Protein 6IHE (pdb70)

Radius of gyration: 25.05 Å; Cα contacts (8 Å, |Δi|>4): 1307; chains: 2; bounding box: 55×84×54 Å

Structure (mmCIF, N/CA/C/O backbone):
data_6IHE
#
_entry.id   6IHE
#
_cell.length_a   134.194
_cell.length_b   134.194
_cell.length_c   81.940
_cell.angle_alpha   90.000
_cell.angle_beta   90.000
_cell.angle_gamma   120.000
#
_symmetry.space_group_name_H-M   'P 31 2 1'
#
loop_
_entity.id
_entity.type
_entity.pdbx_description
1 polymer 'Malate dehydrogenase (NAD)'
2 non-polymer NICOTINAMIDE-ADENINE-DINUCLEOTIDE
3 non-polymer D-MALATE
4 non-polymer GLYCEROL
5 non-polymer 'TRIETHYLENE GLYCOL'
6 non-polymer 1,2-ETHANEDIOL
7 non-polymer 'TETRAETHYLENE GLYCOL'
8 non-polymer DI(HYDROXYETHYL)ETHER
9 water water
#
loop_
_atom_site.group_PDB
_atom_site.id
_atom_site.type_symbol
_atom_site.label_atom_id
_atom_site.label_alt_id
_atom_site.label_comp_id
_atom_site.label_asym_id
_atom_site.label_entity_id
_atom_site.label_seq_id
_atom_site.pdbx_PDB_ins_code
_atom_site.Cartn_x
_atom_site.Cartn_y
_atom_site.Cartn_z
_atom_site.occupancy
_atom_site.B_iso_or_equiv
_atom_site.auth_seq_id
_atom_site.auth_comp_id
_atom_site.auth_asym_id
_atom_site.auth_atom_id
_atom_site.pdbx_PDB_model_num
ATOM 1 N N . ALA A 1 1 ? -41.826 53.720 1.110 1.00 25.70 2 ALA A N 1
ATOM 2 C CA . ALA A 1 1 ? -41.721 52.678 0.009 1.00 25.22 2 ALA A CA 1
ATOM 3 C C . ALA A 1 1 ? -41.883 51.241 0.516 1.00 24.97 2 ALA A C 1
ATOM 4 O O . ALA A 1 1 ? -41.655 50.925 1.728 1.00 23.84 2 ALA A O 1
ATOM 6 N N . LYS A 1 2 ? -42.242 50.366 -0.402 1.00 23.80 3 LYS A N 1
ATOM 7 C CA . LYS A 1 2 ? -42.207 48.940 -0.116 1.00 24.21 3 LYS A CA 1
ATOM 8 C C . LYS A 1 2 ? -40.910 48.365 -0.599 1.00 22.83 3 LYS A C 1
ATOM 9 O O . LYS A 1 2 ? -40.539 48.445 -1.782 1.00 22.72 3 LYS A O 1
ATOM 15 N N . VAL A 1 3 ? -40.201 47.737 0.291 1.00 20.81 4 VAL A N 1
ATOM 16 C CA . VAL A 1 3 ? -38.891 47.288 -0.035 1.00 24.26 4 VAL A CA 1
ATOM 17 C C . VAL A 1 3 ? -38.667 45.826 0.277 1.00 22.28 4 VAL A C 1
ATOM 18 O O . VAL A 1 3 ? -38.850 45.372 1.414 1.00 20.59 4 VAL A O 1
ATOM 22 N N . GLY A 1 4 ? -38.188 45.114 -0.733 1.00 20.94 5 GLY A N 1
ATOM 23 C CA . GLY A 1 4 ? -37.784 43.746 -0.592 1.00 22.03 5 GLY A CA 1
ATOM 24 C C . GLY A 1 4 ? -36.300 43.623 -0.346 1.00 22.36 5 GLY A C 1
ATOM 25 O O . GLY A 1 4 ? -35.510 44.325 -0.961 1.00 25.00 5 GLY A O 1
ATOM 26 N N . PHE A 1 5 ? -35.948 42.792 0.630 1.00 23.57 6 PHE A N 1
ATOM 27 C CA . PHE A 1 5 ? -34.561 42.412 0.947 1.00 24.26 6 PHE A CA 1
ATOM 28 C C . PHE A 1 5 ? -34.311 40.966 0.583 1.00 25.53 6 PHE A C 1
ATOM 29 O O . PHE A 1 5 ? -34.876 40.032 1.229 1.00 27.41 6 PHE A O 1
ATOM 37 N N . ILE A 1 6 ? -33.509 40.744 -0.484 1.00 24.35 7 ILE A N 1
ATOM 38 C CA . ILE A 1 6 ? -33.033 39.417 -0.835 1.00 22.67 7 ILE A CA 1
ATOM 39 C C . ILE A 1 6 ? -31.668 39.224 -0.171 1.00 28.51 7 ILE A C 1
ATOM 40 O O . ILE A 1 6 ? -30.621 39.645 -0.690 1.00 28.87 7 ILE A O 1
ATOM 45 N N . GLY A 1 7 ? -31.653 38.545 0.975 1.00 24.71 8 GLY A N 1
ATOM 46 C CA . GLY A 1 7 ? -30.450 38.298 1.741 1.00 25.24 8 GLY A CA 1
ATOM 47 C C . GLY A 1 7 ? -30.645 38.929 3.113 1.00 26.37 8 GLY A C 1
ATOM 48 O O . GLY A 1 7 ? -30.926 40.124 3.182 1.00 29.22 8 GLY A O 1
ATOM 49 N N . ALA A 1 8 ? -30.549 38.115 4.170 1.00 24.76 9 ALA A N 1
ATOM 50 C CA . ALA A 1 8 ? -30.636 38.573 5.563 1.00 23.39 9 ALA A CA 1
ATOM 51 C C . ALA A 1 8 ? -29.488 38.093 6.378 1.00 24.05 9 ALA A C 1
ATOM 52 O O . ALA A 1 8 ? -29.636 37.751 7.575 1.00 26.86 9 ALA A O 1
ATOM 54 N N . GLY A 1 9 ? -28.315 38.157 5.778 1.00 23.95 10 GLY A N 1
ATOM 55 C CA . GLY A 1 9 ? -27.068 38.015 6.498 1.00 27.46 10 GLY A CA 1
ATOM 56 C C . GLY A 1 9 ? -26.708 39.350 7.228 1.00 29.69 10 GLY A C 1
ATOM 57 O O . GLY A 1 9 ? -27.585 40.187 7.475 1.00 26.14 10 GLY A O 1
ATOM 58 N N . LYS A 1 10 ? -25.442 39.510 7.611 1.00 29.32 11 LYS A N 1
ATOM 59 C CA . LYS A 1 10 ? -24.967 40.731 8.307 1.00 31.83 11 LYS A CA 1
ATOM 60 C C . LYS A 1 10 ? -25.307 42.021 7.593 1.00 25.74 11 LYS A C 1
ATOM 61 O O . LYS A 1 10 ? -25.953 42.856 8.152 1.00 25.62 11 LYS A O 1
ATOM 67 N N . ILE A 1 11 ? -24.984 42.163 6.325 1.00 23.18 12 ILE A N 1
ATOM 68 C CA . ILE A 1 11 ? -25.232 43.403 5.681 1.00 23.49 12 ILE A CA 1
ATOM 69 C C . ILE A 1 11 ? -26.709 43.605 5.369 1.00 24.00 12 ILE A C 1
ATOM 70 O O . ILE A 1 11 ? -27.183 44.692 5.457 1.00 23.20 12 ILE A O 1
ATOM 75 N N . GLY A 1 12 ? -27.435 42.546 4.973 1.00 25.79 13 GLY A N 1
ATOM 76 C CA . GLY A 1 12 ? -28.867 42.682 4.704 1.00 23.83 13 GLY A CA 1
ATOM 77 C C . GLY A 1 12 ? -29.631 43.086 5.954 1.00 20.31 13 GLY A C 1
ATOM 78 O O . GLY A 1 12 ? -30.445 43.917 5.899 1.00 18.27 13 GLY A O 1
ATOM 79 N N . GLN A 1 13 ? -29.330 42.509 7.094 1.00 22.33 14 GLN A N 1
ATOM 80 C CA . GLN A 1 13 ? -30.016 42.913 8.319 1.00 20.56 14 GLN A CA 1
ATOM 81 C C . GLN A 1 13 ? -29.727 44.377 8.695 1.00 22.75 14 GLN A C 1
ATOM 82 O O . GLN A 1 13 ? -30.624 45.105 9.144 1.00 23.88 14 GLN A O 1
ATOM 88 N N . THR A 1 14 ? -28.449 44.791 8.556 1.00 24.07 15 THR A N 1
ATOM 89 C CA . THR A 1 14 ? -28.026 46.136 8.903 1.00 22.08 15 THR A CA 1
ATOM 90 C C . THR A 1 14 ? -28.697 47.106 7.988 1.00 20.44 15 THR A C 1
ATOM 91 O O . THR A 1 14 ? -29.274 48.065 8.418 1.00 20.44 15 THR A O 1
ATOM 95 N N . ILE A 1 15 ? -28.706 46.837 6.704 1.00 18.87 16 ILE A N 1
ATOM 96 C CA . ILE A 1 15 ? -29.405 47.716 5.857 1.00 19.51 16 ILE A CA 1
ATOM 97 C C . ILE A 1 15 ? -30.902 47.821 6.124 1.00 19.51 16 ILE A C 1
ATOM 98 O O . ILE A 1 15 ? -31.446 48.908 6.162 1.00 20.26 16 ILE A O 1
ATOM 103 N N . ALA A 1 16 ? -31.566 46.674 6.277 1.00 22.13 17 ALA A N 1
ATOM 104 C CA . ALA A 1 16 ? -32.985 46.665 6.542 1.00 21.24 17 ALA A CA 1
ATOM 105 C C . ALA A 1 16 ? -33.299 47.380 7.851 1.00 20.07 17 ALA A C 1
ATOM 106 O O . ALA A 1 16 ? -34.170 48.215 7.896 1.00 17.76 17 ALA A O 1
ATOM 108 N N . TYR A 1 17 ? -32.576 47.058 8.907 1.00 20.58 18 TYR A N 1
ATOM 109 C CA . TYR A 1 17 ? -32.819 47.737 10.182 1.00 21.08 18 TYR A CA 1
ATOM 110 C C . TYR A 1 17 ? -32.656 49.245 10.110 1.00 21.97 18 TYR A C 1
ATOM 111 O O . TYR A 1 17 ? -33.502 50.038 10.579 1.00 23.33 18 TYR A O 1
ATOM 120 N N . SER A 1 18 ? -31.573 49.666 9.456 1.00 23.73 19 SER A N 1
ATOM 121 C CA . SER A 1 18 ? -31.275 51.062 9.380 1.00 22.64 19 SER A CA 1
ATOM 122 C C . SER A 1 18 ? -32.341 51.795 8.534 1.00 24.03 19 SER A C 1
ATOM 123 O O . SER A 1 18 ? -32.802 52.893 8.895 1.00 22.05 19 SER A O 1
ATOM 126 N N . ALA A 1 19 ? -32.649 51.250 7.353 1.00 21.82 20 ALA A N 1
ATOM 127 C CA . ALA A 1 19 ? -33.732 51.758 6.510 1.00 22.40 20 ALA A CA 1
ATOM 128 C C . ALA A 1 19 ? -35.109 51.803 7.212 1.00 22.50 20 ALA A C 1
ATOM 129 O O . ALA A 1 19 ? -35.834 52.779 7.074 1.00 24.87 20 ALA A O 1
ATOM 131 N N . LEU A 1 20 ? -35.380 50.803 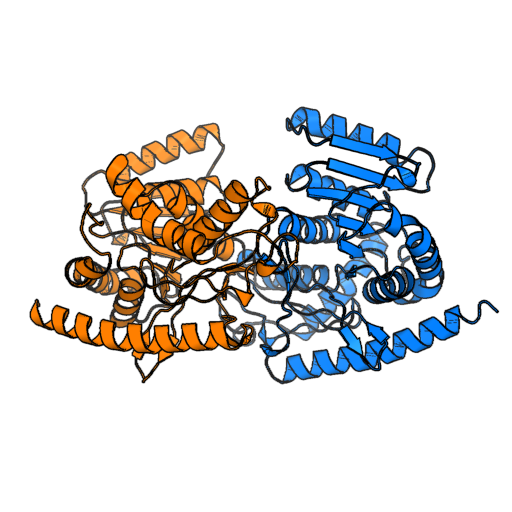8.055 1.00 22.94 21 LEU A N 1
ATOM 132 C CA . LEU A 1 20 ? -36.643 50.727 8.767 1.00 22.10 21 LEU A CA 1
ATOM 133 C C . LEU A 1 20 ? -36.689 51.761 9.864 1.00 22.49 21 LEU A C 1
ATOM 134 O O . LEU A 1 20 ? -37.671 52.515 9.918 1.00 20.34 21 LEU A O 1
ATOM 139 N N . VAL A 1 21 ? -35.681 51.836 10.705 1.00 23.67 22 VAL A N 1
ATOM 140 C CA . VAL A 1 21 ? -35.729 52.831 11.749 1.00 26.31 22 VAL A CA 1
ATOM 141 C C . VAL A 1 21 ? -35.654 54.259 11.220 1.00 27.54 22 VAL A C 1
ATOM 142 O O . VAL A 1 21 ? -36.100 55.130 11.856 1.00 28.04 22 VAL A O 1
ATOM 146 N N . SER A 1 22 ? -35.116 54.472 10.035 1.00 26.73 23 SER A N 1
ATOM 147 C CA . SER A 1 22 ? -35.040 55.812 9.479 1.00 26.43 23 SER A CA 1
ATOM 148 C C . SER A 1 22 ? -36.419 56.280 9.020 1.00 27.77 23 SER A C 1
ATOM 149 O O . SER A 1 22 ? -36.603 57.402 8.748 1.00 26.87 23 SER A O 1
ATOM 152 N N . GLY A 1 23 ? -37.349 55.355 8.895 1.00 22.62 24 GLY A N 1
ATOM 153 C CA . GLY A 1 23 ? -38.694 55.669 8.517 1.00 22.38 24 GLY A CA 1
ATOM 154 C C . GLY A 1 23 ? -38.963 55.709 7.040 1.00 22.78 24 GLY A C 1
ATOM 155 O O . GLY A 1 23 ? -39.998 56.059 6.636 1.00 24.68 24 GLY A O 1
ATOM 156 N N . ALA A 1 24 ? -37.991 55.323 6.266 1.00 23.27 25 ALA A N 1
ATOM 157 C CA . ALA A 1 24 ? -38.096 55.336 4.821 1.00 25.28 25 ALA A CA 1
ATOM 158 C C . ALA A 1 24 ? -38.842 54.112 4.275 1.00 28.38 25 ALA A C 1
ATOM 159 O O . ALA A 1 24 ? -39.180 54.066 3.088 1.00 29.40 25 ALA A O 1
ATOM 161 N N . VAL A 1 25 ? -39.014 53.081 5.087 1.00 28.33 26 VAL A N 1
ATOM 162 C CA . VAL A 1 25 ? -39.641 51.810 4.590 1.00 28.89 26 VAL A CA 1
ATOM 163 C C . VAL A 1 25 ? -41.007 51.620 5.263 1.00 26.67 26 VAL A C 1
ATOM 164 O O . VAL A 1 25 ? -41.092 51.470 6.465 1.00 25.74 26 VAL A O 1
ATOM 168 N N . ASP A 1 26 ? -42.074 51.681 4.474 1.00 26.23 27 ASP A N 1
ATOM 169 C CA . ASP A 1 26 ? -43.443 51.481 4.984 1.00 27.43 27 ASP A CA 1
ATOM 170 C C . ASP A 1 26 ? -43.788 49.982 5.182 1.00 25.51 27 ASP A C 1
ATOM 171 O O . ASP A 1 26 ? -44.524 49.609 6.100 1.00 25.98 27 ASP A O 1
ATOM 176 N N . GLU A 1 27 ? -43.220 49.158 4.295 1.00 24.34 28 GLU A N 1
ATOM 177 C CA . GLU A 1 27 ? -43.397 47.719 4.275 1.00 28.42 28 GLU A CA 1
ATOM 178 C C . GLU A 1 27 ? -42.168 47.067 3.750 1.00 23.64 28 GLU A C 1
ATOM 179 O O . GLU A 1 27 ? -41.651 47.445 2.713 1.00 24.29 28 GLU A O 1
ATOM 185 N N . ALA A 1 28 ? -41.694 46.081 4.484 1.00 24.50 29 ALA A N 1
ATOM 186 C CA . ALA A 1 28 ? -40.560 45.316 4.076 1.00 26.76 29 ALA A CA 1
ATOM 187 C C . ALA A 1 28 ? -40.897 43.822 4.083 1.00 27.11 29 ALA A C 1
ATOM 188 O O . ALA A 1 28 ? -41.511 43.275 5.040 1.00 24.72 29 ALA A O 1
ATOM 190 N N . VAL A 1 29 ? -40.336 43.148 3.100 1.00 25.36 30 VAL A N 1
ATOM 191 C CA . VAL A 1 29 ? -40.346 41.723 2.993 1.00 24.67 30 VAL A CA 1
ATOM 192 C C . VAL A 1 29 ? -38.889 41.258 2.905 1.00 25.00 30 VAL A C 1
ATOM 193 O O . VAL A 1 29 ? -38.214 41.539 1.970 1.00 27.13 30 VAL A O 1
ATOM 197 N N . ILE A 1 30 ? -38.451 40.519 3.896 1.00 20.87 31 ILE A N 1
ATOM 198 C CA . ILE A 1 30 ? -37.106 40.031 4.016 1.00 22.27 31 ILE A CA 1
ATOM 199 C C . ILE A 1 30 ? -36.941 38.524 3.820 1.00 25.50 31 ILE A C 1
ATOM 200 O O . ILE A 1 30 ? -37.365 37.738 4.624 1.00 25.82 31 ILE A O 1
ATOM 205 N N . TYR A 1 31 ? -36.290 38.159 2.738 1.00 25.19 32 TYR A N 1
ATOM 206 C CA . TYR A 1 31 ? -36.053 36.787 2.388 1.00 25.75 32 TYR A CA 1
ATOM 207 C C . TYR A 1 31 ? -34.598 36.329 2.568 1.00 28.33 32 TYR A C 1
ATOM 208 O O . TYR A 1 31 ? -33.710 37.085 2.392 1.00 29.15 32 TYR A O 1
ATOM 217 N N . ASP A 1 32 ? -34.401 35.062 2.882 1.00 27.32 33 ASP A N 1
ATOM 218 C CA . ASP A 1 32 ? -33.097 34.437 2.959 1.00 26.94 33 ASP A CA 1
ATOM 219 C C . ASP A 1 32 ? -33.260 32.935 2.702 1.00 28.24 33 ASP A C 1
ATOM 220 O O . ASP A 1 32 ? -34.244 32.375 3.050 1.00 27.44 33 ASP A O 1
ATOM 225 N N . ILE A 1 33 ? -32.260 32.320 2.098 1.00 28.39 34 ILE A N 1
ATOM 226 C CA . ILE A 1 33 ? -32.272 30.916 1.820 1.00 29.32 34 ILE A CA 1
ATOM 227 C C . ILE A 1 33 ? -32.021 30.109 3.065 1.00 31.99 34 ILE A C 1
ATOM 228 O O . ILE A 1 33 ? -32.345 28.988 3.118 1.00 30.91 34 ILE A O 1
ATOM 233 N N . ILE A 1 34 ? -31.435 30.707 4.068 1.00 31.84 35 ILE A N 1
ATOM 234 C CA . ILE A 1 34 ? -31.166 30.000 5.329 1.00 28.33 35 ILE A CA 1
ATOM 235 C C . ILE A 1 34 ? -32.433 29.775 6.098 1.00 30.37 35 ILE A C 1
ATOM 236 O O . ILE A 1 34 ? -33.216 30.723 6.295 1.00 29.06 35 ILE A O 1
ATOM 241 N N . PRO A 1 35 ? -32.678 28.513 6.515 1.00 28.98 36 PRO A N 1
ATOM 242 C CA . PRO A 1 35 ? -33.961 28.249 7.175 1.00 28.38 36 PRO A CA 1
ATOM 243 C C . PRO A 1 35 ? -34.086 29.029 8.506 1.00 28.17 36 PRO A C 1
ATOM 244 O O . PRO A 1 35 ? -33.122 29.076 9.270 1.00 30.36 36 PRO A O 1
ATOM 248 N N . GLU A 1 36 ? -35.250 29.617 8.716 1.00 25.27 37 GLU A N 1
ATOM 249 C CA . GLU A 1 36 ? -35.652 30.351 9.902 1.00 26.14 37 GLU A CA 1
ATOM 250 C C . GLU A 1 36 ? -35.010 31.696 10.228 1.00 25.62 37 GLU A C 1
ATOM 251 O O . GLU A 1 36 ? -35.455 32.355 11.094 1.00 29.26 37 GLU A O 1
ATOM 257 N N . LEU A 1 37 ? -33.973 32.057 9.516 1.00 27.68 38 LEU A N 1
ATOM 258 C CA . LEU A 1 37 ? -33.113 33.232 9.777 1.00 28.00 38 LEU A CA 1
ATOM 259 C C . LEU A 1 37 ? -33.983 34.488 9.595 1.00 26.27 38 LEU A C 1
ATOM 260 O O . LEU A 1 37 ? -34.112 35.287 10.538 1.00 27.22 38 LEU A O 1
ATOM 265 N N . PRO A 1 38 ? -34.611 34.649 8.439 1.00 26.00 39 PRO A N 1
ATOM 266 C CA . PRO A 1 38 ? -35.467 35.803 8.187 1.00 26.98 39 PRO A CA 1
ATOM 267 C C . PRO A 1 38 ? -36.598 35.916 9.191 1.00 26.25 39 PRO A C 1
ATOM 268 O O . PRO A 1 38 ? -36.920 36.974 9.647 1.00 24.79 39 PRO A O 1
ATOM 272 N N . ASP A 1 39 ? -37.177 34.786 9.520 1.00 24.84 40 ASP A N 1
ATOM 273 C CA . ASP A 1 39 ? -38.243 34.744 10.464 1.00 27.74 40 ASP A CA 1
ATOM 274 C C . ASP A 1 39 ? -37.790 35.287 11.806 1.00 25.19 40 ASP A C 1
ATOM 275 O O . ASP A 1 39 ? -38.434 36.101 12.363 1.00 24.89 40 ASP A O 1
ATOM 280 N N . LYS A 1 40 ? -36.687 34.794 12.322 1.00 24.87 41 LYS A N 1
ATOM 281 C CA . LYS A 1 40 ? -36.190 35.254 13.608 1.00 26.01 41 LYS A CA 1
ATOM 282 C C . LYS A 1 40 ? -35.793 36.745 13.541 1.00 24.58 41 LYS A C 1
ATOM 283 O O . LYS A 1 40 ? -36.001 37.482 14.440 1.00 23.08 41 LYS A O 1
ATOM 289 N N . PHE A 1 41 ? -35.247 37.171 12.430 1.00 24.11 42 PHE A N 1
ATOM 290 C CA . PHE A 1 41 ? -34.958 38.628 12.214 1.00 25.69 42 PHE A CA 1
ATOM 291 C C . PHE A 1 41 ? -36.193 39.496 12.295 1.00 26.41 42 PHE A C 1
ATOM 292 O O . PHE A 1 41 ? -36.174 40.574 12.890 1.00 25.21 42 PHE A O 1
ATOM 300 N N . GLU A 1 42 ? -37.303 38.977 11.761 1.00 25.36 43 GLU A N 1
ATOM 301 C CA . GLU A 1 42 ? -38.574 39.688 11.843 1.00 23.83 43 GLU A CA 1
ATOM 302 C C . GLU A 1 42 ? -38.996 39.882 13.249 1.00 20.85 43 GLU A C 1
ATOM 303 O O . GLU A 1 42 ? -39.514 40.954 13.615 1.00 23.35 43 GLU A O 1
ATOM 309 N N . HIS A 1 43 ? -38.773 38.876 14.053 1.00 22.79 44 HIS A N 1
ATOM 310 C CA . HIS A 1 43 ? -39.132 39.026 15.473 1.00 22.58 44 HIS A CA 1
ATOM 311 C C . HIS A 1 43 ? -38.267 40.107 16.172 1.00 22.83 44 HIS A C 1
ATOM 312 O O . HIS A 1 43 ? -38.746 40.908 16.988 1.00 25.05 44 HIS A O 1
ATOM 319 N N . GLU A 1 44 ? -36.974 40.065 15.890 1.00 24.49 45 GLU A N 1
ATOM 320 C CA . GLU A 1 44 ? -36.048 41.092 16.323 1.00 24.56 45 GLU A CA 1
ATOM 321 C C . GLU A 1 44 ? -36.537 42.455 15.951 1.00 20.36 45 GLU A C 1
ATOM 322 O O . GLU A 1 44 ? -36.588 43.301 16.787 1.00 18.96 45 GLU A O 1
ATOM 328 N N . LEU A 1 45 ? -36.942 42.665 14.704 1.00 18.18 46 LEU A N 1
ATOM 329 C CA . LEU A 1 45 ? -37.488 43.914 14.313 1.00 19.81 46 LEU A CA 1
ATOM 330 C C . LEU A 1 45 ? -38.742 44.353 15.073 1.00 22.17 46 LEU A C 1
ATOM 331 O O . LEU A 1 45 ? -38.826 45.493 15.557 1.00 23.68 46 LEU A O 1
ATOM 336 N N . ARG A 1 46 ? -39.692 43.442 15.271 1.00 20.71 47 ARG A N 1
ATOM 337 C CA . ARG A 1 46 ? -40.916 43.777 15.969 1.00 22.75 47 ARG A CA 1
ATOM 338 C C . ARG A 1 46 ? -40.610 44.228 17.367 1.00 20.71 47 ARG A C 1
ATOM 339 O O . ARG A 1 46 ? -41.275 45.119 17.874 1.00 22.78 47 ARG A O 1
ATOM 347 N N . HIS A 1 47 ? -39.658 43.559 17.978 1.00 21.21 48 HIS A N 1
ATOM 348 C CA . HIS A 1 47 ? -39.296 43.885 19.388 1.00 22.18 48 HIS A CA 1
ATOM 349 C C . HIS A 1 47 ? -38.702 45.321 19.460 1.00 22.20 48 HIS A C 1
ATOM 350 O O . HIS A 1 47 ? -39.072 46.134 20.321 1.00 21.18 48 HIS A O 1
ATOM 357 N N . ALA A 1 48 ? -37.861 45.644 18.480 1.00 20.50 49 ALA A N 1
ATOM 358 C CA . ALA A 1 48 ? -37.275 46.939 18.364 1.00 22.04 49 ALA A CA 1
ATOM 359 C C . ALA A 1 48 ? -38.301 47.960 18.064 1.00 22.71 49 ALA A C 1
ATOM 360 O O . ALA A 1 48 ? -38.275 49.064 18.649 1.00 20.25 49 ALA A O 1
ATOM 362 N N . PHE A 1 49 ? -39.187 47.660 17.112 1.00 22.87 50 PHE A N 1
ATOM 363 C CA . PHE A 1 49 ? -40.279 48.575 16.792 1.00 21.33 50 PHE A CA 1
ATOM 364 C C . PHE A 1 49 ? -41.135 48.960 17.996 1.00 21.72 50 PHE A C 1
ATOM 365 O O . PHE A 1 49 ? -41.621 50.102 18.096 1.00 21.81 50 PHE A O 1
ATOM 373 N N . ALA A 1 50 ? -41.352 48.028 18.895 1.00 21.51 51 ALA A N 1
ATOM 374 C CA . ALA A 1 50 ? -42.265 48.344 20.016 1.00 20.20 51 ALA A CA 1
ATOM 375 C C . ALA A 1 50 ? -41.777 49.553 20.838 1.00 21.02 51 ALA A C 1
ATOM 376 O O . ALA A 1 50 ? -42.586 50.401 21.330 1.00 22.03 51 ALA A O 1
ATOM 378 N N . THR A 1 51 ? -40.447 49.646 21.018 1.00 21.81 52 THR A N 1
ATOM 379 C CA . THR A 1 51 ? -39.887 50.762 21.835 1.00 21.87 52 THR A CA 1
ATOM 380 C C . THR A 1 51 ? -39.947 52.112 21.159 1.00 21.32 52 THR A C 1
ATOM 381 O O . THR A 1 51 ? -40.038 53.126 21.828 1.00 21.20 52 THR A O 1
ATOM 385 N N . LYS A 1 52 ? -39.913 52.098 19.824 1.00 20.64 53 LYS A N 1
ATOM 386 C CA . LYS A 1 52 ? -39.899 53.268 18.989 1.00 24.19 53 LYS A CA 1
ATOM 387 C C . LYS A 1 52 ? -41.297 53.692 18.537 1.00 23.84 53 LYS A C 1
ATOM 388 O O . LYS A 1 52 ? -41.466 54.787 18.079 1.00 24.34 53 LYS A O 1
ATOM 394 N N . GLY A 1 53 ? -42.300 52.804 18.630 1.00 23.45 54 GLY A N 1
ATOM 395 C CA . GLY A 1 53 ? -43.640 53.115 18.103 1.00 21.06 54 GLY A CA 1
ATOM 396 C C . GLY A 1 53 ? -43.663 52.991 16.592 1.00 20.59 54 GLY A C 1
ATOM 397 O O . GLY A 1 53 ? -44.455 53.622 15.922 1.00 21.87 54 GLY A O 1
ATOM 398 N N . ILE A 1 54 ? -42.814 52.148 16.063 1.00 20.36 55 ILE A N 1
ATOM 399 C CA . ILE A 1 54 ? -42.761 51.953 14.584 1.00 22.89 55 ILE A CA 1
ATOM 400 C C . ILE A 1 54 ? -43.825 50.896 14.195 1.00 23.48 55 ILE A C 1
ATOM 401 O O . ILE A 1 54 ? -43.877 49.855 14.756 1.00 23.07 55 ILE A O 1
ATOM 406 N N . LYS A 1 55 ? -44.639 51.230 13.204 1.00 25.63 56 LYS A N 1
ATOM 407 C CA . LYS A 1 55 ? -45.794 50.446 12.718 1.00 28.67 56 LYS A CA 1
ATOM 408 C C . LYS A 1 55 ? -45.566 49.904 11.302 1.00 27.17 56 LYS A C 1
ATOM 409 O O . LYS A 1 55 ? -46.419 49.325 10.741 1.00 28.39 56 LYS A O 1
ATOM 415 N N . ALA A 1 56 ? -44.399 50.100 10.724 1.00 27.35 57 ALA A N 1
ATOM 416 C CA . ALA A 1 56 ? -44.065 49.503 9.452 1.00 26.97 57 ALA A CA 1
ATOM 417 C C . ALA A 1 56 ? -44.421 48.006 9.442 1.00 28.54 57 ALA A C 1
ATOM 418 O O . ALA A 1 56 ? -44.058 47.272 10.356 1.00 26.45 57 ALA A O 1
ATOM 420 N N . ASN A 1 57 ? -45.032 47.549 8.360 1.00 27.71 58 ASN A N 1
ATOM 421 C CA . ASN A 1 57 ? -45.311 46.105 8.153 1.00 31.14 58 ASN A CA 1
ATOM 422 C C . ASN A 1 57 ? -44.034 45.421 7.819 1.00 28.70 58 ASN A C 1
ATOM 423 O O . ASN A 1 57 ? -43.357 45.818 6.871 1.00 35.54 58 ASN A O 1
ATOM 428 N N . VAL A 1 58 ? -43.714 44.362 8.517 1.00 25.66 59 VAL A N 1
ATOM 429 C CA . VAL A 1 58 ? -42.507 43.592 8.229 1.00 25.70 59 VAL A CA 1
ATOM 430 C C . VAL A 1 58 ? -42.823 42.105 8.158 1.00 24.92 59 VAL A C 1
ATOM 431 O O . VAL A 1 58 ? -43.502 41.556 9.015 1.00 24.45 59 VAL A O 1
ATOM 435 N N . LEU A 1 59 ? -42.310 41.463 7.144 1.00 24.16 60 LEU A N 1
ATOM 436 C CA . LEU A 1 59 ? -42.450 40.023 7.008 1.00 23.51 60 LEU A CA 1
ATOM 437 C C . LEU A 1 59 ? -41.064 39.444 6.763 1.00 24.47 60 LEU A C 1
ATOM 438 O O . LEU A 1 59 ? -40.439 39.763 5.756 1.00 25.70 60 LEU A O 1
ATOM 443 N N . GLY A 1 60 ? -40.621 38.540 7.613 1.00 23.94 61 GLY A N 1
ATOM 444 C CA . GLY A 1 60 ? -39.383 37.818 7.450 1.00 23.55 61 GLY A CA 1
ATOM 445 C C . GLY A 1 60 ? -39.833 36.474 6.921 1.00 23.36 61 GLY A C 1
ATOM 446 O O . GLY A 1 60 ? -40.691 35.913 7.485 1.00 24.16 61 GLY A O 1
ATOM 447 N N . THR A 1 61 ? -39.276 35.980 5.830 1.00 26.08 62 THR A N 1
ATOM 448 C CA . THR A 1 61 ? -39.740 34.740 5.234 1.00 25.92 62 THR A CA 1
ATOM 449 C C . THR A 1 61 ? -38.717 33.912 4.440 1.00 27.81 62 THR A C 1
ATOM 450 O O . THR A 1 61 ? -37.788 34.430 3.922 1.00 26.24 62 THR A O 1
ATOM 454 N N . ASN A 1 62 ? -38.945 32.610 4.367 1.00 26.82 63 ASN A N 1
ATOM 455 C CA . ASN A 1 62 ? -38.146 31.682 3.600 1.00 25.39 63 ASN A CA 1
ATOM 456 C C . ASN A 1 62 ? -38.814 31.454 2.233 1.00 25.37 63 ASN A C 1
ATOM 457 O O . ASN A 1 62 ? -38.305 30.748 1.404 1.00 30.96 63 ASN A O 1
ATOM 462 N N . SER A 1 63 ? -39.954 32.064 2.010 1.00 24.58 64 SER A N 1
ATOM 463 C CA . SER A 1 63 ? -40.654 31.918 0.752 1.00 28.03 64 SER A CA 1
ATOM 464 C C . SER A 1 63 ? -40.397 33.092 -0.166 1.00 25.68 64 SER A C 1
ATOM 465 O O . SER A 1 63 ? -40.871 34.152 0.052 1.00 25.79 64 SER A O 1
ATOM 468 N N . LEU A 1 64 ? -39.656 32.846 -1.214 1.00 26.44 65 LEU A N 1
ATOM 469 C CA . LEU A 1 64 ? -39.274 33.875 -2.150 1.00 28.10 65 LEU A CA 1
ATOM 470 C C . LEU A 1 64 ? -40.478 34.543 -2.802 1.00 34.16 65 LEU A C 1
ATOM 471 O O . LEU A 1 64 ? -40.459 35.783 -3.110 1.00 28.76 65 LEU A O 1
ATOM 476 N N . ASP A 1 65 ? -41.564 33.788 -2.960 1.00 31.01 66 ASP A N 1
ATOM 477 C CA . ASP A 1 65 ? -42.746 34.354 -3.582 1.00 30.81 66 ASP A CA 1
ATOM 478 C C . ASP A 1 65 ? -43.337 35.454 -2.776 1.00 27.14 66 ASP A C 1
ATOM 479 O O . ASP A 1 65 ? -44.114 36.225 -3.316 1.00 25.07 66 ASP A O 1
ATOM 484 N N . ASP A 1 66 ? -43.058 35.521 -1.477 1.00 23.22 67 ASP A N 1
ATOM 485 C CA . ASP A 1 66 ? -43.557 36.665 -0.711 1.00 22.77 67 ASP A CA 1
ATOM 486 C C . ASP A 1 66 ? -42.980 38.042 -1.155 1.00 24.87 67 ASP A C 1
ATOM 487 O O . ASP A 1 66 ? -43.557 39.073 -0.877 1.00 28.28 67 ASP A O 1
ATOM 492 N N . VAL A 1 67 ? -41.846 38.052 -1.846 1.00 25.76 68 VAL A N 1
ATOM 493 C CA . VAL A 1 67 ? -41.253 39.241 -2.343 1.00 24.03 68 VAL A CA 1
ATOM 494 C C . VAL A 1 67 ? -41.947 39.601 -3.627 1.00 24.19 68 VAL A C 1
ATOM 495 O O . VAL A 1 67 ? -41.425 39.321 -4.728 1.00 26.67 68 VAL A O 1
ATOM 499 N N . SER A 1 68 ? -43.054 40.323 -3.458 1.00 25.43 69 SER A N 1
ATOM 500 C CA . SER A 1 68 ? -43.945 40.737 -4.577 1.00 28.17 69 SER A CA 1
ATOM 501 C C . SER A 1 68 ? -44.467 42.118 -4.419 1.00 24.66 69 SER A C 1
ATOM 502 O O . SER A 1 68 ? -44.868 42.493 -3.314 1.00 27.25 69 SER A O 1
ATOM 505 N N . GLY A 1 69 ? -44.648 42.816 -5.542 1.00 25.34 70 GLY A N 1
ATOM 506 C CA . GLY A 1 69 ? -45.169 44.184 -5.535 1.00 26.11 70 GLY A CA 1
ATOM 507 C C . GLY A 1 69 ? -44.298 45.216 -4.797 1.00 26.84 70 GLY A C 1
ATOM 508 O O . GLY A 1 69 ? -44.843 46.176 -4.230 1.00 25.54 70 GLY A O 1
ATOM 509 N N . MET A 1 70 ? -42.983 44.974 -4.729 1.00 28.24 71 MET A N 1
ATOM 510 C CA . MET A 1 70 ? -42.055 45.896 -4.057 1.00 29.21 71 MET A CA 1
ATOM 511 C C . MET A 1 70 ? -41.723 47.085 -4.986 1.00 28.30 71 MET A C 1
ATOM 512 O O . MET A 1 70 ? -41.694 46.977 -6.201 1.00 24.79 71 MET A O 1
ATOM 517 N N . ASP A 1 71 ? -41.440 48.222 -4.392 1.00 27.46 72 ASP A N 1
ATOM 518 C CA . ASP A 1 71 ? -40.885 49.395 -5.133 1.00 29.15 72 ASP A CA 1
ATOM 519 C C . ASP A 1 71 ? -39.403 49.260 -5.413 1.00 25.23 72 ASP A C 1
ATOM 520 O O . ASP A 1 71 ? -38.895 49.574 -6.475 1.00 24.79 72 ASP A O 1
ATOM 525 N N . ILE A 1 72 ? -38.700 48.723 -4.433 1.00 23.46 73 ILE A N 1
ATOM 526 C CA . ILE A 1 72 ? -37.273 48.563 -4.506 1.00 24.75 73 ILE A CA 1
ATOM 527 C C . ILE A 1 72 ? -36.932 47.173 -4.000 1.00 23.14 73 ILE A C 1
ATOM 528 O O . ILE A 1 72 ? -37.483 46.728 -2.970 1.00 24.12 73 ILE A O 1
ATOM 533 N N . VAL A 1 73 ? -35.968 46.524 -4.637 1.00 23.15 74 VAL A N 1
ATOM 534 C CA . VAL A 1 73 ? -35.508 45.200 -4.253 1.00 24.03 74 VAL A CA 1
ATOM 535 C C . VAL A 1 73 ? -34.018 45.274 -4.066 1.00 25.22 74 VAL A C 1
ATOM 536 O O . VAL A 1 73 ? -33.279 45.564 -5.013 1.00 24.79 74 VAL A O 1
ATOM 540 N N . VAL A 1 74 ? -33.598 45.003 -2.833 1.00 23.82 75 VAL A N 1
ATOM 541 C CA . VAL A 1 74 ? -32.226 45.118 -2.390 1.00 24.44 75 VAL A CA 1
ATOM 542 C C . VAL A 1 74 ? -31.581 43.753 -2.273 1.00 25.58 75 VAL A C 1
ATOM 543 O O . VAL A 1 74 ? -31.961 42.951 -1.397 1.00 26.91 75 VAL A O 1
ATOM 547 N N . ILE A 1 75 ? -30.591 43.495 -3.117 1.00 22.50 76 ILE A N 1
ATOM 548 C CA . ILE A 1 75 ? -29.970 42.192 -3.191 1.00 26.30 76 ILE A CA 1
ATOM 549 C C . ILE A 1 75 ? -28.567 42.137 -2.541 1.00 26.11 76 ILE A C 1
ATOM 550 O O . ILE A 1 75 ? -27.569 42.594 -3.126 1.00 24.61 76 ILE A O 1
ATOM 555 N N . SER A 1 76 ? -28.514 41.556 -1.348 1.00 26.87 77 SER A N 1
ATOM 556 C CA . SER A 1 76 ? -27.267 41.283 -0.654 1.00 32.04 77 SER A CA 1
ATOM 557 C C . SER A 1 76 ? -26.921 39.780 -0.554 1.00 31.82 77 SER A C 1
ATOM 558 O O . SER A 1 76 ? -25.895 39.416 0.052 1.00 31.05 77 SER A O 1
ATOM 561 N N . ALA A 1 77 ? -27.738 38.913 -1.149 1.00 30.26 78 ALA A N 1
ATOM 562 C CA . ALA A 1 77 ? -27.463 37.475 -1.142 1.00 32.69 78 ALA A CA 1
ATOM 563 C C . ALA A 1 77 ? -26.171 37.193 -1.889 1.00 32.65 78 ALA A C 1
ATOM 564 O O . ALA A 1 77 ? -26.067 37.477 -3.102 1.00 31.63 78 ALA A O 1
ATOM 566 N N . GLY A 1 78 ? -25.186 36.675 -1.177 1.00 33.13 79 GLY A N 1
ATOM 567 C CA . GLY A 1 78 ? -23.946 36.223 -1.826 1.00 40.06 79 GLY A CA 1
ATOM 568 C C . GLY A 1 78 ? -22.844 35.875 -0.853 1.00 40.50 79 GLY A C 1
ATOM 569 O O . GLY A 1 78 ? -22.933 36.201 0.347 1.00 37.70 79 GLY A O 1
ATOM 570 N N . LYS A 1 79 ? -21.817 35.211 -1.371 1.00 41.40 80 LYS A N 1
ATOM 571 C CA . LYS A 1 79 ? -20.617 34.901 -0.568 1.00 46.30 80 LYS A CA 1
ATOM 572 C C . LYS A 1 79 ? -19.893 36.261 -0.289 1.00 42.86 80 LYS A C 1
ATOM 573 O O . LYS A 1 79 ? -19.716 37.065 -1.229 1.00 35.67 80 LYS A O 1
ATOM 579 N N . PRO A 1 80 ? -19.436 36.492 0.924 1.00 39.55 81 PRO A N 1
ATOM 580 C CA . PRO A 1 80 ? -18.678 37.690 1.238 1.00 44.86 81 PRO A CA 1
ATOM 581 C C . PRO A 1 80 ? -17.214 37.342 1.172 1.00 49.42 81 PRO A C 1
ATOM 582 O O . PRO A 1 80 ? -16.875 36.206 1.011 1.00 49.79 81 PRO A O 1
ATOM 586 N N . ARG A 1 81 ? -16.366 38.343 1.308 1.00 50.93 82 ARG A N 1
ATOM 587 C CA . ARG A 1 81 ? -14.931 38.190 1.281 1.00 51.39 82 ARG A CA 1
ATOM 588 C C . ARG A 1 81 ? -14.332 37.620 2.548 1.00 50.35 82 ARG A C 1
ATOM 589 O O . ARG A 1 81 ? -14.833 37.803 3.624 1.00 38.77 82 ARG A O 1
ATOM 597 N N . LYS A 1 82 ? -13.233 36.917 2.374 1.00 54.07 83 LYS A N 1
ATOM 598 C CA . LYS A 1 82 ? -12.487 36.371 3.470 1.00 57.90 83 LYS A CA 1
ATOM 599 C C . LYS A 1 82 ? -11.207 37.131 3.334 1.00 55.31 83 LYS A C 1
ATOM 600 O O . LYS A 1 82 ? -10.882 37.586 2.250 1.00 51.27 83 LYS A O 1
ATOM 606 N N . PRO A 1 83 ? -10.471 37.280 4.492 1.00 58.81 84 PRO A N 1
ATOM 607 C CA . PRO A 1 83 ? -9.218 38.023 4.316 1.00 61.99 84 PRO A CA 1
ATOM 608 C C . PRO A 1 83 ? -8.368 37.414 3.218 1.00 60.47 84 PRO A C 1
ATOM 609 O O . PRO A 1 83 ? -8.289 36.211 3.102 1.00 61.98 84 PRO A O 1
ATOM 613 N N . GLY A 1 84 ? -7.745 38.249 2.414 1.00 61.39 85 GLY A N 1
ATOM 614 C CA . GLY A 1 84 ? -6.907 37.747 1.356 1.00 63.21 85 GLY A CA 1
ATOM 615 C C . GLY A 1 84 ? -7.529 37.696 -0.009 1.00 61.68 85 GLY A C 1
ATOM 616 O O . GLY A 1 84 ? -6.840 37.506 -0.998 1.00 64.23 85 GLY A O 1
ATOM 617 N N . MET A 1 85 ? -8.830 37.874 -0.076 1.00 57.78 86 MET A N 1
ATOM 618 C CA . MET A 1 85 ? -9.493 37.840 -1.355 1.00 55.56 86 MET A CA 1
ATOM 619 C C . MET A 1 85 ? -9.812 39.207 -1.857 1.00 57.48 86 MET A C 1
ATOM 620 O O . MET A 1 85 ? -10.006 40.108 -1.097 1.00 57.93 86 MET A O 1
ATOM 625 N N . SER A 1 86 ? -9.896 39.338 -3.160 1.00 51.57 87 SER A N 1
ATOM 626 C CA . SER A 1 86 ? -10.317 40.563 -3.743 1.00 53.12 87 SER A CA 1
ATOM 627 C C . SER A 1 86 ? -11.831 40.413 -3.855 1.00 53.01 87 SER A C 1
ATOM 628 O O . SER A 1 86 ? -12.342 39.339 -3.673 1.00 48.53 87 SER A O 1
ATOM 631 N N . ARG A 1 87 ? -12.532 41.474 -4.222 1.00 47.10 88 ARG A N 1
ATOM 632 C CA . ARG A 1 87 ? -13.970 41.387 -4.356 1.00 46.23 88 ARG A CA 1
ATOM 633 C C . ARG A 1 87 ? -14.335 40.646 -5.625 1.00 47.76 88 ARG A C 1
ATOM 634 O O . ARG A 1 87 ? -15.294 39.911 -5.657 1.00 44.67 88 ARG A O 1
ATOM 642 N N . ARG A 1 88 ? -13.551 40.854 -6.665 1.00 41.96 89 ARG A N 1
ATOM 643 C CA . ARG A 1 88 ? -13.810 40.229 -7.937 1.00 46.53 89 ARG A CA 1
ATOM 644 C C . ARG A 1 88 ? -13.619 38.726 -7.997 1.00 43.97 89 ARG A C 1
ATOM 645 O O . ARG A 1 88 ? -14.034 38.100 -8.930 1.00 45.48 89 ARG A O 1
ATOM 653 N N . ASP A 1 89 ? -12.999 38.173 -6.974 1.00 48.54 90 ASP A N 1
ATOM 654 C CA . ASP A 1 89 ? -12.786 36.752 -6.832 1.00 48.30 90 ASP A CA 1
ATOM 655 C C . ASP A 1 89 ? -14.145 36.029 -6.688 1.00 51.64 90 ASP A C 1
ATOM 656 O O . ASP A 1 89 ? -14.303 34.894 -7.073 1.00 52.95 90 ASP A O 1
ATOM 661 N N . LEU A 1 90 ? -15.117 36.711 -6.115 1.00 46.90 91 LEU A N 1
ATOM 662 C CA . LEU A 1 90 ? -16.450 36.182 -5.893 1.00 42.52 91 LEU A CA 1
ATOM 663 C C . LEU A 1 90 ? -17.311 36.089 -7.169 1.00 38.86 91 LEU A C 1
ATOM 664 O O . LEU A 1 90 ? -18.439 35.612 -7.093 1.00 35.24 91 LEU A O 1
ATOM 669 N N . PHE A 1 91 ? -16.830 36.580 -8.319 1.00 33.74 92 PHE A N 1
ATOM 670 C CA . PHE A 1 91 ? -17.705 36.759 -9.467 1.00 35.57 92 PHE A CA 1
ATOM 671 C C . PHE A 1 91 ? -18.479 35.508 -9.858 1.00 40.78 92 PHE A C 1
ATOM 672 O O . PHE A 1 91 ? -19.701 35.557 -10.107 1.00 40.99 92 PHE A O 1
ATOM 680 N N . VAL A 1 92 ? -17.755 34.409 -9.973 1.00 42.91 93 VAL A N 1
ATOM 681 C CA . VAL A 1 92 ? -18.322 33.187 -10.523 1.00 42.55 93 VAL A CA 1
ATOM 682 C C . VAL A 1 92 ? -19.336 32.634 -9.503 1.00 43.65 93 VAL A C 1
ATOM 683 O O . VAL A 1 92 ? -20.508 32.423 -9.863 1.00 45.09 93 VAL A O 1
ATOM 687 N N . ASP A 1 93 ? -18.953 32.495 -8.229 1.00 41.55 94 ASP A N 1
ATOM 688 C CA . ASP A 1 93 ? -19.965 32.097 -7.204 1.00 46.40 94 ASP A CA 1
ATOM 689 C C . ASP A 1 93 ? -21.292 32.932 -7.201 1.00 44.45 94 ASP A C 1
ATOM 690 O O . ASP A 1 93 ? -22.398 32.410 -7.338 1.00 42.45 94 ASP A O 1
ATOM 695 N N . ASN A 1 94 ? -21.162 34.244 -7.047 1.00 38.13 95 ASN A N 1
ATOM 696 C CA . ASN A 1 94 ? -22.307 35.094 -6.886 1.00 32.68 95 ASN A CA 1
ATOM 697 C C . ASN A 1 94 ? -23.065 35.392 -8.165 1.00 32.13 95 ASN A C 1
ATOM 698 O O . ASN A 1 94 ? -24.263 35.660 -8.115 1.00 32.09 95 ASN A O 1
ATOM 703 N N . ALA A 1 95 ? -22.413 35.310 -9.306 1.00 32.08 96 ALA A N 1
ATOM 704 C CA . ALA A 1 95 ? -23.149 35.491 -10.573 1.00 35.61 96 ALA A CA 1
ATOM 705 C C . ALA A 1 95 ? -24.230 34.413 -10.795 1.00 34.56 96 ALA A C 1
ATOM 706 O O . ALA A 1 95 ? -25.286 34.692 -11.378 1.00 36.03 96 ALA A O 1
ATOM 708 N N . LYS A 1 96 ? -23.956 33.194 -10.338 1.00 36.44 97 LYS A N 1
ATOM 709 C CA . LYS A 1 96 ? -24.917 32.100 -10.455 1.00 38.12 97 LYS A CA 1
ATOM 710 C C . LYS A 1 96 ? -26.146 32.470 -9.635 1.00 35.77 97 LYS A C 1
ATOM 711 O O . LYS A 1 96 ? -27.254 32.370 -10.111 1.00 35.18 97 LYS A O 1
ATOM 717 N N . ILE A 1 97 ? -25.939 32.968 -8.422 1.00 35.13 98 ILE A N 1
ATOM 718 C CA . ILE A 1 97 ? -27.029 33.501 -7.630 1.00 33.35 98 ILE A CA 1
ATOM 719 C C . ILE A 1 97 ? -27.832 34.547 -8.419 1.00 33.94 98 ILE A C 1
ATOM 720 O O . ILE A 1 97 ? -29.100 34.473 -8.534 1.00 30.43 98 ILE A O 1
ATOM 725 N N . MET A 1 98 ? -27.135 35.507 -8.997 1.00 31.29 99 MET A N 1
ATOM 726 C CA . MET A 1 98 ? -27.873 36.557 -9.675 1.00 32.94 99 MET A CA 1
ATOM 727 C C . MET A 1 98 ? -28.643 36.012 -10.856 1.00 31.33 99 MET A C 1
ATOM 728 O O . MET A 1 98 ? -29.755 36.498 -11.159 1.00 30.95 99 MET A O 1
ATOM 733 N N . ILE A 1 99 ? -28.063 35.035 -11.533 1.00 33.86 100 ILE A N 1
ATOM 734 C CA . ILE A 1 99 ? -28.753 34.459 -12.706 1.00 35.95 100 ILE A CA 1
ATOM 735 C C . ILE A 1 99 ? -30.064 33.774 -12.305 1.00 32.68 100 ILE A C 1
ATOM 736 O O . ILE A 1 99 ? -31.149 33.988 -12.901 1.00 33.55 100 ILE A O 1
ATOM 741 N N . ASP A 1 100 ? -29.983 33.045 -11.212 1.00 35.04 101 ASP A N 1
ATOM 742 C CA . ASP A 1 100 ? -31.141 32.393 -10.645 1.00 33.71 101 ASP A CA 1
ATOM 743 C C . ASP A 1 100 ? -32.189 33.408 -10.219 1.00 38.17 101 ASP A C 1
ATOM 744 O O . ASP A 1 100 ? -33.376 33.290 -10.600 1.00 31.01 101 ASP A O 1
ATOM 749 N N . LEU A 1 101 ? -31.764 34.415 -9.427 1.00 38.43 102 LEU A N 1
ATOM 750 C CA . LEU A 1 101 ? -32.705 35.446 -8.959 1.00 35.11 102 LEU A CA 1
ATOM 751 C C . LEU A 1 101 ? -33.297 36.196 -10.143 1.00 31.35 102 LEU A C 1
ATOM 752 O O . LEU A 1 101 ? -34.440 36.573 -10.129 1.00 31.49 102 LEU A O 1
ATOM 757 N N . ALA A 1 102 ? -32.520 36.415 -11.186 1.00 31.92 103 ALA A N 1
ATOM 758 C CA . ALA A 1 102 ? -33.070 37.094 -12.358 1.00 32.91 103 ALA A CA 1
ATOM 759 C C . ALA A 1 102 ? -34.235 36.358 -13.029 1.00 33.98 103 ALA A C 1
ATOM 760 O O . ALA A 1 102 ? -35.031 36.986 -13.714 1.00 37.89 103 ALA A O 1
ATOM 762 N N . GLN A 1 103 ? -34.309 35.034 -12.869 1.00 38.28 104 GLN A N 1
ATOM 763 C CA . GLN A 1 103 ? -35.410 34.233 -13.429 1.00 40.49 104 GLN A CA 1
ATOM 764 C C . GLN A 1 103 ? -36.619 34.393 -12.562 1.00 40.33 104 GLN A C 1
ATOM 765 O O . GLN A 1 103 ? -37.724 34.434 -13.072 1.00 45.76 104 GLN A O 1
ATOM 771 N N . LYS A 1 104 ? -36.403 34.449 -11.274 1.00 34.97 105 LYS A N 1
ATOM 772 C CA . LYS A 1 104 ? -37.460 34.470 -10.318 1.00 32.90 105 LYS A CA 1
ATOM 773 C C . LYS A 1 104 ? -38.156 35.724 -9.822 1.00 36.96 105 LYS A C 1
ATOM 774 O O . LYS A 1 104 ? -39.309 35.670 -9.538 1.00 38.71 105 LYS A O 1
ATOM 780 N N . LEU A 1 105 ? -37.452 36.821 -9.670 1.00 34.84 106 LEU A N 1
ATOM 781 C CA . LEU A 1 105 ? -38.021 38.029 -9.111 1.00 30.86 106 LEU A CA 1
ATOM 782 C C . LEU A 1 105 ? -38.870 38.932 -9.966 1.00 29.25 106 LEU A C 1
ATOM 783 O O . LEU A 1 105 ? -39.839 39.450 -9.542 1.00 30.79 106 LEU A O 1
ATOM 788 N N . PRO A 1 106 ? -38.465 39.146 -11.183 1.00 29.95 107 PRO A N 1
ATOM 789 C CA . PRO A 1 106 ? -39.158 40.082 -12.047 1.00 30.29 107 PRO A CA 1
ATOM 790 C C . PRO A 1 106 ? -40.655 39.967 -12.185 1.00 32.51 107 PRO A C 1
ATOM 791 O O . PRO A 1 106 ? -41.328 40.941 -12.097 1.00 31.87 107 PRO A O 1
ATOM 795 N N . SER A 1 107 ? -41.162 38.779 -12.410 1.00 33.55 108 SER A N 1
ATOM 796 C CA . SER A 1 107 ? -42.601 38.611 -12.636 1.00 32.27 108 SER A CA 1
ATOM 797 C C . SER A 1 107 ? -43.351 38.976 -11.390 1.00 31.25 108 SER A C 1
ATOM 798 O O . SER A 1 107 ? -44.464 39.436 -11.496 1.00 28.84 108 SER A O 1
ATOM 801 N N . LYS A 1 108 ? -42.748 38.837 -10.205 1.00 30.06 109 LYS A N 1
ATOM 802 C CA . LYS A 1 108 ? -43.433 39.297 -8.964 1.00 33.09 109 LYS A CA 1
ATOM 803 C C . LYS A 1 108 ? -43.293 40.798 -8.577 1.00 30.91 109 LYS A C 1
ATOM 804 O O . LYS A 1 108 ? -44.041 41.318 -7.718 1.00 31.42 109 LYS A O 1
ATOM 810 N N . ASN A 1 109 ? -42.350 41.500 -9.217 1.00 35.74 110 ASN A N 1
ATOM 811 C CA . ASN A 1 109 ? -42.034 42.905 -8.836 1.00 33.90 110 ASN A CA 1
ATOM 812 C C . ASN A 1 109 ? -41.840 43.751 -10.060 1.00 33.80 110 ASN A C 1
ATOM 813 O O . ASN A 1 109 ? -40.749 44.292 -10.272 1.00 34.69 110 ASN A O 1
ATOM 818 N N . PRO A 1 110 ? -42.864 43.812 -10.916 1.00 38.06 111 PRO A N 1
ATOM 819 C CA . PRO A 1 110 ? -42.699 44.481 -12.206 1.00 41.34 111 PRO A CA 1
ATOM 820 C C . PRO A 1 110 ? -42.477 46.013 -12.041 1.00 41.79 111 PRO A C 1
ATOM 821 O O . PRO A 1 110 ? -43.130 46.662 -11.181 1.00 42.44 111 PRO A O 1
ATOM 825 N N . GLY A 1 111 ? -41.528 46.543 -12.798 1.00 40.33 112 GLY A N 1
ATOM 826 C CA . GLY A 1 111 ? -41.114 47.937 -12.703 1.00 44.75 112 GLY A CA 1
ATOM 827 C C . GLY A 1 111 ? -40.335 48.343 -11.431 1.00 43.95 112 GLY A C 1
ATOM 828 O O . GLY A 1 111 ? -40.148 49.522 -11.206 1.00 40.48 112 GLY A O 1
ATOM 829 N N . ALA A 1 112 ? -39.896 47.389 -10.611 1.00 34.95 113 ALA A N 1
ATOM 830 C CA . ALA A 1 112 ? -39.113 47.706 -9.418 1.00 30.67 113 ALA A CA 1
ATOM 831 C C . ALA A 1 112 ? -37.738 48.204 -9.786 1.00 31.90 113 ALA A C 1
ATOM 832 O O . ALA A 1 112 ? -37.230 47.944 -10.876 1.00 31.19 113 ALA A O 1
ATOM 834 N N . ILE A 1 113 ? -37.153 48.958 -8.862 1.00 28.63 114 ILE A N 1
ATOM 835 C CA . ILE A 1 113 ? -35.766 49.322 -8.893 1.00 27.85 114 ILE A CA 1
ATOM 836 C C . ILE A 1 113 ? -35.033 48.270 -8.120 1.00 26.72 114 ILE A C 1
ATOM 837 O O . ILE A 1 113 ? -35.332 48.055 -6.934 1.00 26.18 114 ILE A O 1
ATOM 842 N N . TYR A 1 114 ? -34.027 47.680 -8.741 1.00 26.98 115 TYR A N 1
ATOM 843 C CA . TYR A 1 114 ? -33.213 46.723 -8.083 1.00 25.14 115 TYR A CA 1
ATOM 844 C C . TYR A 1 114 ? -31.900 47.394 -7.655 1.00 25.62 115 TYR A C 1
ATOM 845 O O . TYR A 1 114 ? -31.223 48.016 -8.491 1.00 28.45 115 TYR A O 1
ATOM 854 N N . LEU A 1 115 ? -31.521 47.188 -6.387 1.00 24.79 116 LEU A N 1
ATOM 855 C CA . LEU A 1 115 ? -30.351 47.773 -5.775 1.00 23.88 116 LEU A CA 1
ATOM 856 C C . LEU A 1 115 ? -29.382 46.670 -5.388 1.00 22.04 116 LEU A C 1
ATOM 857 O O . LEU A 1 115 ? -29.622 45.946 -4.464 1.00 21.48 116 LEU A O 1
ATOM 862 N N . MET A 1 116 ? 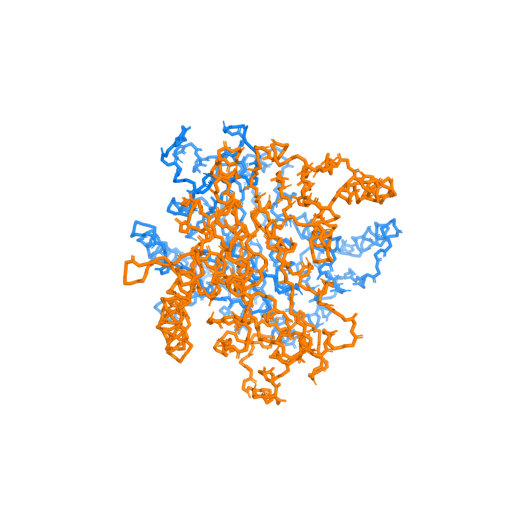-28.274 46.533 -6.124 1.00 22.93 117 MET A N 1
ATOM 863 C CA . MET A 1 116 ? -27.280 45.505 -5.891 1.00 23.21 117 MET A CA 1
ATOM 864 C C . MET A 1 116 ? -26.325 45.886 -4.756 1.00 22.91 117 MET A C 1
ATOM 865 O O . MET A 1 116 ? -25.795 47.006 -4.697 1.00 21.73 117 MET A O 1
ATOM 870 N N . VAL A 1 117 ? -26.132 44.962 -3.856 1.00 22.82 118 VAL A N 1
ATOM 871 C CA . VAL A 1 117 ? -25.247 45.116 -2.748 1.00 24.91 118 VAL A CA 1
ATOM 872 C C . VAL A 1 117 ? -24.177 44.033 -2.748 1.00 27.99 118 VAL A C 1
ATOM 873 O O . VAL A 1 117 ? -23.028 44.298 -2.349 1.00 32.19 118 VAL A O 1
ATOM 877 N N . ALA A 1 118 ? -24.538 42.812 -3.136 1.00 27.73 119 ALA A N 1
ATOM 878 C CA . ALA A 1 118 ? -23.629 41.688 -3.185 1.00 27.09 119 ALA A CA 1
ATOM 879 C C . ALA A 1 118 ? -22.433 41.897 -4.096 1.00 26.01 119 ALA A C 1
ATOM 880 O O . ALA A 1 118 ? -22.581 42.413 -5.219 1.00 29.44 119 ALA A O 1
ATOM 882 N N . ASN A 1 119 ? -21.254 41.476 -3.678 1.00 24.02 120 ASN A N 1
ATOM 883 C CA . ASN A 1 119 ? -20.022 41.666 -4.470 1.00 31.36 120 ASN A CA 1
ATOM 884 C C . ASN A 1 119 ? -19.719 40.561 -5.509 1.00 30.81 120 ASN A C 1
ATOM 885 O O . ASN A 1 119 ? -20.183 39.468 -5.368 1.00 30.78 120 ASN A O 1
ATOM 890 N N . PRO A 1 120 ? -18.926 40.873 -6.529 1.00 33.44 121 PRO A N 1
ATOM 891 C CA . PRO A 1 120 ? -18.371 42.202 -6.786 1.00 31.15 121 PRO A CA 1
ATOM 892 C C . PRO A 1 120 ? -19.497 43.078 -7.265 1.00 31.33 121 PRO A C 1
ATOM 893 O O . PRO A 1 120 ? -20.014 42.910 -8.343 1.00 32.85 121 PRO A O 1
ATOM 897 N N . VAL A 1 121 ? -19.878 44.019 -6.436 1.00 27.38 122 VAL A N 1
ATOM 898 C CA . VAL A 1 121 ? -21.042 44.829 -6.695 1.00 28.70 122 VAL A CA 1
ATOM 899 C C . VAL A 1 121 ? -21.408 45.382 -8.060 1.00 27.92 122 VAL A C 1
ATOM 900 O O . VAL A 1 121 ? -22.523 45.233 -8.452 1.00 29.66 122 VAL A O 1
ATOM 904 N N . ASP A 1 122 ? -20.499 46.022 -8.763 1.00 28.85 123 ASP A N 1
ATOM 905 C CA . ASP A 1 122 ? -20.834 46.584 -10.065 1.00 31.09 123 ASP A CA 1
ATOM 906 C C . ASP A 1 122 ? -21.105 45.500 -11.103 1.00 28.35 123 ASP A C 1
ATOM 907 O O . ASP A 1 122 ? -22.007 45.589 -11.872 1.00 30.92 123 ASP A O 1
ATOM 912 N N . MET A 1 123 ? -20.282 44.491 -11.076 1.00 28.42 124 MET A N 1
ATOM 913 C CA . MET A 1 123 ? -20.394 43.305 -11.924 1.00 34.60 124 MET A CA 1
ATOM 914 C C . MET A 1 123 ? -21.701 42.516 -11.679 1.00 30.95 124 MET A C 1
ATOM 915 O O . MET A 1 123 ? -22.404 42.139 -12.602 1.00 30.53 124 MET A O 1
ATOM 920 N N . MET A 1 124 ? -22.013 42.313 -10.404 1.00 29.78 125 MET A N 1
ATOM 921 C CA . MET A 1 124 ? -23.257 41.703 -10.029 1.00 28.52 125 MET A CA 1
ATOM 922 C C . MET A 1 124 ? -24.450 42.456 -10.570 1.00 29.94 125 MET A C 1
ATOM 923 O O . MET A 1 124 ? -25.417 41.830 -11.022 1.00 32.54 125 MET A O 1
ATOM 928 N N . ALA A 1 125 ? -24.383 43.790 -10.563 1.00 27.64 126 ALA A N 1
ATOM 929 C CA . ALA A 1 125 ? -25.475 44.608 -11.036 1.00 27.49 126 ALA A CA 1
ATOM 930 C C . ALA A 1 125 ? -25.601 44.431 -12.533 1.00 26.72 126 ALA A C 1
ATOM 931 O O . ALA A 1 125 ? -26.716 44.366 -13.027 1.00 29.15 126 ALA A O 1
ATOM 933 N N . SER A 1 126 ? -24.477 44.394 -13.232 1.00 27.71 127 SER A N 1
ATOM 934 C CA . SER A 1 126 ? -24.521 44.203 -14.706 1.00 31.59 127 SER A CA 1
ATOM 935 C C . SER A 1 126 ? -25.119 42.802 -15.069 1.00 29.37 127 SER A C 1
ATOM 936 O O . SER A 1 126 ? -26.035 42.722 -15.867 1.00 31.09 127 SER A O 1
ATOM 939 N N . VAL A 1 127 ? -24.612 41.758 -14.424 1.00 31.22 128 VAL A N 1
ATOM 940 C CA . VAL A 1 127 ? -25.116 40.395 -14.597 1.00 34.76 128 VAL A CA 1
ATOM 941 C C . VAL A 1 127 ? -26.603 40.320 -14.321 1.00 34.96 128 VAL A C 1
ATOM 942 O O . VAL A 1 127 ? -27.368 39.876 -15.202 1.00 33.14 128 VAL A O 1
ATOM 946 N N . PHE A 1 128 ? -27.045 40.806 -13.154 1.00 31.15 129 PHE A N 1
ATOM 947 C CA . PHE A 1 128 ? -28.449 40.783 -12.833 1.00 31.64 129 PHE A CA 1
ATOM 948 C C . PHE A 1 128 ? -29.311 41.502 -13.847 1.00 32.12 129 PHE A C 1
ATOM 949 O O . PHE A 1 128 ? -30.442 41.081 -14.156 1.00 32.63 129 PHE A O 1
ATOM 957 N N . MET A 1 129 ? -28.818 42.612 -14.362 1.00 31.14 130 MET A N 1
ATOM 958 C CA . MET A 1 129 ? -29.656 43.377 -15.245 1.00 30.85 130 MET A CA 1
ATOM 959 C C . MET A 1 129 ? -29.730 42.673 -16.611 1.00 32.38 130 MET A C 1
ATOM 960 O O . MET A 1 129 ? -30.774 42.746 -17.326 1.00 32.26 130 MET A O 1
ATOM 965 N N . LYS A 1 130 ? -28.604 42.109 -16.998 1.00 31.51 131 LYS A N 1
ATOM 966 C CA . LYS A 1 130 ? -28.496 41.400 -18.293 1.00 36.61 131 LYS A CA 1
ATOM 967 C C . LYS A 1 130 ? -29.530 40.279 -18.301 1.00 37.40 131 LYS A C 1
ATOM 968 O O . LYS A 1 130 ? -30.326 40.158 -19.225 1.00 40.50 131 LYS A O 1
ATOM 974 N N . TYR A 1 131 ? -29.543 39.487 -17.260 1.00 36.94 132 TYR A N 1
ATOM 975 C CA . TYR A 1 131 ? -30.456 38.387 -17.188 1.00 37.21 132 TYR A CA 1
ATOM 976 C C . TYR A 1 131 ? -31.893 38.708 -16.873 1.00 42.35 132 TYR A C 1
ATOM 977 O O . TYR A 1 131 ? -32.764 38.065 -17.375 1.00 36.55 132 TYR A O 1
ATOM 986 N N . SER A 1 132 ? -32.139 39.708 -16.049 1.00 36.42 133 SER A N 1
ATOM 987 C CA . SER A 1 132 ? -33.480 40.039 -15.671 1.00 30.92 133 SER A CA 1
ATOM 988 C C . SER A 1 132 ? -34.162 41.041 -16.554 1.00 32.16 133 SER A C 1
ATOM 989 O O . SER A 1 132 ? -35.339 41.122 -16.541 1.00 32.11 133 SER A O 1
ATOM 992 N N . LYS A 1 133 ? -33.403 41.829 -17.283 1.00 32.53 134 LYS A N 1
ATOM 993 C CA . LYS A 1 133 ? -33.955 42.870 -18.098 1.00 35.04 134 LYS A CA 1
ATOM 994 C C . LYS A 1 133 ? -34.617 43.945 -17.225 1.00 36.19 134 LYS A C 1
ATOM 995 O O . LYS A 1 133 ? -35.383 44.707 -17.699 1.00 33.55 134 LYS A O 1
ATOM 1001 N N . GLN A 1 134 ? -34.302 43.981 -15.942 1.00 31.71 135 GLN A N 1
ATOM 1002 C CA . GLN A 1 134 ? -34.886 44.959 -15.053 1.00 30.02 135 GLN A CA 1
ATOM 1003 C C . GLN A 1 134 ? -33.891 46.069 -14.662 1.00 30.95 135 GLN A C 1
ATOM 1004 O O . GLN A 1 134 ? -32.738 45.812 -14.488 1.00 31.28 135 GLN A O 1
ATOM 1010 N N . PHE A 1 135 ? -34.369 47.293 -14.529 1.00 30.23 136 PHE A N 1
ATOM 1011 C CA . PHE A 1 135 ? -33.531 48.421 -14.117 1.00 31.27 136 PHE A CA 1
ATOM 1012 C C . PHE A 1 135 ? -32.851 48.124 -12.770 1.00 27.70 136 PHE A C 1
ATOM 1013 O O . PHE A 1 135 ? -33.533 47.960 -11.749 1.00 28.10 136 PHE A O 1
ATOM 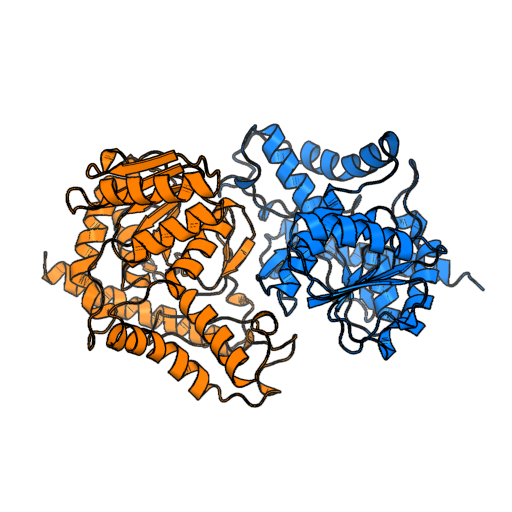1021 N N . THR A 1 136 ? -31.522 48.107 -12.811 1.00 25.31 137 THR A N 1
ATOM 1022 C CA . THR A 1 136 ? -30.686 47.750 -11.690 1.00 30.52 137 THR A CA 1
ATOM 1023 C C . THR A 1 136 ? -29.589 48.802 -11.462 1.00 29.15 137 THR A C 1
ATOM 1024 O O . THR A 1 136 ? -28.917 49.215 -12.393 1.00 28.39 137 THR A O 1
ATOM 1028 N N . ILE A 1 137 ? -29.372 49.157 -10.196 1.00 26.16 138 ILE A N 1
ATOM 1029 C CA . ILE A 1 137 ? -28.306 50.074 -9.773 1.00 26.68 138 ILE A CA 1
ATOM 1030 C C . ILE A 1 137 ? -27.474 49.328 -8.761 1.00 26.69 138 ILE A C 1
ATOM 1031 O O . ILE A 1 137 ? -27.917 48.322 -8.202 1.00 25.89 138 ILE A O 1
ATOM 1036 N N . SER A 1 138 ? -26.270 49.814 -8.526 1.00 25.36 139 SER A N 1
ATOM 1037 C CA . SER A 1 138 ? -25.339 49.233 -7.579 1.00 26.20 139 SER A CA 1
ATOM 1038 C C . SER A 1 138 ? -25.012 50.287 -6.510 1.00 24.77 139 SER A C 1
ATOM 1039 O O . SER A 1 138 ? -24.856 51.480 -6.823 1.00 23.46 139 SER A O 1
ATOM 1042 N N . ALA A 1 139 ? -24.834 49.857 -5.265 1.00 25.01 140 ALA A N 1
ATOM 1043 C CA . ALA A 1 139 ? -24.375 50.760 -4.238 1.00 23.51 140 ALA A CA 1
ATOM 1044 C C . ALA A 1 139 ? -23.066 51.474 -4.725 1.00 27.10 140 ALA A C 1
ATOM 1045 O O . ALA A 1 139 ? -22.746 52.600 -4.313 1.00 22.53 140 ALA A O 1
ATOM 1047 N N . GLY A 1 140 ? -22.301 50.798 -5.581 1.00 27.60 141 GLY A N 1
ATOM 1048 C CA . GLY A 1 140 ? -21.096 51.391 -6.170 1.00 28.84 141 GLY A CA 1
ATOM 1049 C C . GLY A 1 140 ? -20.068 51.969 -5.209 1.00 28.90 141 GLY A C 1
ATOM 1050 O O . GLY A 1 140 ? -19.759 51.386 -4.165 1.00 26.04 141 GLY A O 1
ATOM 1051 N N . ASP A 1 141 ? -19.626 53.172 -5.543 1.00 28.25 142 ASP A N 1
ATOM 1052 C CA . ASP A 1 141 ? -18.607 53.897 -4.759 1.00 29.42 142 ASP A CA 1
ATOM 1053 C C . ASP A 1 141 ? -19.205 54.871 -3.758 1.00 28.70 142 ASP A C 1
ATOM 1054 O O . ASP A 1 141 ? -18.490 55.694 -3.232 1.00 29.54 142 ASP A O 1
ATOM 1059 N N . GLN A 1 142 ? -20.493 54.748 -3.439 1.00 25.57 143 GLN A N 1
ATOM 1060 C CA . GLN A 1 142 ? -21.056 55.583 -2.370 1.00 24.74 143 GLN A CA 1
ATOM 1061 C C . GLN A 1 142 ? -20.464 55.322 -0.983 1.00 22.43 143 GLN A C 1
ATOM 1062 O O . GLN A 1 142 ? -20.413 56.236 -0.122 1.00 22.17 143 GLN A O 1
ATOM 1068 N N . VAL A 1 143 ? -20.143 54.078 -0.729 1.00 22.40 144 VAL A N 1
ATOM 1069 C CA . VAL A 1 143 ? -19.528 53.678 0.554 1.00 24.19 144 VAL A CA 1
ATOM 1070 C C . VAL A 1 143 ? -18.110 54.303 0.646 1.00 24.02 144 VAL A C 1
ATOM 1071 O O . VAL A 1 143 ? -17.758 54.921 1.650 1.00 23.76 144 VAL A O 1
ATOM 1075 N N . GLU A 1 144 ? -17.366 54.191 -0.447 1.00 23.00 145 GLU A N 1
ATOM 1076 C CA . GLU A 1 144 ? -15.996 54.728 -0.617 1.00 25.50 145 GLU A CA 1
ATOM 1077 C C . GLU A 1 144 ? -16.035 56.219 -0.412 1.00 24.10 145 GLU A C 1
ATOM 1078 O O . GLU A 1 144 ? -15.207 56.760 0.375 1.00 26.21 145 GLU A O 1
ATOM 1084 N N . THR A 1 145 ? -17.039 56.855 -1.040 1.00 21.84 146 THR A N 1
ATOM 1085 C CA . THR A 1 145 ? -17.293 58.258 -0.926 1.00 22.31 146 THR A CA 1
ATOM 1086 C C . THR A 1 145 ? -17.351 58.713 0.565 1.00 26.13 146 THR A C 1
ATOM 1087 O O . THR A 1 145 ? -16.730 59.733 0.986 1.00 24.11 146 THR A O 1
ATOM 1091 N N . MET A 1 146 ? -18.091 57.978 1.351 1.00 23.59 147 MET A N 1
ATOM 1092 C CA . MET A 1 146 ? -18.240 58.360 2.767 1.00 22.98 147 MET A CA 1
ATOM 1093 C C . MET A 1 146 ? -17.043 58.043 3.594 1.00 22.95 147 MET A C 1
ATOM 1094 O O . MET A 1 146 ? -16.768 58.720 4.614 1.00 28.12 147 MET A O 1
ATOM 1099 N N . ARG A 1 147 ? -16.351 56.980 3.243 1.00 22.78 148 ARG A N 1
ATOM 1100 C CA . ARG A 1 147 ? -15.125 56.667 3.886 1.00 25.15 148 ARG A CA 1
ATOM 1101 C C . ARG A 1 147 ? -14.044 57.794 3.706 1.00 28.61 148 ARG A C 1
ATOM 1102 O O . ARG A 1 147 ? -13.362 58.179 4.659 1.00 25.86 148 ARG A O 1
ATOM 1110 N N . MET A 1 148 ? -13.957 58.290 2.494 1.00 25.39 149 MET A N 1
ATOM 1111 C CA . MET A 1 148 ? -13.107 59.410 2.099 1.00 28.70 149 MET A CA 1
ATOM 1112 C C . MET A 1 148 ? -13.434 60.687 2.912 1.00 31.03 149 MET A C 1
ATOM 1113 O O . MET A 1 148 ? -12.539 61.347 3.463 1.00 32.52 149 MET A O 1
ATOM 1118 N N . ARG A 1 149 ? -14.713 61.035 3.004 1.00 27.95 150 ARG A N 1
ATOM 1119 C CA . ARG A 1 149 ? -15.090 62.229 3.711 1.00 24.00 150 ARG A CA 1
ATOM 1120 C C . ARG A 1 149 ? -14.707 62.108 5.178 1.00 24.93 150 ARG A C 1
ATOM 1121 O O . ARG A 1 149 ? -14.198 63.075 5.768 1.00 23.76 150 ARG A O 1
ATOM 1129 N N . SER A 1 150 ? -15.010 60.973 5.764 1.00 25.82 151 SER A N 1
ATOM 1130 C CA . SER A 1 150 ? -14.753 60.793 7.178 1.00 28.59 151 SER A CA 1
ATOM 1131 C C . SER A 1 150 ? -13.245 60.773 7.537 1.00 28.91 151 SER A C 1
ATOM 1132 O O . SER A 1 150 ? -12.902 61.129 8.646 1.00 27.40 151 SER A O 1
ATOM 1135 N N . PHE A 1 151 ? -12.429 60.230 6.644 1.00 28.77 152 PHE A N 1
ATOM 1136 C CA . PHE A 1 151 ? -10.975 60.177 6.833 1.00 31.14 152 PHE A CA 1
ATOM 1137 C C . PHE A 1 151 ? -10.369 61.588 6.801 1.00 27.55 152 PHE A C 1
ATOM 1138 O O . PHE A 1 151 ? -9.644 61.988 7.692 1.00 26.43 152 PHE A O 1
ATOM 1146 N N . ILE A 1 152 ? -10.748 62.343 5.808 1.00 24.53 153 ILE A N 1
ATOM 1147 C CA . ILE A 1 152 ? -10.302 63.685 5.654 1.00 25.64 153 ILE A CA 1
ATOM 1148 C C . ILE A 1 152 ? -10.709 64.502 6.848 1.00 31.88 153 ILE A C 1
ATOM 1149 O O . ILE A 1 152 ? -9.901 65.314 7.331 1.00 31.09 153 ILE A O 1
ATOM 1154 N N . ALA A 1 153 ? -11.935 64.298 7.360 1.00 28.99 154 ALA A N 1
ATOM 1155 C CA . ALA A 1 153 ? -12.401 65.076 8.515 1.00 27.41 154 ALA A CA 1
ATOM 1156 C C . ALA A 1 153 ? -11.620 64.717 9.792 1.00 28.63 154 ALA A C 1
ATOM 1157 O O . ALA A 1 153 ? -11.218 65.626 10.551 1.00 29.02 154 ALA A O 1
ATOM 1159 N N . LYS A 1 154 ? -11.416 63.428 10.020 1.00 28.49 155 LYS A N 1
ATOM 1160 C CA . LYS A 1 154 ? -10.584 62.931 11.104 1.00 34.88 155 LYS A CA 1
ATOM 1161 C C . LYS A 1 154 ? -9.116 63.480 11.053 1.00 36.28 155 LYS A C 1
ATOM 1162 O O . LYS A 1 154 ? -8.584 63.947 12.042 1.00 38.34 155 LYS A O 1
ATOM 1168 N N . LYS A 1 155 ? -8.531 63.455 9.882 1.00 34.78 156 LYS A N 1
ATOM 1169 C CA . LYS A 1 155 ? -7.197 63.957 9.605 1.00 37.76 156 LYS A CA 1
ATOM 1170 C C . LYS A 1 155 ? -7.070 65.450 9.898 1.00 39.85 156 LYS A C 1
ATOM 1171 O O . LYS A 1 155 ? -6.112 65.857 10.499 1.00 39.65 156 LYS A O 1
ATOM 1177 N N . LEU A 1 156 ? -8.038 66.281 9.516 1.00 34.31 157 LEU A N 1
ATOM 1178 C CA . LEU A 1 156 ? -7.960 67.721 9.763 1.00 29.49 157 LEU A CA 1
ATOM 1179 C C . LEU A 1 156 ? -8.573 68.129 11.048 1.00 29.97 157 LEU A C 1
ATOM 1180 O O . LEU A 1 156 ? -8.657 69.279 11.289 1.00 33.47 157 LEU A O 1
ATOM 1185 N N . LYS A 1 157 ? -9.022 67.164 11.841 1.00 33.15 158 LYS A N 1
ATOM 1186 C CA . LYS A 1 157 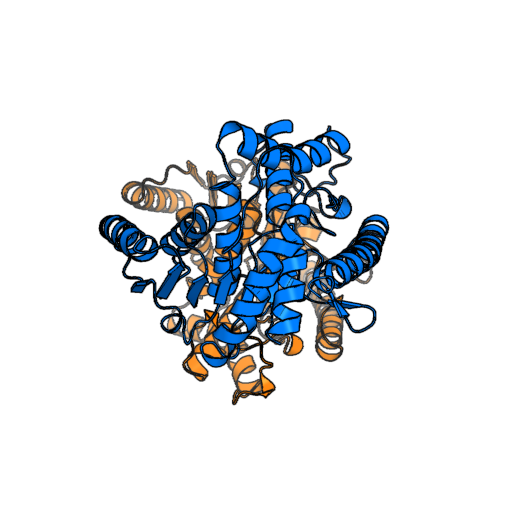? -9.852 67.342 13.034 1.00 35.96 158 LYS A CA 1
ATOM 1187 C C . LYS A 1 157 ? -10.948 68.382 12.893 1.00 34.98 158 LYS A C 1
ATOM 1188 O O . LYS A 1 157 ? -11.039 69.302 13.692 1.00 36.65 158 LYS A O 1
ATOM 1194 N N . ILE A 1 158 ? -11.726 68.242 11.820 1.00 32.79 159 ILE A N 1
ATOM 1195 C CA . ILE A 1 158 ? -12.916 69.035 11.500 1.00 30.95 159 ILE A CA 1
ATOM 1196 C C . ILE A 1 158 ? -14.130 68.091 11.501 1.00 30.50 159 ILE A C 1
ATOM 1197 O O . ILE A 1 158 ? -13.977 66.863 11.372 1.00 31.05 159 ILE A O 1
ATOM 1202 N N . PRO A 1 159 ? -15.332 68.651 11.696 1.00 32.21 160 PRO A N 1
ATOM 1203 C CA . PRO A 1 159 ? -16.563 67.846 11.549 1.00 29.69 160 PRO A CA 1
ATOM 1204 C C . PRO A 1 159 ? -16.693 67.304 10.116 1.00 27.14 160 PRO A C 1
ATOM 1205 O O . PRO A 1 159 ? -16.391 68.001 9.169 1.00 27.26 160 PRO A O 1
ATOM 1209 N N . VAL A 1 160 ? -17.154 66.079 9.970 1.00 24.95 161 VAL A N 1
ATOM 1210 C CA . VAL A 1 160 ? -17.296 65.474 8.615 1.00 24.61 161 VAL A CA 1
ATOM 1211 C C . VAL A 1 160 ? -18.223 66.268 7.734 1.00 23.34 161 VAL A C 1
ATOM 1212 O O . VAL A 1 160 ? -18.152 66.243 6.454 1.00 24.86 161 VAL A O 1
ATOM 1216 N N . THR A 1 161 ? -19.148 66.967 8.384 1.00 23.63 162 THR A N 1
ATOM 1217 C CA . THR A 1 161 ? -20.056 67.894 7.699 1.00 25.50 162 THR A CA 1
ATOM 1218 C C . THR A 1 161 ? -19.390 69.075 6.933 1.00 26.79 162 THR A C 1
ATOM 1219 O O . THR A 1 161 ? -20.058 69.715 6.081 1.00 27.08 162 THR A O 1
ATOM 1223 N N . SER A 1 162 ? -18.107 69.306 7.199 1.00 25.28 163 SER A N 1
ATOM 1224 C CA . SER A 1 162 ? -17.323 70.322 6.465 1.00 28.13 163 SER A CA 1
ATOM 1225 C C . SER A 1 162 ? -16.730 69.813 5.189 1.00 27.33 163 SER A C 1
ATOM 1226 O O . SER A 1 162 ? -16.157 70.603 4.420 1.00 26.34 163 SER A O 1
ATOM 1229 N N . VAL A 1 163 ? -16.799 68.509 4.984 1.00 25.01 164 VAL A N 1
ATOM 1230 C CA . VAL A 1 163 ? -16.180 67.864 3.827 1.00 25.81 164 VAL A CA 1
ATOM 1231 C C . VAL A 1 163 ? -17.262 67.471 2.830 1.00 29.01 164 VAL A C 1
ATOM 1232 O O . VAL A 1 163 ? -18.261 66.866 3.213 1.00 30.16 164 VAL A O 1
ATOM 1236 N N . ASP A 1 164 ? -16.993 67.724 1.569 1.00 27.66 165 ASP A N 1
ATOM 1237 C CA . ASP A 1 164 ? -17.847 67.383 0.460 1.00 27.17 165 ASP A CA 1
ATOM 1238 C C . ASP A 1 164 ? -17.010 66.650 -0.600 1.00 31.21 165 ASP A C 1
ATOM 1239 O O . ASP A 1 164 ? -15.824 66.765 -0.607 1.00 28.83 165 ASP A O 1
ATOM 1244 N N . GLY A 1 165 ? -17.641 65.878 -1.472 1.00 25.28 166 GLY A N 1
ATOM 1245 C CA . GLY A 1 165 ? -16.925 65.159 -2.497 1.00 27.09 166 GLY A CA 1
ATOM 1246 C C . GLY A 1 165 ? -17.291 63.712 -2.696 1.00 25.86 166 GLY A C 1
ATOM 1247 O O . GLY A 1 165 ? -17.995 63.155 -1.917 1.00 25.95 166 GLY A O 1
ATOM 1248 N N . PHE A 1 166 ? -16.766 63.138 -3.758 1.00 24.48 167 PHE A N 1
ATOM 1249 C CA . PHE A 1 166 ? -17.064 61.792 -4.163 1.00 25.15 167 PHE A CA 1
ATOM 1250 C C . PHE A 1 166 ? -15.920 60.925 -4.682 1.00 28.80 167 PHE A C 1
ATOM 1251 O O . PHE A 1 166 ? -14.954 61.418 -5.188 1.00 28.32 167 PHE A O 1
ATOM 1259 N N . VAL A 1 167 ? -16.083 59.621 -4.546 1.00 26.96 168 VAL A N 1
ATOM 1260 C CA . VAL A 1 167 ? -15.218 58.587 -5.078 1.00 26.80 168 VAL A CA 1
ATOM 1261 C C . VAL A 1 167 ? -16.066 57.976 -6.190 1.00 29.32 168 VAL A C 1
ATOM 1262 O O . VAL A 1 167 ? -17.251 57.922 -6.077 1.00 29.30 168 VAL A O 1
ATOM 1266 N N . GLY A 1 168 ? -15.434 57.509 -7.250 1.00 28.03 169 GLY A N 1
ATOM 1267 C CA . GLY A 1 168 ? -16.128 57.102 -8.478 1.00 28.74 169 GLY A CA 1
ATOM 1268 C C . GLY A 1 168 ? -15.305 56.130 -9.333 1.00 29.38 169 GLY A C 1
ATOM 1269 O O . GLY A 1 168 ? -14.193 55.742 -8.976 1.00 28.54 169 GLY A O 1
ATOM 1270 N N . GLY A 1 169 ? -15.864 55.758 -10.472 1.00 31.47 170 GLY A N 1
ATOM 1271 C CA . GLY A 1 169 ? -15.261 54.792 -11.373 1.00 35.26 170 GLY A CA 1
ATOM 1272 C C . GLY A 1 169 ? -15.629 53.340 -11.005 1.00 39.07 170 GLY A C 1
ATOM 1273 O O . GLY A 1 169 ? -16.762 53.021 -10.599 1.00 34.22 170 GLY A O 1
ATOM 1274 N N . GLU A 1 170 ? -14.657 52.458 -11.163 1.00 34.19 171 GLU A N 1
ATOM 1275 C CA . GLU A 1 170 ? -14.794 51.065 -10.852 1.00 36.59 171 GLU A CA 1
ATOM 1276 C C . GLU A 1 170 ? -14.953 50.943 -9.358 1.00 33.70 171 GLU A C 1
ATOM 1277 O O . GLU A 1 170 ? -14.733 51.864 -8.662 1.00 31.77 171 GLU A O 1
ATOM 1283 N N . HIS A 1 171 ? -15.352 49.791 -8.888 1.00 31.45 172 HIS A N 1
ATOM 1284 C CA . HIS A 1 171 ? -15.622 49.594 -7.476 1.00 34.82 172 HIS A CA 1
ATOM 1285 C C . HIS A 1 171 ? -14.405 49.311 -6.616 1.00 35.68 172 HIS A C 1
ATOM 1286 O O . HIS A 1 171 ? -13.388 48.889 -7.080 1.00 35.31 172 HIS A O 1
ATOM 1293 N N . GLY A 1 172 ? -14.546 49.545 -5.331 1.00 33.88 173 GLY A N 1
ATOM 1294 C CA . GLY A 1 172 ? -13.492 49.264 -4.408 1.00 36.58 173 GLY A CA 1
ATOM 1295 C C . GLY A 1 172 ? -12.053 49.526 -4.770 1.00 38.79 173 GLY A C 1
ATOM 1296 O O . GLY A 1 172 ? -11.688 50.613 -5.045 1.00 38.27 173 GLY A O 1
ATOM 1297 N N . GLU A 1 173 ? -11.250 48.484 -4.751 1.00 39.63 174 GLU A N 1
ATOM 1298 C CA . GLU A 1 173 ? -9.808 48.588 -4.904 1.00 45.03 174 GLU A CA 1
ATOM 1299 C C . GLU A 1 173 ? -9.437 49.387 -6.161 1.00 47.99 174 GLU A C 1
ATOM 1300 O O . GLU A 1 173 ? -8.389 49.996 -6.167 1.00 45.31 174 GLU A O 1
ATOM 1306 N N . ASP A 1 174 ? -10.308 49.398 -7.190 1.00 44.57 175 ASP A N 1
ATOM 1307 C CA . ASP A 1 174 ? -10.080 50.131 -8.467 1.00 43.31 175 ASP A CA 1
ATOM 1308 C C . ASP A 1 174 ? -10.762 51.505 -8.570 1.00 40.76 175 ASP A C 1
ATOM 1309 O O . ASP A 1 174 ? -10.770 52.137 -9.653 1.00 38.85 175 ASP A O 1
ATOM 1314 N N . ALA A 1 175 ? -11.375 51.958 -7.472 1.00 33.72 176 ALA A N 1
ATOM 1315 C CA . ALA A 1 175 ? -12.010 53.264 -7.443 1.00 35.24 176 ALA A CA 1
ATOM 1316 C C . ALA A 1 175 ? -10.968 54.403 -7.493 1.00 34.15 176 ALA A C 1
ATOM 1317 O O . ALA A 1 175 ? -9.843 54.222 -7.108 1.00 33.78 176 ALA A O 1
ATOM 1319 N N . VAL A 1 176 ? -11.422 55.558 -7.944 1.00 35.22 177 VAL A N 1
ATOM 1320 C CA . VAL A 1 176 ? -10.664 56.787 -7.918 1.00 40.16 177 VAL A CA 1
ATOM 1321 C C . VAL A 1 176 ? -11.385 57.919 -7.119 1.00 37.24 177 VAL A C 1
ATOM 1322 O O . VAL A 1 176 ? -12.604 58.180 -7.318 1.00 32.89 177 VAL A O 1
ATOM 1326 N N . VAL A 1 177 ? -10.637 58.645 -6.301 1.00 33.47 178 VAL A N 1
ATOM 1327 C CA . VAL A 1 177 ? -11.197 59.778 -5.628 1.00 32.69 178 VAL A CA 1
ATOM 1328 C C . VAL A 1 177 ? -11.352 60.818 -6.728 1.00 35.34 178 VAL A C 1
ATOM 1329 O O . VAL A 1 177 ? -10.440 61.040 -7.462 1.00 33.62 178 VAL A O 1
ATOM 1333 N N . LEU A 1 178 ? -12.514 61.430 -6.844 1.00 31.04 179 LEU A N 1
ATOM 1334 C CA . LEU A 1 178 ? -12.764 62.427 -7.877 1.00 33.21 179 LEU A CA 1
ATOM 1335 C C . LEU A 1 178 ? -12.404 63.773 -7.281 1.00 35.13 179 LEU A C 1
ATOM 1336 O O . LEU A 1 178 ? -13.243 64.508 -6.819 1.00 29.69 179 LEU A O 1
ATOM 1341 N N . TRP A 1 179 ? -11.113 64.055 -7.286 1.00 36.24 180 TRP A N 1
ATOM 1342 C CA . TRP A 1 179 ? -10.583 65.235 -6.637 1.00 33.76 180 TRP A CA 1
ATOM 1343 C C . TRP A 1 179 ? -11.200 66.552 -6.994 1.00 32.94 180 TRP A C 1
ATOM 1344 O O . TRP A 1 179 ? -11.267 67.407 -6.173 1.00 32.48 180 TRP A O 1
ATOM 1355 N N . SER A 1 180 ? -11.685 66.716 -8.203 1.00 32.74 181 SER A N 1
ATOM 1356 C CA . SER A 1 180 ? -12.383 67.979 -8.498 1.00 33.00 181 SER A CA 1
ATOM 1357 C C . SER A 1 180 ? -13.725 68.207 -7.755 1.00 37.83 181 SER A C 1
ATOM 1358 O O . SER A 1 180 ? -14.264 69.311 -7.779 1.00 34.61 181 SER A O 1
ATOM 1361 N N . THR A 1 181 ? -14.272 67.173 -7.115 1.00 35.91 182 THR A N 1
ATOM 1362 C CA . THR A 1 181 ? -15.486 67.313 -6.301 1.00 31.44 182 THR A CA 1
ATOM 1363 C C . THR A 1 181 ? -15.153 67.581 -4.857 1.00 29.23 182 THR A C 1
ATOM 1364 O O . THR A 1 181 ? -16.053 67.911 -4.068 1.00 32.25 182 THR A O 1
ATOM 1368 N N . VAL A 1 182 ? -13.901 67.354 -4.471 1.00 29.74 183 VAL A N 1
ATOM 1369 C CA . VAL A 1 182 ? -13.570 67.314 -3.035 1.00 28.67 183 VAL A CA 1
ATOM 1370 C C . VAL A 1 182 ? -13.281 68.703 -2.501 1.00 34.45 183 VAL A C 1
ATOM 1371 O O . VAL A 1 182 ? -12.354 69.359 -2.948 1.00 32.01 183 VAL A O 1
ATOM 1375 N N . LYS A 1 183 ? -14.090 69.149 -1.536 1.00 29.86 184 LYS A N 1
ATOM 1376 C CA . LYS A 1 183 ? -14.009 70.484 -1.037 1.00 28.86 184 LYS A CA 1
ATOM 1377 C C . LYS A 1 183 ? -14.128 70.415 0.447 1.00 32.63 184 LYS A C 1
ATOM 1378 O O . LYS A 1 183 ? -14.869 69.559 0.986 1.00 29.79 184 LYS A O 1
ATOM 1384 N N . ILE A 1 184 ? -13.462 71.365 1.103 1.00 29.03 185 ILE A N 1
ATOM 1385 C CA . ILE A 1 184 ? -13.489 71.506 2.533 1.00 28.82 185 ILE A CA 1
ATOM 1386 C C . ILE A 1 184 ? -14.003 72.904 2.768 1.00 32.77 185 ILE A C 1
ATOM 1387 O O . ILE A 1 184 ? -13.399 73.894 2.290 1.00 33.82 185 ILE A O 1
ATOM 1392 N N . LYS A 1 185 ? -15.176 73.013 3.382 1.00 32.86 186 LYS A N 1
ATOM 1393 C CA . LYS A 1 185 ? -15.887 74.299 3.570 1.00 34.53 186 LYS A CA 1
ATOM 1394 C C . LYS A 1 185 ? -15.977 75.072 2.328 1.00 35.43 186 LYS A C 1
ATOM 1395 O O . LYS A 1 185 ? -15.812 76.281 2.379 1.00 35.29 186 LYS A O 1
ATOM 1401 N N . GLY A 1 186 ? -16.169 74.405 1.199 1.00 32.38 187 GLY A N 1
ATOM 1402 C CA . GLY A 1 186 ? -16.208 75.083 -0.073 1.00 33.41 187 GLY A CA 1
ATOM 1403 C C . GLY A 1 186 ? -14.888 75.301 -0.804 1.00 39.13 187 GLY A C 1
ATOM 1404 O O . GLY A 1 186 ? -14.888 75.671 -1.982 1.00 43.69 187 GLY A O 1
ATOM 1405 N N . LYS A 1 187 ? -13.758 75.042 -0.161 1.00 42.20 188 LYS A N 1
ATOM 1406 C CA . LYS A 1 187 ? -12.447 75.326 -0.780 1.00 47.84 188 LYS A CA 1
ATOM 1407 C C . LYS A 1 187 ? -11.803 74.058 -1.383 1.00 44.27 188 LYS A C 1
ATOM 1408 O O . LYS A 1 187 ? -11.963 72.967 -0.838 1.00 43.29 188 LYS A O 1
ATOM 1414 N N . PRO A 1 188 ? -11.041 74.198 -2.484 1.00 47.57 189 PRO A N 1
ATOM 1415 C CA . PRO A 1 188 ? -10.353 73.048 -3.029 1.00 42.93 189 PRO A CA 1
ATOM 1416 C C . PRO A 1 188 ? -9.461 72.381 -2.004 1.00 44.32 189 PRO A C 1
ATOM 1417 O O . PRO A 1 188 ? -8.921 73.030 -1.098 1.00 44.46 189 PRO A O 1
ATOM 1421 N N . VAL A 1 189 ? -9.374 71.070 -2.099 1.00 41.21 190 VAL A N 1
ATOM 1422 C CA . VAL A 1 189 ? -8.627 70.281 -1.121 1.00 44.09 190 VAL A CA 1
ATOM 1423 C C . VAL A 1 189 ? -7.096 70.584 -1.142 1.00 46.90 190 VAL A C 1
ATOM 1424 O O . VAL A 1 189 ? -6.411 70.412 -0.120 1.00 42.63 190 VAL A O 1
ATOM 1428 N N . ASP A 1 190 ? -6.605 71.024 -2.307 1.00 45.11 191 ASP A N 1
ATOM 1429 C CA . ASP A 1 190 ? -5.226 71.524 -2.506 1.00 52.41 191 ASP A CA 1
ATOM 1430 C C . ASP A 1 190 ? -4.832 72.563 -1.485 1.00 49.16 191 ASP A C 1
ATOM 1431 O O . ASP A 1 190 ? -3.723 72.510 -0.981 1.00 58.19 191 ASP A O 1
ATOM 1436 N N . GLU A 1 191 ? -5.773 73.441 -1.131 1.00 42.79 192 GLU A N 1
ATOM 1437 C CA . GLU A 1 191 ? -5.561 74.456 -0.088 1.00 44.55 192 GLU A CA 1
ATOM 1438 C C . GLU A 1 191 ? -5.370 73.896 1.282 1.00 40.69 192 GLU A C 1
ATOM 1439 O O . GLU A 1 191 ? -5.288 74.673 2.250 1.00 45.12 192 GLU A O 1
ATOM 1445 N N . PHE A 1 192 ? -5.257 72.563 1.391 1.00 40.39 193 PHE A N 1
ATOM 1446 C CA . PHE A 1 192 ? -5.221 71.943 2.689 1.00 38.77 193 PHE A CA 1
ATOM 1447 C C . PHE A 1 192 ? -4.110 71.020 2.808 1.00 39.17 193 PHE A C 1
ATOM 1448 O O . PHE A 1 192 ? -3.665 70.454 1.851 1.00 41.04 193 PHE A O 1
ATOM 1456 N N . ASN A 1 193 ? -3.732 70.812 4.045 1.00 41.17 194 ASN A N 1
ATOM 1457 C CA . ASN A 1 193 ? -2.680 69.908 4.366 1.00 50.65 194 ASN A CA 1
ATOM 1458 C C . ASN A 1 193 ? -3.087 68.428 4.163 1.00 51.93 194 ASN A C 1
ATOM 1459 O O . ASN A 1 193 ? -3.086 67.664 5.122 1.00 45.64 194 ASN A O 1
ATOM 1464 N N . ILE A 1 194 ? -3.424 68.012 2.936 1.00 47.36 195 ILE A N 1
ATOM 1465 C CA . ILE A 1 194 ? -3.956 66.657 2.722 1.00 46.49 195 ILE A CA 1
ATOM 1466 C C . ILE A 1 194 ? -3.124 65.902 1.737 1.00 39.39 195 ILE A C 1
ATOM 1467 O O . ILE A 1 194 ? -3.048 66.289 0.602 1.00 43.18 195 ILE A O 1
ATOM 1472 N N . ASN A 1 195 ? -2.579 64.773 2.170 1.00 40.47 196 ASN A N 1
ATOM 1473 C CA . ASN A 1 195 ? -1.946 63.839 1.285 1.00 40.07 196 ASN A CA 1
ATOM 1474 C C . ASN A 1 195 ? -2.994 62.972 0.557 1.00 40.20 196 ASN A C 1
ATOM 1475 O O . ASN A 1 195 ? -3.555 62.055 1.141 1.00 33.81 196 ASN A O 1
ATOM 1480 N N . LYS A 1 196 ? -3.185 63.242 -0.729 1.00 34.35 197 LYS A N 1
ATOM 1481 C CA . LYS A 1 196 ? -4.127 62.518 -1.565 1.00 37.05 197 LYS A CA 1
ATOM 1482 C C . LYS A 1 196 ? -3.914 61.028 -1.649 1.00 39.90 197 LYS A C 1
ATOM 1483 O O . LYS A 1 196 ? -4.879 60.247 -1.551 1.00 35.58 197 LYS A O 1
ATOM 1489 N N . ASP A 1 197 ? -2.666 60.605 -1.755 1.00 38.71 198 ASP A N 1
ATOM 1490 C CA . ASP A 1 197 ? -2.377 59.179 -1.743 1.00 36.86 198 ASP A CA 1
ATOM 1491 C C . ASP A 1 197 ? -2.731 58.499 -0.401 1.00 36.10 198 ASP A C 1
ATOM 1492 O O . ASP A 1 197 ? -3.115 57.332 -0.381 1.00 35.99 198 ASP A O 1
ATOM 1497 N N . GLU A 1 198 ? -2.542 59.185 0.709 1.00 31.33 199 GLU A N 1
ATOM 1498 C CA . GLU A 1 198 ? -2.852 58.592 1.985 1.00 33.06 199 GLU A CA 1
ATOM 1499 C C . GLU A 1 198 ? -4.426 58.399 2.089 1.00 33.74 199 GLU A C 1
ATOM 1500 O O . GLU A 1 198 ? -4.884 57.404 2.643 1.00 34.30 199 GLU A O 1
ATOM 1506 N N . VAL A 1 199 ? -5.190 59.332 1.512 1.00 35.52 200 VAL A N 1
ATOM 1507 C CA . VAL A 1 199 ? -6.651 59.261 1.523 1.00 37.18 200 VAL A CA 1
ATOM 1508 C C . VAL A 1 199 ? -7.108 58.036 0.702 1.00 35.10 200 VAL A C 1
ATOM 1509 O O . VAL A 1 199 ? -7.878 57.217 1.224 1.00 29.49 200 VAL A O 1
ATOM 1513 N N . SER A 1 200 ? -6.652 57.950 -0.569 1.00 31.68 201 SER A N 1
ATOM 1514 C CA . SER A 1 200 ? -6.940 56.836 -1.429 1.00 31.83 201 SER A CA 1
ATOM 1515 C C . SER A 1 200 ? -6.605 55.537 -0.779 1.00 34.45 201 SER A C 1
ATOM 1516 O O . SER A 1 200 ? -7.324 54.593 -0.876 1.00 37.53 201 SER A O 1
ATOM 1519 N N . ASP A 1 201 ? -5.471 55.481 -0.113 1.00 36.09 202 ASP A N 1
ATOM 1520 C CA . ASP A 1 201 ? -5.005 54.238 0.408 1.00 33.95 202 ASP A CA 1
ATOM 1521 C C . ASP A 1 201 ? -5.887 53.754 1.584 1.00 34.00 202 ASP A C 1
ATOM 1522 O O . ASP A 1 201 ? -6.159 52.562 1.703 1.00 31.18 202 ASP A O 1
ATOM 1527 N N . TYR A 1 202 ? -6.254 54.685 2.470 1.00 30.95 203 TYR A N 1
ATOM 1528 C CA . TYR A 1 202 ? -7.152 54.393 3.568 1.00 31.68 203 TYR A CA 1
ATOM 1529 C C . TYR A 1 202 ? -8.499 53.827 3.019 1.00 29.00 203 TYR A C 1
ATOM 1530 O O . TYR A 1 202 ? -8.926 52.767 3.422 1.00 31.36 203 TYR A O 1
ATOM 1539 N N . VAL A 1 203 ? -9.085 54.537 2.066 1.00 29.48 204 VAL A N 1
ATOM 1540 C CA . VAL A 1 203 ? -10.322 54.137 1.443 1.00 31.32 204 VAL A CA 1
ATOM 1541 C C . VAL A 1 203 ? -10.198 52.701 0.928 1.00 35.91 204 VAL A C 1
ATOM 1542 O O . VAL A 1 203 ? -11.007 51.860 1.312 1.00 27.34 204 VAL A O 1
ATOM 1546 N N . LYS A 1 204 ? -9.175 52.398 0.124 1.00 34.85 205 LYS A N 1
ATOM 1547 C CA . LYS A 1 204 ? -9.033 51.042 -0.430 1.00 36.38 205 LYS A CA 1
ATOM 1548 C C . LYS A 1 204 ? -8.789 49.991 0.626 1.00 35.32 205 LYS A C 1
ATOM 1549 O O . LYS A 1 204 ? -9.289 48.893 0.489 1.00 36.57 205 LYS A O 1
ATOM 1555 N N . LYS A 1 205 ? -8.056 50.316 1.688 1.00 33.67 206 LYS A N 1
ATOM 1556 C CA . LYS A 1 205 ? -7.683 49.313 2.713 1.00 34.44 206 LYS A CA 1
ATOM 1557 C C . LYS A 1 205 ? -8.646 49.111 3.891 1.00 29.94 206 LYS A C 1
ATOM 1558 O O . LYS A 1 205 ? -8.669 48.053 4.518 1.00 30.51 206 LYS A O 1
ATOM 1564 N N . ILE A 1 206 ? -9.361 50.157 4.280 1.00 29.01 207 ILE A N 1
ATOM 1565 C CA . ILE A 1 206 ? -10.115 50.041 5.530 1.00 29.10 207 ILE A CA 1
ATOM 1566 C C . ILE A 1 206 ? -11.163 48.886 5.530 1.00 26.56 207 ILE A C 1
ATOM 1567 O O . ILE A 1 206 ? -11.258 48.160 6.528 1.00 22.83 207 ILE A O 1
ATOM 1572 N N . PRO A 1 207 ? -11.857 48.633 4.412 1.00 24.93 208 PRO A N 1
ATOM 1573 C CA . PRO A 1 207 ? -12.783 47.446 4.513 1.00 25.54 208 PRO A CA 1
ATOM 1574 C C . PRO A 1 207 ? -12.092 46.107 4.736 1.00 27.92 208 PRO A C 1
ATOM 1575 O O . PRO A 1 207 ? -12.553 45.317 5.617 1.00 27.03 208 PRO A O 1
ATOM 1579 N N . GLY A 1 208 ? -10.965 45.891 4.041 1.00 27.70 209 GLY A N 1
ATOM 1580 C CA . GLY A 1 208 ? -10.153 44.700 4.227 1.00 29.71 209 GLY A CA 1
ATOM 1581 C C . GLY A 1 208 ? -9.728 44.519 5.668 1.00 26.90 209 GLY A C 1
ATOM 1582 O O . GLY A 1 208 ? -9.748 43.402 6.216 1.00 27.45 209 GLY A O 1
ATOM 1583 N N . GLU A 1 209 ? -9.345 45.643 6.271 1.00 27.20 210 GLU A N 1
ATOM 1584 C CA . GLU A 1 209 ? -8.938 45.677 7.679 1.00 28.25 210 GLU A CA 1
ATOM 1585 C C . GLU A 1 209 ? -10.132 45.351 8.662 1.00 27.04 210 GLU A C 1
ATOM 1586 O O . GLU A 1 209 ? -9.950 44.694 9.713 1.00 25.57 210 GLU A O 1
ATOM 1592 N N . ILE A 1 210 ? -11.335 45.837 8.335 1.00 28.12 211 ILE A N 1
ATOM 1593 C CA . ILE A 1 210 ? -12.543 45.561 9.130 1.00 27.18 211 ILE A CA 1
ATOM 1594 C C . ILE A 1 210 ? -12.848 44.078 8.990 1.00 26.29 211 ILE A C 1
ATOM 1595 O O . ILE A 1 210 ? -13.182 43.391 9.967 1.00 25.32 211 ILE A O 1
ATOM 1600 N N . ILE A 1 211 ? -12.731 43.581 7.773 1.00 26.96 212 ILE A N 1
ATOM 1601 C CA . ILE A 1 211 ? -12.957 42.178 7.557 1.00 28.46 212 ILE A CA 1
ATOM 1602 C C . ILE A 1 211 ? -12.004 41.308 8.384 1.00 28.46 212 ILE A C 1
ATOM 1603 O O . ILE A 1 211 ? -12.459 40.391 9.064 1.00 30.28 212 ILE A O 1
ATOM 1608 N N . ARG A 1 212 ? -10.716 41.621 8.353 1.00 25.55 213 ARG A N 1
ATOM 1609 C CA . ARG A 1 212 ? -9.729 40.840 9.076 1.00 27.33 213 ARG A CA 1
ATOM 1610 C C . ARG A 1 212 ? -10.064 40.849 10.538 1.00 26.98 213 ARG A C 1
ATOM 1611 O O . ARG A 1 212 ? -9.943 39.832 11.198 1.00 31.92 213 ARG A O 1
ATOM 1619 N N . VAL A 1 213 ? -10.457 41.984 11.100 1.00 30.23 214 VAL A N 1
ATOM 1620 C CA . VAL A 1 213 ? -10.626 42.027 12.595 1.00 29.07 214 VAL A CA 1
ATOM 1621 C C . VAL A 1 213 ? -12.001 41.546 13.023 1.00 29.09 214 VAL A C 1
ATOM 1622 O O . VAL A 1 213 ? -12.143 40.778 13.951 1.00 30.69 214 VAL A O 1
ATOM 1626 N N . ILE A 1 214 ? -13.031 42.061 12.362 1.00 30.30 215 ILE A N 1
ATOM 1627 C CA . ILE A 1 214 ? -14.431 41.850 12.792 1.00 29.05 215 ILE A CA 1
ATOM 1628 C C . ILE A 1 214 ? -15.053 40.649 12.062 1.00 28.28 215 ILE A C 1
ATOM 1629 O O . ILE A 1 214 ? -15.848 39.923 12.639 1.00 27.97 215 ILE A O 1
ATOM 1634 N N . GLY A 1 215 ? -14.704 40.447 10.806 1.00 27.65 216 GLY A N 1
ATOM 1635 C CA . GLY A 1 215 ? -15.260 39.327 10.020 1.00 30.76 216 GLY A CA 1
ATOM 1636 C C . GLY A 1 215 ? -16.027 39.812 8.781 1.00 31.91 216 GLY A C 1
ATOM 1637 O O . GLY A 1 215 ? -16.130 39.084 7.798 1.00 30.45 216 GLY A O 1
ATOM 1638 N N . GLY A 1 216 ? -16.526 41.051 8.811 1.00 30.57 217 GLY A N 1
ATOM 1639 C CA . GLY A 1 216 ? -17.220 41.681 7.660 1.00 30.07 217 GLY A CA 1
ATOM 1640 C C . GLY A 1 216 ? -17.553 43.115 7.983 1.00 26.99 217 GLY A C 1
ATOM 1641 O O . GLY A 1 216 ? -17.572 43.498 9.137 1.00 25.72 217 GLY A O 1
ATOM 1642 N N . THR A 1 217 ? -17.799 43.926 6.966 1.00 27.36 218 THR A N 1
ATOM 1643 C CA . THR A 1 217 ? -18.270 45.284 7.169 1.00 26.60 218 THR A CA 1
ATOM 1644 C C . THR A 1 217 ? -19.801 45.294 7.379 1.00 28.53 218 THR A C 1
ATOM 1645 O O . THR A 1 217 ? -20.539 44.521 6.745 1.00 27.56 218 THR A O 1
ATOM 1649 N N . THR A 1 218 ? -20.259 46.121 8.313 1.00 24.23 219 THR A N 1
ATOM 1650 C CA . THR A 1 218 ? -21.641 46.188 8.673 1.00 26.03 219 THR A CA 1
ATOM 1651 C C . THR A 1 218 ? -22.183 47.593 8.775 1.00 24.35 219 THR A C 1
ATOM 1652 O O . THR A 1 218 ? -22.829 48.116 7.855 1.00 22.84 219 THR A O 1
ATOM 1656 N N . TRP A 1 219 ? -21.909 48.231 9.894 1.00 24.13 220 TRP A N 1
ATOM 1657 C CA . TRP A 1 219 ? -22.589 49.462 10.208 1.00 25.56 220 TRP A CA 1
ATOM 1658 C C . TRP A 1 219 ? -22.388 50.567 9.183 1.00 25.06 220 TRP A C 1
ATOM 1659 O O . TRP A 1 219 ? -23.301 51.270 8.865 1.00 25.60 220 TRP A O 1
ATOM 1670 N N . GLY A 1 220 ? -21.187 50.683 8.631 1.00 24.85 221 GLY A N 1
ATOM 1671 C CA . GLY A 1 220 ? -20.931 51.772 7.745 1.00 22.15 221 GLY A CA 1
ATOM 1672 C C . GLY A 1 220 ? -21.682 51.570 6.438 1.00 22.38 221 GLY A C 1
ATOM 1673 O O . GLY A 1 220 ? -22.563 52.341 6.094 1.00 21.39 221 GLY A O 1
ATOM 1674 N N . PRO A 1 221 ? -21.354 50.501 5.718 1.00 22.75 222 PRO A N 1
ATOM 1675 C CA . PRO A 1 221 ? -22.079 50.336 4.445 1.00 25.04 222 PRO A CA 1
ATOM 1676 C C . PRO A 1 221 ? -23.599 50.118 4.630 1.00 23.90 222 PRO A C 1
ATOM 1677 O O . PRO A 1 221 ? -24.397 50.572 3.834 1.00 23.56 222 PRO A O 1
ATOM 1681 N N . GLY A 1 222 ? -23.982 49.483 5.710 1.00 24.98 223 GLY A N 1
ATOM 1682 C CA . GLY A 1 222 ? -25.397 49.353 6.017 1.00 28.49 223 GLY A CA 1
ATOM 1683 C C . GLY A 1 222 ? -26.137 50.684 6.092 1.00 25.81 223 GLY A C 1
ATOM 1684 O O . GLY A 1 222 ? -27.156 50.837 5.450 1.00 25.27 223 GLY A O 1
ATOM 1685 N N . THR A 1 223 ? -25.604 51.609 6.889 1.00 22.04 224 THR A N 1
ATOM 1686 C CA . THR A 1 223 ? -26.153 52.953 7.007 1.00 22.24 224 THR A CA 1
ATOM 1687 C C . THR A 1 223 ? -26.119 53.710 5.700 1.00 22.96 224 THR A C 1
ATOM 1688 O O . THR A 1 223 ? -27.129 54.308 5.261 1.00 21.40 224 THR A O 1
ATOM 1692 N N . ILE A 1 224 ? -25.006 53.568 5.009 1.00 22.02 225 ILE A N 1
ATOM 1693 C CA . ILE A 1 224 ? -24.815 54.289 3.776 1.00 20.18 225 ILE A CA 1
ATOM 1694 C C . ILE A 1 224 ? -25.805 53.823 2.699 1.00 22.99 225 ILE A C 1
ATOM 1695 O O . ILE A 1 224 ? -26.438 54.666 2.024 1.00 21.94 225 ILE A O 1
ATOM 1700 N N . ILE A 1 225 ? -25.945 52.493 2.550 1.00 23.93 226 ILE A N 1
ATOM 1701 C CA . ILE A 1 225 ? -26.878 51.920 1.575 1.00 24.02 226 ILE A CA 1
ATOM 1702 C C . ILE A 1 225 ? -28.333 52.189 1.938 1.00 21.53 226 ILE A C 1
ATOM 1703 O O . ILE A 1 225 ? -29.175 52.513 1.091 1.00 20.94 226 ILE A O 1
ATOM 1708 N N . ALA A 1 226 ? -28.627 52.169 3.225 1.00 20.21 227 ALA A N 1
ATOM 1709 C CA . ALA A 1 226 ? -29.934 52.531 3.657 1.00 21.50 227 ALA A CA 1
ATOM 1710 C C . ALA A 1 226 ? -30.262 53.962 3.288 1.00 23.78 227 ALA A C 1
ATOM 1711 O O . ALA A 1 226 ? -31.459 54.265 2.990 1.00 22.40 227 ALA A O 1
ATOM 1713 N N . ASP A 1 227 ? -29.242 54.842 3.285 1.00 20.80 228 ASP A N 1
ATOM 1714 C CA . ASP A 1 227 ? -29.494 56.222 2.914 1.00 21.84 228 ASP A CA 1
ATOM 1715 C C . ASP A 1 227 ? -29.775 56.326 1.406 1.00 18.52 228 ASP A C 1
ATOM 1716 O O . ASP A 1 227 ? -30.501 57.219 0.994 1.00 20.42 228 ASP A O 1
ATOM 1721 N N . ILE A 1 228 ? -29.181 55.453 0.621 1.00 20.84 229 ILE A N 1
ATOM 1722 C CA . ILE A 1 228 ? -29.580 55.385 -0.820 1.00 22.34 229 ILE A CA 1
ATOM 1723 C C . ILE A 1 228 ? -31.091 55.020 -0.904 1.00 22.97 229 ILE A C 1
ATOM 1724 O O . ILE A 1 228 ? -31.847 55.688 -1.564 1.00 21.69 229 ILE A O 1
ATOM 1729 N N . ILE A 1 229 ? -31.531 54.042 -0.100 1.00 25.30 230 ILE A N 1
ATOM 1730 C CA . ILE A 1 229 ? -32.938 53.647 -0.082 1.00 25.19 230 ILE A CA 1
ATOM 1731 C C . ILE A 1 229 ? -33.814 54.813 0.327 1.00 22.71 230 ILE A C 1
ATOM 1732 O O . ILE A 1 229 ? -34.822 55.067 -0.303 1.00 19.72 230 ILE A O 1
ATOM 1737 N N . LYS A 1 230 ? -33.423 55.512 1.423 1.00 21.45 231 LYS A N 1
ATOM 1738 C CA . LYS A 1 230 ? -34.111 56.652 1.893 1.00 20.82 231 LYS A CA 1
ATOM 1739 C C . LYS A 1 230 ? -34.209 57.792 0.881 1.00 24.21 231 LYS A C 1
ATOM 1740 O O . LYS A 1 230 ? -35.276 58.414 0.780 1.00 23.00 231 LYS A O 1
ATOM 1746 N N . SER A 1 231 ? -33.159 58.012 0.072 1.00 25.64 232 SER A N 1
ATOM 1747 C CA . SER A 1 231 ? -33.186 59.088 -0.927 1.00 24.16 232 SER A CA 1
ATOM 1748 C C . SER A 1 231 ? -34.197 58.776 -2.024 1.00 22.04 232 SER A C 1
ATOM 1749 O O . SER A 1 231 ? -34.902 59.665 -2.505 1.00 21.49 232 SER A O 1
ATOM 1752 N N . ILE A 1 232 ? -34.268 57.514 -2.414 1.00 23.56 233 ILE A N 1
ATOM 1753 C CA . ILE A 1 232 ? -35.308 57.058 -3.338 1.00 24.28 233 ILE A CA 1
ATOM 1754 C C . ILE A 1 232 ? -36.705 57.157 -2.688 1.00 23.71 233 ILE A C 1
ATOM 1755 O O . ILE A 1 232 ? -37.561 57.763 -3.227 1.00 24.48 233 ILE A O 1
ATOM 1760 N N . ALA A 1 233 ? -36.865 56.628 -1.496 1.00 25.41 234 ALA A N 1
ATOM 1761 C CA . ALA A 1 233 ? -38.168 56.476 -0.869 1.00 26.32 234 ALA A CA 1
ATOM 1762 C C . ALA A 1 233 ? -38.805 57.801 -0.501 1.00 27.46 234 ALA A C 1
ATOM 1763 O O . ALA A 1 233 ? -40.019 57.903 -0.561 1.00 23.09 234 ALA A O 1
ATOM 1765 N N . PHE A 1 234 ? -37.998 58.805 -0.102 1.00 25.05 235 PHE A N 1
ATOM 1766 C CA . PHE A 1 234 ? -38.484 60.134 0.190 1.00 22.76 235 PHE A CA 1
ATOM 1767 C C . PHE A 1 234 ? -38.322 61.145 -0.945 1.00 23.51 235 PHE A C 1
ATOM 1768 O O . PHE A 1 234 ? -38.710 62.299 -0.797 1.00 21.86 235 PHE A O 1
ATOM 1776 N N . SER A 1 235 ? -37.791 60.685 -2.064 1.00 24.04 236 SER A N 1
ATOM 1777 C CA . SER A 1 235 ? -37.502 61.529 -3.233 1.00 25.59 236 SER A CA 1
ATOM 1778 C C . SER A 1 235 ? -36.657 62.809 -2.927 1.00 23.51 236 SER A C 1
ATOM 1779 O O . SER A 1 235 ? -37.071 63.917 -3.235 1.00 22.86 236 SER A O 1
ATOM 1782 N N . GLU A 1 236 ? -35.529 62.601 -2.245 1.00 23.39 237 GLU A N 1
ATOM 1783 C CA . GLU A 1 236 ? -34.744 63.643 -1.632 1.00 22.82 237 GLU A CA 1
ATOM 1784 C C . GLU A 1 236 ? -33.749 64.280 -2.640 1.00 24.51 237 GLU A C 1
ATOM 1785 O O . GLU A 1 236 ? -33.294 65.396 -2.409 1.00 24.15 237 GLU A O 1
ATOM 1791 N N . ASN A 1 237 ? -33.433 63.573 -3.713 1.00 22.45 238 ASN A N 1
ATOM 1792 C CA . ASN A 1 237 ? -32.526 64.035 -4.736 1.00 24.77 238 ASN A CA 1
ATOM 1793 C C . ASN A 1 237 ? -31.073 64.214 -4.294 1.00 25.00 238 ASN A C 1
ATOM 1794 O O . ASN A 1 237 ? -30.365 65.062 -4.840 1.00 24.82 238 ASN A O 1
ATOM 1799 N N . ARG A 1 238 ? -30.633 63.421 -3.318 1.00 21.63 239 ARG A N 1
ATOM 1800 C CA . ARG A 1 238 ? -29.254 63.391 -2.941 1.00 23.11 239 ARG A CA 1
ATOM 1801 C C . ARG A 1 238 ? -28.389 62.922 -4.129 1.00 24.99 239 ARG A C 1
ATOM 1802 O O . ARG A 1 238 ? -28.712 61.917 -4.789 1.00 22.86 239 ARG A O 1
ATOM 1810 N N . VAL A 1 239 ? -27.318 63.674 -4.373 1.00 21.71 240 VAL A N 1
ATOM 1811 C CA . VAL A 1 239 ? -26.253 63.224 -5.282 1.00 22.93 240 VAL A CA 1
ATOM 1812 C C . VAL A 1 239 ? -25.388 62.198 -4.556 1.00 23.63 240 VAL A C 1
ATOM 1813 O O . VAL A 1 239 ? -24.916 62.441 -3.461 1.00 23.19 240 VAL A O 1
ATOM 1817 N N . MET A 1 240 ? -25.300 61.012 -5.132 1.00 22.39 241 MET A N 1
ATOM 1818 C CA . MET A 1 240 ? -24.668 59.856 -4.555 1.00 24.88 241 MET A CA 1
ATOM 1819 C C . MET A 1 240 ? -23.855 59.190 -5.614 1.00 23.88 241 MET A C 1
ATOM 1820 O O . MET A 1 240 ? -24.304 59.162 -6.766 1.00 24.22 241 MET A O 1
ATOM 1825 N N . SER A 1 241 ? -22.699 58.655 -5.250 1.00 22.92 242 SER A N 1
ATOM 1826 C CA . SER A 1 241 ? -21.821 58.038 -6.242 1.00 27.53 242 SER A CA 1
ATOM 1827 C C . SER A 1 241 ? -22.115 56.555 -6.408 1.00 26.20 242 SER A C 1
ATOM 1828 O O . SER A 1 241 ? -21.276 55.687 -6.145 1.00 26.45 242 SER A O 1
ATOM 1831 N N . ILE A 1 242 ? -23.366 56.295 -6.775 1.00 25.33 243 ILE A N 1
ATOM 1832 C CA . ILE A 1 242 ? -23.825 54.980 -7.083 1.00 26.34 243 ILE A CA 1
ATOM 1833 C C . ILE A 1 242 ? -23.390 54.631 -8.527 1.00 26.50 243 ILE A C 1
ATOM 1834 O O . ILE A 1 242 ? -23.048 55.536 -9.278 1.00 27.84 243 ILE A O 1
ATOM 1839 N N . ALA A 1 243 ? -23.504 53.347 -8.904 1.00 27.69 244 ALA A N 1
ATOM 1840 C CA . ALA A 1 243 ? -23.304 52.903 -10.298 1.00 27.81 244 ALA A CA 1
ATOM 1841 C C . ALA A 1 243 ? -24.637 52.623 -10.979 1.00 30.51 244 ALA A C 1
ATOM 1842 O O . ALA A 1 243 ? -25.455 51.797 -10.526 1.00 32.80 244 ALA A O 1
ATOM 1844 N N . THR A 1 244 ? -24.890 53.390 -12.019 1.00 30.69 245 THR A N 1
ATOM 1845 C CA . THR A 1 244 ? -26.047 53.245 -12.841 1.00 31.48 245 THR A CA 1
ATOM 1846 C C . THR A 1 244 ? -25.675 52.550 -14.170 1.00 33.49 245 THR A C 1
ATOM 1847 O O . THR A 1 244 ? -24.518 52.503 -14.565 1.00 31.80 245 THR A O 1
ATOM 1851 N N . PRO A 1 245 ? -26.673 52.001 -14.854 1.00 33.04 246 PRO A N 1
ATOM 1852 C CA . PRO A 1 245 ? -26.312 51.242 -16.029 1.00 36.52 246 PRO A CA 1
ATOM 1853 C C . PRO A 1 245 ? -25.979 52.121 -17.225 1.00 33.85 246 PRO A C 1
ATOM 1854 O O . PRO A 1 245 ? -26.649 53.108 -17.454 1.00 31.49 246 PRO A O 1
ATOM 1858 N N . LYS A 1 246 ? -24.927 51.762 -17.945 1.00 36.94 247 LYS A N 1
ATOM 1859 C CA . LYS A 1 246 ? -24.603 52.407 -19.215 1.00 45.48 247 LYS A CA 1
ATOM 1860 C C . LYS A 1 246 ? -24.398 51.335 -20.285 1.00 43.80 247 LYS A C 1
ATOM 1861 O O . LYS A 1 246 ? -23.982 50.229 -20.005 1.00 40.26 247 LYS A O 1
ATOM 1867 N N . GLU A 1 247 ? -24.657 51.694 -21.521 1.00 50.55 248 GLU A N 1
ATOM 1868 C CA . GLU A 1 247 ? -24.371 50.806 -22.610 1.00 54.04 248 GLU A CA 1
ATOM 1869 C C . GLU A 1 247 ? -22.956 51.073 -23.092 1.00 52.39 248 GLU A C 1
ATOM 1870 O O . GLU A 1 247 ? -22.552 52.204 -23.215 1.00 51.16 248 GLU A O 1
ATOM 1876 N N . TYR A 1 248 ? -22.209 50.014 -23.339 1.00 57.63 249 TYR A N 1
ATOM 1877 C CA . TYR A 1 248 ? -20.821 50.092 -23.805 1.00 58.93 249 TYR A CA 1
ATOM 1878 C C . TYR A 1 248 ? -20.532 48.911 -24.742 1.00 57.69 249 TYR A C 1
ATOM 1879 O O . TYR A 1 248 ? -20.447 47.776 -24.275 1.00 57.86 249 TYR A O 1
ATOM 1888 N N . GLU A 1 249 ? -20.362 49.172 -26.042 1.00 58.13 250 GLU A N 1
ATOM 1889 C CA . GLU A 1 249 ? -20.220 48.107 -27.043 1.00 56.13 250 GLU A CA 1
ATOM 1890 C C . GLU A 1 249 ? -21.435 47.178 -26.936 1.00 55.32 250 GLU A C 1
ATOM 1891 O O . GLU A 1 249 ? -21.291 45.949 -26.859 1.00 48.15 250 GLU A O 1
ATOM 1897 N N . LYS A 1 250 ? -22.626 47.792 -26.871 1.00 58.21 251 LYS A N 1
ATOM 1898 C CA . LYS A 1 250 ? -23.924 47.094 -26.739 1.00 61.86 251 LYS A CA 1
ATOM 1899 C C . LYS A 1 250 ? -24.127 46.200 -25.467 1.00 53.91 251 LYS A C 1
ATOM 1900 O O . LYS A 1 250 ? -25.111 45.494 -25.362 1.00 53.52 251 LYS A O 1
ATOM 1906 N N . GLU A 1 251 ? -23.208 46.254 -24.513 1.00 52.46 252 GLU A N 1
ATOM 1907 C CA . GLU A 1 251 ? -23.274 45.481 -23.283 1.00 51.67 252 GLU A CA 1
ATOM 1908 C C . GLU A 1 251 ? -23.645 46.495 -22.199 1.00 48.94 252 GLU A C 1
ATOM 1909 O O . GLU A 1 251 ? -23.198 47.651 -22.252 1.00 46.45 252 GLU A O 1
ATOM 1915 N N . ILE A 1 252 ? -24.495 46.079 -21.257 1.00 48.06 253 ILE A N 1
ATOM 1916 C CA . ILE A 1 252 ? -24.788 46.874 -20.065 1.00 45.89 253 ILE A CA 1
ATOM 1917 C C . ILE A 1 252 ? -23.650 46.726 -19.038 1.00 41.30 253 ILE A C 1
ATOM 1918 O O . ILE A 1 252 ? -23.252 45.598 -18.641 1.00 40.20 253 ILE A O 1
ATOM 1923 N N . ILE A 1 253 ? -23.113 47.879 -18.609 1.00 39.76 254 ILE A N 1
ATOM 1924 C CA . ILE A 1 253 ? -22.080 47.907 -17.563 1.00 36.25 254 ILE A CA 1
ATOM 1925 C C . ILE A 1 253 ? -22.488 48.908 -16.491 1.00 33.48 254 ILE A C 1
ATOM 1926 O O . ILE A 1 253 ? -23.276 49.801 -16.738 1.00 32.85 254 ILE A O 1
ATOM 1931 N N . HIS A 1 254 ? -21.881 48.763 -15.330 1.00 31.72 255 HIS A N 1
ATOM 1932 C CA . HIS A 1 254 ? -22.092 49.639 -14.215 1.00 31.48 255 HIS A CA 1
ATOM 1933 C C . HIS A 1 254 ? -20.737 50.225 -13.755 1.00 26.87 255 HIS A C 1
ATOM 1934 O O . HIS A 1 254 ? -19.804 49.488 -13.484 1.00 28.33 255 HIS A O 1
ATOM 1941 N N . VAL A 1 255 ? -20.705 51.541 -13.627 1.00 30.24 256 VAL A N 1
ATOM 1942 C CA . VAL A 1 255 ? -19.569 52.325 -13.178 1.00 32.26 256 VAL A CA 1
ATOM 1943 C C . VAL A 1 255 ? -20.124 53.453 -12.315 1.00 28.39 256 VAL A C 1
ATOM 1944 O O . VAL A 1 255 ? -21.171 53.922 -12.570 1.00 25.38 256 VAL A O 1
ATOM 1948 N N . SER A 1 256 ? -19.419 53.857 -11.269 1.00 30.58 257 SER A N 1
ATOM 1949 C CA . SER A 1 256 ? -19.915 54.908 -10.380 1.00 26.80 257 SER A CA 1
ATOM 1950 C C . SER A 1 256 ? -19.585 56.323 -10.769 1.00 30.49 257 SER A C 1
ATOM 1951 O O . SER A 1 256 ? -18.526 56.577 -11.241 1.00 35.27 257 SER A O 1
ATOM 1954 N N . ALA A 1 257 ? -20.509 57.230 -10.515 1.00 28.79 258 ALA A N 1
ATOM 1955 C CA . ALA A 1 257 ? -20.359 58.661 -10.669 1.00 29.67 258 ALA A CA 1
ATOM 1956 C C . ALA A 1 257 ? -21.463 59.365 -9.896 1.00 30.67 258 ALA A C 1
ATOM 1957 O O . ALA A 1 257 ? -22.518 58.832 -9.793 1.00 30.08 258 ALA A O 1
ATOM 1959 N N . PRO A 1 258 ? -21.207 60.559 -9.371 1.00 33.23 259 PRO A N 1
ATOM 1960 C CA . PRO A 1 258 ? -22.244 61.350 -8.677 1.00 30.80 259 PRO A CA 1
ATOM 1961 C C . PRO A 1 258 ? -23.481 61.398 -9.521 1.00 33.21 259 PRO A C 1
ATOM 1962 O O . PRO A 1 258 ? -23.414 61.781 -10.725 1.00 26.31 259 PRO A O 1
ATOM 1966 N N . THR A 1 259 ? -24.583 60.965 -8.912 1.00 27.78 260 THR A N 1
ATOM 1967 C CA . THR A 1 259 ? -25.852 60.750 -9.626 1.00 26.11 260 THR A CA 1
ATOM 1968 C C . THR A 1 259 ? -26.976 61.242 -8.780 1.00 24.26 260 THR A C 1
ATOM 1969 O O . THR A 1 259 ? -26.956 61.073 -7.553 1.00 26.06 260 THR A O 1
ATOM 1973 N N . VAL A 1 260 ? -27.952 61.885 -9.387 1.00 24.30 261 VAL A N 1
ATOM 1974 C CA . VAL A 1 260 ? -29.080 62.389 -8.627 1.00 27.55 261 VAL A CA 1
ATOM 1975 C C . VAL A 1 260 ? -30.017 61.186 -8.285 1.00 26.75 261 VAL A C 1
ATOM 1976 O O . VAL A 1 260 ? -30.492 60.488 -9.185 1.00 25.19 261 VAL A O 1
ATOM 1980 N N . VAL A 1 261 ? -30.224 60.956 -7.004 1.00 24.41 262 VAL A N 1
ATOM 1981 C CA . VAL A 1 261 ? -31.028 59.873 -6.533 1.00 26.08 262 VAL A CA 1
ATOM 1982 C C . VAL A 1 261 ? -32.352 60.325 -5.946 1.00 25.06 262 VAL A C 1
ATOM 1983 O O . VAL A 1 261 ? -32.408 60.818 -4.869 1.00 24.01 262 VAL A O 1
ATOM 1987 N N . GLY A 1 262 ? -33.413 60.152 -6.695 1.00 25.19 263 GLY A N 1
ATOM 1988 C CA . GLY A 1 262 ? -34.742 60.497 -6.250 1.00 27.11 263 GLY A CA 1
ATOM 1989 C C . GLY A 1 262 ? -35.750 59.400 -6.570 1.00 24.35 263 GLY A C 1
ATOM 1990 O O . GLY A 1 262 ? -35.372 58.285 -6.797 1.00 27.70 263 GLY A O 1
ATOM 1991 N N . SER A 1 263 ? -37.029 59.721 -6.557 1.00 26.63 264 SER A N 1
ATOM 1992 C CA . SER A 1 263 ? -38.017 58.718 -6.917 1.00 28.92 264 SER A CA 1
ATOM 1993 C C . SER A 1 263 ? -37.682 58.284 -8.349 1.00 32.68 264 SER A C 1
ATOM 1994 O O . SER A 1 263 ? -38.033 57.242 -8.756 1.00 30.09 264 SER A O 1
ATOM 1997 N N . SER A 1 264 ? -36.960 59.128 -9.060 1.00 27.50 265 SER A N 1
ATOM 1998 C CA . SER A 1 264 ? -36.435 58.806 -10.340 1.00 32.93 265 SER A CA 1
ATOM 1999 C C . SER A 1 264 ? -34.916 58.872 -10.144 1.00 31.81 265 SER A C 1
ATOM 2000 O O . SER A 1 264 ? -34.427 59.587 -9.303 1.00 27.63 265 SER A O 1
ATOM 2003 N N . ILE A 1 265 ? -34.211 58.085 -10.911 1.00 26.05 266 ILE A N 1
ATOM 2004 C CA . ILE A 1 265 ? -32.795 58.001 -10.820 1.00 31.63 266 ILE A CA 1
ATOM 2005 C C . ILE A 1 265 ? -32.152 58.664 -12.007 1.00 34.22 266 ILE A C 1
ATOM 2006 O O . ILE A 1 265 ? -32.467 58.346 -13.110 1.00 31.18 266 ILE A O 1
ATOM 2011 N N . GLY A 1 266 ? -31.244 59.583 -11.748 1.00 34.94 267 GLY A N 1
ATOM 2012 C CA . GLY A 1 266 ? -30.537 60.283 -12.789 1.00 32.00 267 GLY A CA 1
ATOM 2013 C C . GLY A 1 266 ? -30.890 61.736 -12.740 1.00 32.12 267 GLY A C 1
ATOM 2014 O O . GLY A 1 266 ? -31.824 62.066 -12.089 1.00 32.10 267 GLY A O 1
ATOM 2015 N N . PRO A 1 267 ? -30.133 62.573 -13.422 1.00 34.47 268 PRO A N 1
ATOM 2016 C CA . PRO A 1 267 ? -28.990 62.156 -14.241 1.00 32.72 268 PRO A CA 1
ATOM 2017 C C . PRO A 1 267 ? -27.667 61.937 -13.515 1.00 31.27 268 PRO A C 1
ATOM 2018 O O . PRO A 1 267 ? -27.527 62.350 -12.398 1.00 27.69 268 PRO A O 1
ATOM 2022 N N . SER A 1 268 ? -26.704 61.316 -14.179 1.00 28.56 269 SER A N 1
ATOM 2023 C CA . SER A 1 268 ? -25.387 61.154 -13.596 1.00 33.66 269 SER A CA 1
ATOM 2024 C C . SER A 1 268 ? -24.679 62.467 -13.932 1.00 35.40 269 SER A C 1
ATOM 2025 O O . SER A 1 268 ? -25.047 63.125 -14.862 1.00 33.68 269 SER A O 1
ATOM 2028 N N . LEU A 1 269 ? -23.689 62.855 -13.160 1.00 34.04 270 LEU A N 1
ATOM 2029 C CA . LEU A 1 269 ? -23.089 64.195 -13.324 1.00 39.20 270 LEU A CA 1
ATOM 2030 C C . LEU A 1 269 ? -21.645 64.161 -13.872 1.00 38.89 270 LEU A C 1
ATOM 2031 O O . LEU A 1 269 ? -20.877 65.118 -13.639 1.00 33.43 270 LEU A O 1
ATOM 2036 N N . GLU A 1 270 ? -21.268 63.086 -14.568 1.00 36.90 271 GLU A N 1
ATOM 2037 C CA . GLU A 1 270 ? -19.888 62.939 -15.062 1.00 39.76 271 GLU A CA 1
ATOM 2038 C C . GLU A 1 270 ? -19.460 64.113 -15.999 1.00 39.11 271 GLU A C 1
ATOM 2039 O O . GLU A 1 270 ? -18.320 64.575 -15.945 1.00 41.36 271 GLU A O 1
ATOM 2045 N N . SER A 1 271 ? -20.413 64.618 -16.782 1.00 39.30 272 SER A N 1
ATOM 2046 C CA . SER A 1 271 ? -20.159 65.666 -17.718 1.00 38.04 272 SER A CA 1
ATOM 2047 C C . SER A 1 271 ? -19.719 66.946 -17.042 1.00 44.02 272 SER A C 1
ATOM 2048 O O . SER A 1 271 ? -19.117 67.754 -17.682 1.00 45.20 272 SER A O 1
ATOM 2051 N N . LEU A 1 272 ? -19.999 67.117 -15.758 1.00 41.95 273 LEU A N 1
ATOM 2052 C CA . LEU A 1 272 ? -19.595 68.292 -14.998 1.00 38.68 273 LEU A CA 1
ATOM 2053 C C . LEU A 1 272 ? -18.323 68.127 -14.212 1.00 35.27 273 LEU A C 1
ATOM 2054 O O . LEU A 1 272 ? -17.934 69.039 -13.535 1.00 37.41 273 LEU A O 1
ATOM 2059 N N . LEU A 1 273 ? -17.671 66.975 -14.281 1.00 36.29 274 LEU A N 1
ATOM 2060 C CA . LEU A 1 273 ? -16.360 66.811 -13.660 1.00 38.34 274 LEU A CA 1
ATOM 2061 C C . LEU A 1 273 ? -15.275 67.611 -14.441 1.00 38.46 274 LEU A C 1
ATOM 2062 O O . LEU A 1 273 ? -15.503 67.963 -15.592 1.00 39.83 274 LEU A O 1
ATOM 2067 N N . ASP A 1 274 ? -14.140 67.916 -13.805 1.00 38.95 275 ASP A N 1
ATOM 2068 C CA . ASP A 1 274 ? -12.947 68.465 -14.518 1.00 43.65 275 ASP A CA 1
ATOM 2069 C C . ASP A 1 274 ? -12.419 67.420 -15.475 1.00 43.80 275 ASP A C 1
ATOM 2070 O O . ASP A 1 274 ? -12.850 66.277 -15.417 1.00 42.13 275 ASP A O 1
ATOM 2075 N N . GLU A 1 275 ? -11.452 67.795 -16.319 1.00 45.27 276 GLU A N 1
ATOM 2076 C CA . GLU A 1 275 ? -10.930 66.903 -17.351 1.00 41.27 276 GLU A CA 1
ATOM 2077 C C . GLU A 1 275 ? -10.284 65.660 -16.844 1.00 37.38 276 GLU A C 1
ATOM 2078 O O . GLU A 1 275 ? -10.438 64.599 -17.415 1.00 38.02 276 GLU A O 1
ATOM 2084 N N . LYS A 1 276 ? -9.493 65.786 -15.798 1.00 38.64 277 LYS A N 1
ATOM 2085 C CA . LYS A 1 276 ? -8.763 64.654 -15.321 1.00 41.46 277 LYS A CA 1
ATOM 2086 C C . LYS A 1 276 ? -9.771 63.579 -14.822 1.00 45.31 277 LYS A C 1
ATOM 2087 O O . LYS A 1 276 ? -9.617 62.371 -15.109 1.00 42.45 277 LYS A O 1
ATOM 2093 N N . ASP A 1 277 ? -10.780 64.032 -14.062 1.00 41.86 278 ASP A N 1
ATOM 2094 C CA . ASP A 1 277 ? -11.786 63.145 -13.494 1.00 40.26 278 ASP A CA 1
ATOM 2095 C C . ASP A 1 277 ? -12.620 62.507 -14.614 1.00 36.65 278 ASP A C 1
ATOM 2096 O O . ASP A 1 277 ? -12.835 61.313 -14.610 1.00 41.42 278 ASP A O 1
ATOM 2101 N N . ARG A 1 278 ? -13.072 63.282 -15.573 1.00 38.45 279 ARG A N 1
ATOM 2102 C CA . ARG A 1 278 ? -13.747 62.700 -16.711 1.00 40.93 279 ARG A CA 1
ATOM 2103 C C . ARG A 1 278 ? -12.908 61.640 -17.432 1.00 42.79 279 ARG A C 1
ATOM 2104 O O . ARG A 1 278 ? -13.444 60.645 -17.880 1.00 44.90 279 ARG A O 1
ATOM 2112 N N . TRP A 1 279 ? -11.599 61.846 -17.549 1.00 42.94 280 TRP A N 1
ATOM 2113 C CA . TRP A 1 279 ? -10.723 60.862 -18.199 1.00 42.56 280 TRP A CA 1
ATOM 2114 C C . TRP A 1 279 ? -10.683 59.625 -17.348 1.00 39.69 280 TRP A C 1
ATOM 2115 O O . TRP A 1 279 ? -10.741 58.533 -17.863 1.00 38.28 280 TRP A O 1
ATOM 2126 N N . HIS A 1 280 ? -10.552 59.768 -16.036 1.00 39.50 281 HIS A N 1
ATOM 2127 C CA . HIS A 1 280 ? -10.615 58.563 -15.196 1.00 48.38 281 HIS A CA 1
ATOM 2128 C C . HIS A 1 280 ? -11.962 57.753 -15.313 1.00 41.36 281 HIS A C 1
ATOM 2129 O O . HIS A 1 280 ? -11.942 56.515 -15.357 1.00 46.95 281 HIS A O 1
ATOM 2136 N N . LEU A 1 281 ? -13.085 58.438 -15.438 1.00 37.65 282 LEU A N 1
ATOM 2137 C CA . LEU A 1 281 ? -14.369 57.753 -15.627 1.00 41.71 282 LEU A CA 1
ATOM 2138 C C . LEU A 1 281 ? -14.516 57.086 -16.995 1.00 43.88 282 LEU A C 1
ATOM 2139 O O . LEU A 1 281 ? -15.095 56.000 -17.077 1.00 40.76 282 LEU A O 1
ATOM 2144 N N . ASN A 1 282 ? -13.986 57.693 -18.049 1.00 45.90 283 ASN A N 1
ATOM 2145 C CA . ASN A 1 282 ? -13.915 56.979 -19.352 1.00 47.23 283 ASN A CA 1
ATOM 2146 C C . ASN A 1 282 ? -13.041 55.749 -19.264 1.00 45.83 283 ASN A C 1
ATOM 2147 O O . ASN A 1 282 ? -13.442 54.677 -19.707 1.00 44.92 283 ASN A O 1
ATOM 2152 N N . SER A 1 283 ? -11.886 55.903 -18.621 1.00 43.58 284 SER A N 1
ATOM 2153 C CA . SER A 1 283 ? -10.948 54.827 -18.404 1.00 43.06 284 SER A CA 1
ATOM 2154 C C . SER A 1 283 ? -11.571 53.650 -17.635 1.00 45.20 284 SER A C 1
ATOM 2155 O O . SER A 1 283 ? -11.473 52.472 -18.045 1.00 42.66 284 SER A O 1
ATOM 2158 N N . ALA A 1 284 ? -12.203 53.974 -16.511 1.00 44.19 285 ALA A N 1
ATOM 2159 C CA . ALA A 1 284 ? -12.953 53.019 -15.713 1.00 43.26 285 ALA A CA 1
ATOM 2160 C C . ALA A 1 284 ? -13.980 52.228 -16.551 1.00 46.04 285 ALA A C 1
ATOM 2161 O O . ALA A 1 284 ? -14.168 51.029 -16.341 1.00 42.34 285 ALA A O 1
ATOM 2163 N N . MET A 1 285 ? -14.644 52.888 -17.491 1.00 41.97 286 MET A N 1
ATOM 2164 C CA . MET A 1 285 ? -15.553 52.176 -18.348 1.00 46.10 286 MET A CA 1
ATOM 2165 C C . MET A 1 285 ? -14.859 51.112 -19.198 1.00 45.39 286 MET A C 1
ATOM 2166 O O . MET A 1 285 ? -15.307 49.979 -19.195 1.00 41.45 286 MET A O 1
ATOM 2171 N N . LYS A 1 286 ? -13.765 51.484 -19.878 1.00 51.64 287 LYS A N 1
ATOM 2172 C CA . LYS A 1 286 ? -12.989 50.573 -20.733 1.00 48.23 287 LYS A CA 1
ATOM 2173 C C . LYS A 1 286 ? -12.473 49.404 -19.933 1.00 49.03 287 LYS A C 1
ATOM 2174 O O . LYS A 1 286 ? -12.624 48.266 -20.364 1.00 48.69 287 LYS A O 1
ATOM 2180 N N . ASP A 1 287 ? -11.919 49.676 -18.749 1.00 44.22 288 ASP A N 1
ATOM 2181 C CA . ASP A 1 287 ? -11.356 48.626 -17.880 1.00 47.58 288 ASP A CA 1
ATOM 2182 C C . ASP A 1 287 ? -12.381 47.686 -17.317 1.00 49.48 288 ASP A C 1
ATOM 2183 O O . ASP A 1 287 ? -12.155 46.477 -17.248 1.00 51.89 288 ASP A O 1
ATOM 2188 N N . PHE A 1 288 ? -13.497 48.263 -16.875 1.00 48.80 289 PHE A N 1
ATOM 2189 C CA . PHE A 1 288 ? -14.617 47.472 -16.420 1.00 42.39 289 PHE A CA 1
ATOM 2190 C C . PHE A 1 288 ? -15.089 46.579 -17.546 1.00 39.10 289 PHE A C 1
ATOM 2191 O O . PHE A 1 288 ? -15.243 45.388 -17.351 1.00 40.52 289 PHE A O 1
ATOM 2199 N N . TYR A 1 289 ? -15.371 47.160 -18.712 1.00 41.07 290 TYR A N 1
ATOM 2200 C CA . TYR A 1 289 ? -15.864 46.364 -19.831 1.00 42.32 290 TYR A CA 1
ATOM 2201 C C . TYR A 1 289 ? -14.954 45.178 -20.138 1.00 46.27 290 TYR A C 1
ATOM 2202 O O . TYR A 1 289 ? -15.455 44.057 -20.312 1.00 43.91 290 TYR A O 1
ATOM 2211 N N . GLU A 1 290 ? -13.636 45.406 -20.101 1.00 47.90 291 GLU A N 1
ATOM 2212 C CA . GLU A 1 290 ? -12.645 44.336 -20.327 1.00 48.33 291 GLU A CA 1
ATOM 2213 C C . GLU A 1 290 ? -12.650 43.284 -19.254 1.00 45.17 291 GLU A C 1
ATOM 2214 O O . GLU A 1 290 ? -12.656 42.099 -19.568 1.00 45.65 291 GLU A O 1
ATOM 2220 N N . ALA A 1 291 ? -12.627 43.683 -17.986 1.00 43.13 292 ALA A N 1
ATOM 2221 C CA . ALA A 1 291 ? -12.643 42.661 -16.908 1.00 43.70 292 ALA A CA 1
ATOM 2222 C C . ALA A 1 291 ? -13.974 41.859 -16.846 1.00 43.10 292 ALA A C 1
ATOM 2223 O O . ALA A 1 291 ? -13.983 40.685 -16.532 1.00 44.31 292 ALA A O 1
ATOM 2225 N N . TYR A 1 292 ? -15.085 42.504 -17.173 1.00 44.58 293 TYR A N 1
ATOM 2226 C CA . TYR A 1 292 ? -16.396 41.882 -17.074 1.00 42.99 293 TYR A CA 1
ATOM 2227 C C . TYR A 1 292 ? -16.596 40.828 -18.187 1.00 47.11 293 TYR A C 1
ATOM 2228 O O . TYR A 1 292 ? -17.035 39.733 -17.903 1.00 43.47 293 TYR A O 1
ATOM 2237 N N . LYS A 1 293 ? -16.283 41.189 -19.440 1.00 47.06 294 LYS A N 1
ATOM 2238 C CA . LYS A 1 293 ? -16.189 40.217 -20.560 1.00 50.77 294 LYS A CA 1
ATOM 2239 C C . LYS A 1 293 ? -15.323 39.000 -20.228 1.00 48.63 294 LYS A C 1
ATOM 2240 O O . LYS A 1 293 ? -15.775 37.873 -20.333 1.00 54.45 294 LYS A O 1
ATOM 2246 N N . GLU A 1 294 ? -14.109 39.213 -19.754 1.00 50.66 295 GLU A N 1
ATOM 2247 C CA . GLU A 1 294 ? -13.328 38.102 -19.279 1.00 56.37 295 GLU A CA 1
ATOM 2248 C C . GLU A 1 294 ? -14.119 37.240 -18.301 1.00 58.31 295 GLU A C 1
ATOM 2249 O O . GLU A 1 294 ? -14.274 36.050 -18.519 1.00 55.31 295 GLU A O 1
ATOM 2255 N N . ASN A 1 295 ? -14.629 37.854 -17.244 1.00 57.47 296 ASN A N 1
ATOM 2256 C CA . ASN A 1 295 ? -15.358 37.125 -16.210 1.00 53.57 296 ASN A CA 1
ATOM 2257 C C . ASN A 1 295 ? -16.552 36.322 -16.712 1.00 52.79 296 ASN A C 1
ATOM 2258 O O . ASN A 1 295 ? -16.788 35.213 -16.219 1.00 47.32 296 ASN A O 1
ATOM 2263 N N . LEU A 1 296 ? -17.279 36.889 -17.684 1.00 52.61 297 LEU A N 1
ATOM 2264 C CA . LEU A 1 296 ? -18.426 36.227 -18.329 1.00 55.63 297 LEU A CA 1
ATOM 2265 C C . LEU A 1 296 ? -18.000 34.958 -19.117 1.00 64.28 297 LEU A C 1
ATOM 2266 O O . LEU A 1 296 ? -18.667 33.917 -19.029 1.00 68.78 297 LEU A O 1
ATOM 2271 N N . LYS A 1 297 ? -16.896 35.050 -19.869 1.00 67.78 298 LYS A N 1
ATOM 2272 C CA . LYS A 1 297 ? -16.276 33.870 -20.506 1.00 65.59 298 LYS A CA 1
ATOM 2273 C C . LYS A 1 297 ? -15.882 32.827 -19.464 1.00 62.48 298 LYS A C 1
ATOM 2274 O O . LYS A 1 297 ? -16.296 31.681 -19.561 1.00 68.70 298 LYS A O 1
ATOM 2280 N N . GLN A 1 298 ? -15.145 33.224 -18.440 1.00 60.38 299 GLN A N 1
ATOM 2281 C CA . GLN A 1 298 ? -14.785 32.288 -17.390 1.00 66.44 299 GLN A CA 1
ATOM 2282 C C . GLN A 1 298 ? -15.984 31.624 -16.691 1.00 70.14 299 GLN A C 1
ATOM 2283 O O . GLN A 1 298 ? -15.874 30.495 -16.242 1.00 69.64 299 GLN A O 1
ATOM 2289 N N . LEU A 1 299 ? -17.131 32.272 -16.726 1.00 67.42 300 LEU A N 1
ATOM 2290 C CA . LEU A 1 299 ? -18.317 31.698 -16.159 1.00 65.44 300 LEU A CA 1
ATOM 2291 C C . LEU A 1 299 ? -18.914 30.792 -17.219 1.00 68.11 300 LEU A C 1
ATOM 2292 O O . LEU A 1 299 ? -19.504 29.776 -16.915 1.00 62.06 300 LEU A O 1
ATOM 2297 N N . GLU A 1 300 ? -18.759 31.182 -18.468 1.00 68.56 301 GLU A N 1
ATOM 2298 C CA . GLU A 1 300 ? -19.283 30.383 -19.563 1.00 76.84 301 GLU A CA 1
ATOM 2299 C C . GLU A 1 300 ? -18.487 29.102 -19.696 1.00 80.87 301 GLU A C 1
ATOM 2300 O O . GLU A 1 300 ? -18.810 28.245 -20.471 1.00 86.97 301 GLU A O 1
ATOM 2306 N N . GLN A 1 301 ? -17.419 29.031 -18.923 1.00 81.37 302 GLN A N 1
ATOM 2307 C CA . GLN A 1 301 ? -16.597 27.857 -18.856 1.00 79.59 302 GLN A CA 1
ATOM 2308 C C . GLN A 1 301 ? -17.203 27.050 -17.725 1.00 79.61 302 GLN A C 1
ATOM 2309 O O . GLN A 1 301 ? -16.547 26.597 -16.810 1.00 68.32 302 GLN A O 1
ATOM 2315 N N . ALA A 1 302 ? -18.516 26.939 -17.837 1.00 83.71 303 ALA A N 1
ATOM 2316 C CA . ALA A 1 302 ? -19.388 26.131 -17.014 1.00 77.28 303 ALA A CA 1
ATOM 2317 C C . ALA A 1 302 ? -19.241 24.875 -17.855 1.00 87.76 303 ALA A C 1
ATOM 2318 O O . ALA A 1 302 ? -18.805 23.846 -17.370 1.00 79.72 303 ALA A O 1
ATOM 2320 N N . THR A 1 303 ? -19.571 24.986 -19.144 1.00 97.32 304 THR A N 1
ATOM 2321 C CA . THR A 1 303 ? -19.356 23.926 -20.122 1.00 95.82 304 THR A CA 1
ATOM 2322 C C . THR A 1 303 ? -20.077 24.214 -21.429 1.00 95.58 304 THR A C 1
ATOM 2323 O O . THR A 1 303 ? -19.466 24.754 -22.333 1.00 86.04 304 THR A O 1
ATOM 2327 N N . ALA B 1 1 ? -24.334 72.993 12.206 1.00 26.87 2 ALA B N 1
ATOM 2328 C CA . ALA B 1 1 ? -23.864 74.340 11.809 1.00 28.11 2 ALA B CA 1
ATOM 2329 C C . ALA B 1 1 ? -24.229 75.418 12.842 1.00 27.58 2 ALA B C 1
ATOM 2330 O O . ALA B 1 1 ? -25.207 75.308 13.639 1.00 27.08 2 ALA B O 1
ATOM 2332 N N . LYS B 1 2 ? -23.467 76.508 12.791 1.00 25.57 3 LYS B N 1
ATOM 2333 C CA . LYS B 1 2 ? -23.784 77.709 13.556 1.00 23.49 3 LYS B CA 1
ATOM 2334 C C . LYS B 1 2 ? -24.565 78.585 12.646 1.00 23.23 3 LYS B C 1
ATOM 2335 O O . LYS B 1 2 ? -24.114 78.905 11.515 1.00 23.14 3 LYS B O 1
ATOM 2341 N N . VAL B 1 3 ? -25.761 78.931 13.065 1.00 21.43 4 VAL B N 1
ATOM 2342 C CA . VAL B 1 3 ? -26.684 79.638 12.141 1.00 24.57 4 VAL B CA 1
ATOM 2343 C C . VAL B 1 3 ? -27.199 80.919 12.714 1.00 23.35 4 VAL B C 1
ATOM 2344 O O . VAL B 1 3 ? -27.679 80.989 13.886 1.00 25.37 4 VAL B O 1
ATOM 2348 N N . GLY B 1 4 ? -26.990 81.973 11.910 1.00 21.64 5 GLY B N 1
ATOM 2349 C CA . GLY B 1 4 ? -27.534 83.257 12.199 1.00 21.80 5 GLY B CA 1
ATOM 2350 C C . GLY B 1 4 ? -28.841 83.464 11.529 1.00 22.72 5 GLY B C 1
ATOM 2351 O O . GLY B 1 4 ? -28.929 83.265 10.287 1.00 24.25 5 GLY B O 1
ATOM 2352 N N . PHE B 1 5 ? -29.837 83.950 12.298 1.00 23.12 6 PHE B N 1
ATOM 2353 C CA . PHE B 1 5 ? -31.174 84.300 11.768 1.00 23.54 6 PHE B CA 1
ATOM 2354 C C . PHE B 1 5 ? -31.425 85.816 11.930 1.00 27.82 6 PHE B C 1
ATOM 2355 O O . PHE B 1 5 ? -31.542 86.361 13.081 1.00 26.08 6 PHE B O 1
ATOM 2363 N N . ILE B 1 6 ? -31.521 86.490 10.788 1.00 25.59 7 ILE B N 1
ATOM 2364 C CA . ILE B 1 6 ? -31.689 87.945 10.748 1.00 26.15 7 ILE B CA 1
ATOM 2365 C C . ILE B 1 6 ? -33.099 88.239 10.341 1.00 25.57 7 ILE B C 1
ATOM 2366 O O . ILE B 1 6 ? -33.499 88.068 9.168 1.00 24.39 7 ILE B O 1
ATOM 2371 N N . GLY B 1 7 ? -33.907 88.634 11.329 1.00 26.07 8 GLY B N 1
ATOM 2372 C CA . GLY B 1 7 ? -35.339 88.753 11.114 1.00 29.41 8 GLY B CA 1
ATOM 2373 C C . GLY B 1 7 ? -36.051 87.616 11.756 1.00 30.12 8 GLY B C 1
ATOM 2374 O O . GLY B 1 7 ? -35.871 86.446 11.345 1.00 32.84 8 GLY B O 1
ATOM 2375 N N . ALA B 1 8 ? -36.816 87.953 12.786 1.00 27.45 9 ALA B N 1
ATOM 2376 C CA . ALA B 1 8 ? -37.515 86.984 13.606 1.00 31.16 9 ALA B CA 1
ATOM 2377 C C . ALA B 1 8 ? -38.996 87.256 13.564 1.00 28.24 9 ALA B C 1
ATOM 2378 O O . ALA B 1 8 ? -39.683 87.198 14.577 1.00 28.69 9 ALA B O 1
ATOM 2380 N N . GLY B 1 9 ? -39.511 87.526 12.370 1.00 28.65 10 GLY B N 1
ATOM 2381 C CA . GLY B 1 9 ? -40.948 87.588 12.177 1.00 29.96 10 GLY B CA 1
ATOM 2382 C C . GLY B 1 9 ? -41.527 86.175 11.950 1.00 29.92 10 GLY B C 1
ATOM 2383 O O . GLY B 1 9 ? -40.919 85.143 12.336 1.00 28.26 10 GLY B O 1
ATOM 2384 N N . LYS B 1 10 ? -42.641 86.126 11.240 1.00 31.03 11 LYS B N 1
ATOM 2385 C CA . LYS B 1 10 ? -43.400 84.880 11.049 1.00 33.03 11 LYS B CA 1
ATOM 2386 C C . LYS B 1 10 ? -42.557 83.833 10.382 1.00 29.02 11 LYS B C 1
ATOM 2387 O O . LYS B 1 10 ? -42.366 82.767 10.917 1.00 26.25 11 LYS B O 1
ATOM 2393 N N . ILE B 1 11 ? -42.013 84.165 9.208 1.00 25.86 12 ILE B N 1
ATOM 2394 C CA . ILE B 1 11 ? -41.200 83.234 8.514 1.00 25.21 12 ILE B CA 1
ATOM 2395 C C . ILE B 1 11 ? -39.849 83.004 9.152 1.00 26.48 12 ILE B C 1
ATOM 2396 O O . ILE B 1 11 ? -39.291 81.888 9.085 1.00 28.10 12 ILE B O 1
ATOM 2401 N N . GLY B 1 12 ? -39.263 84.027 9.757 1.00 27.31 13 GLY B N 1
ATOM 2402 C CA . GLY B 1 12 ? -37.973 83.818 10.387 1.00 27.50 13 GLY B CA 1
ATOM 2403 C C . GLY B 1 12 ? -38.090 82.852 11.556 1.00 24.93 13 GLY B C 1
ATOM 2404 O O . GLY B 1 12 ? -37.248 81.946 11.734 1.00 24.77 13 GLY B O 1
ATOM 2405 N N . GLN B 1 13 ? -39.083 83.077 12.390 1.00 27.07 14 GLN B N 1
ATOM 2406 C CA . GLN B 1 13 ? -39.323 82.155 13.515 1.00 27.40 14 GLN B CA 1
ATOM 2407 C C . GLN B 1 13 ? -39.596 80.733 13.009 1.00 25.97 14 GLN B C 1
ATOM 2408 O O . GLN B 1 13 ? -39.050 79.801 13.549 1.00 24.92 14 GLN B O 1
ATOM 2414 N N . THR B 1 14 ? -40.343 80.597 11.904 1.00 24.34 15 THR B N 1
ATOM 2415 C CA . THR B 1 14 ? -40.688 79.254 11.439 1.00 24.32 15 THR B CA 1
ATOM 2416 C C . THR B 1 14 ? -39.468 78.526 10.924 1.00 24.71 15 THR B C 1
ATOM 2417 O O . THR B 1 14 ? -39.243 77.374 11.262 1.00 22.33 15 THR B O 1
ATOM 2421 N N . ILE B 1 15 ? -38.650 79.201 10.120 1.00 26.52 16 ILE B N 1
ATOM 2422 C CA . ILE B 1 15 ? -37.428 78.608 9.624 1.00 24.82 16 ILE B CA 1
ATOM 2423 C C . ILE B 1 15 ? -36.527 78.194 10.764 1.00 24.02 16 ILE B C 1
ATOM 2424 O O . ILE B 1 15 ? -36.007 77.087 10.742 1.00 21.98 16 ILE B O 1
ATOM 2429 N N . ALA B 1 16 ? -36.323 79.089 11.718 1.00 23.67 17 ALA B N 1
ATOM 2430 C CA . ALA B 1 16 ? -35.432 78.787 12.839 1.00 24.05 17 ALA B CA 1
ATOM 2431 C C . ALA B 1 16 ? -35.914 77.639 13.663 1.00 23.12 17 ALA B C 1
ATOM 2432 O O . ALA B 1 16 ? -35.118 76.805 14.075 1.00 25.37 17 ALA B O 1
ATOM 2434 N N . TYR B 1 17 ? -37.209 77.621 13.989 1.00 26.35 18 TYR B N 1
ATOM 2435 C CA . TYR B 1 17 ? -37.795 76.527 14.768 1.00 20.99 18 TYR B CA 1
ATOM 2436 C C . TYR B 1 17 ? -37.597 75.229 14.047 1.00 23.00 18 TYR B C 1
ATOM 2437 O O . TYR B 1 17 ? -37.170 74.245 14.608 1.00 21.37 18 TYR B O 1
ATOM 2446 N N . SER B 1 18 ? -37.912 75.210 12.760 1.00 21.25 19 SER B N 1
ATOM 2447 C CA . SER B 1 18 ? -37.866 73.988 12.024 1.00 23.06 19 SER B CA 1
ATOM 2448 C C . SER B 1 18 ? -36.450 73.479 11.814 1.00 26.74 19 SER B C 1
ATOM 2449 O O . SER B 1 18 ? -36.222 72.272 11.826 1.00 22.02 19 SER B O 1
ATOM 2452 N N . ALA B 1 19 ? -35.488 74.402 11.559 1.00 28.14 20 ALA B N 1
ATOM 2453 C CA . ALA B 1 19 ? -34.080 74.036 11.429 1.00 24.91 20 ALA B CA 1
ATOM 2454 C C . ALA B 1 19 ? -33.492 73.534 12.757 1.00 22.06 20 ALA B C 1
ATOM 2455 O O . ALA B 1 19 ? -32.798 72.544 12.810 1.00 22.47 20 ALA B O 1
ATOM 2457 N N . LEU B 1 20 ? -33.864 74.159 13.855 1.00 25.18 21 LEU B N 1
ATOM 2458 C CA . LEU B 1 20 ? -33.443 73.680 15.164 1.00 22.40 21 LEU B CA 1
ATOM 2459 C C . LEU B 1 20 ? -34.001 72.314 15.576 1.00 24.83 21 LEU B C 1
ATOM 2460 O O . LEU B 1 20 ? -33.255 71.481 16.096 1.00 22.88 21 LEU B O 1
ATOM 2465 N N . VAL B 1 21 ? -35.296 72.046 15.384 1.00 27.07 22 VAL B N 1
ATOM 2466 C CA . VAL B 1 21 ? -35.833 70.733 15.747 1.00 26.96 22 VAL B CA 1
ATOM 2467 C C . VAL B 1 21 ? -35.428 69.653 14.780 1.00 26.48 22 VAL B C 1
ATOM 2468 O O . VAL B 1 21 ? -35.473 68.512 15.113 1.00 28.25 22 VAL B O 1
ATOM 2472 N N . SER B 1 22 ? -35.003 70.007 13.596 1.00 24.27 23 SER B N 1
ATOM 2473 C CA . SER B 1 22 ? -34.475 69.024 12.665 1.00 26.52 23 SER B CA 1
ATOM 2474 C C . SER B 1 22 ? -33.095 68.519 13.046 1.00 24.73 23 SER B C 1
ATOM 2475 O O . SER B 1 22 ? -32.612 67.566 12.434 1.00 25.60 23 SER B O 1
ATOM 2478 N N . GLY B 1 23 ? -32.423 69.185 13.982 1.00 24.89 24 GLY B N 1
ATOM 2479 C CA . GLY B 1 23 ? -31.101 68.775 14.389 1.00 23.91 24 GLY B CA 1
ATOM 2480 C C . GLY B 1 23 ? -29.972 69.400 13.556 1.00 25.89 24 GLY B C 1
ATOM 2481 O O . GLY B 1 23 ? -28.830 69.066 13.711 1.00 27.61 24 GLY B O 1
ATOM 2482 N N . ALA B 1 24 ? -30.250 70.276 12.625 1.00 26.06 25 ALA B N 1
ATOM 2483 C CA . ALA B 1 24 ? -29.194 70.739 11.741 1.00 29.75 25 ALA B CA 1
ATOM 2484 C C . ALA B 1 24 ? -28.449 71.966 12.315 1.00 29.87 25 ALA B C 1
ATOM 2485 O O . ALA B 1 24 ? -27.428 72.347 11.771 1.00 32.78 25 ALA B O 1
ATOM 2487 N N . VAL B 1 25 ? -28.984 72.599 13.360 1.00 25.35 26 VAL B N 1
ATOM 2488 C CA . VAL B 1 25 ? -28.405 73.796 13.891 1.00 23.38 26 VAL B CA 1
ATOM 2489 C C . VAL B 1 25 ? -27.798 73.530 15.272 1.00 24.70 26 VAL B C 1
ATOM 2490 O O . VAL B 1 25 ? -28.504 73.241 16.213 1.00 25.00 26 VAL B O 1
ATOM 2494 N N . ASP B 1 26 ? -26.485 73.628 15.402 1.00 23.04 27 ASP B N 1
ATOM 2495 C CA . ASP B 1 26 ? -25.829 73.426 16.704 1.00 23.75 27 ASP B CA 1
ATOM 2496 C C . ASP B 1 26 ? -25.889 74.654 17.591 1.00 24.63 27 ASP B C 1
ATOM 2497 O O . ASP B 1 26 ? -25.879 74.548 18.832 1.00 24.30 27 ASP B O 1
ATOM 2502 N N . GLU B 1 27 ? -25.872 75.816 16.977 1.00 25.13 28 GLU B N 1
ATOM 2503 C CA . GLU B 1 27 ? -25.926 77.082 17.672 1.00 26.39 28 GLU B CA 1
ATOM 2504 C C . GLU B 1 27 ? -26.642 78.043 16.803 1.00 24.45 28 GLU B C 1
ATOM 2505 O O . GLU B 1 27 ? -26.441 78.053 15.638 1.00 24.82 28 GLU B O 1
ATOM 2511 N N . ALA B 1 28 ? -27.467 78.855 17.421 1.00 23.92 29 ALA B N 1
ATOM 2512 C CA . ALA B 1 28 ? -28.211 79.857 16.735 1.00 25.34 29 ALA B CA 1
ATOM 2513 C C . ALA B 1 28 ? -28.224 81.201 17.444 1.00 27.76 29 ALA B C 1
ATOM 2514 O O . ALA B 1 28 ? -28.320 81.286 18.631 1.00 25.87 29 ALA B O 1
ATOM 2516 N N . VAL B 1 29 ? -28.144 82.240 16.650 1.00 23.89 30 VAL B N 1
ATOM 2517 C CA . VAL B 1 29 ? -28.236 83.582 17.128 1.00 25.20 30 VAL B CA 1
ATOM 2518 C C . VAL B 1 29 ? -29.313 84.245 16.292 1.00 24.95 30 VAL B C 1
ATOM 2519 O O . VAL B 1 29 ? -29.252 84.275 15.088 1.00 25.75 30 VAL B O 1
ATOM 2523 N N . ILE B 1 30 ? -30.320 84.738 16.960 1.00 23.70 31 ILE B N 1
ATOM 2524 C CA . ILE B 1 30 ? -31.453 85.334 16.310 1.00 26.13 31 ILE B CA 1
ATOM 2525 C C . ILE B 1 30 ? -31.561 86.826 16.570 1.00 27.23 31 ILE B C 1
ATOM 2526 O O . ILE B 1 30 ? -31.639 87.248 17.683 1.00 25.88 31 ILE B O 1
ATOM 2531 N N . TYR B 1 31 ? -31.587 87.596 15.511 1.00 26.50 32 TYR B N 1
ATOM 2532 C CA . TYR B 1 31 ? -31.643 89.046 15.623 1.00 28.58 32 TYR B CA 1
ATOM 2533 C C . TYR B 1 31 ? -32.934 89.564 15.029 1.00 29.00 32 TYR B C 1
ATOM 2534 O O . TYR B 1 31 ? -33.451 89.056 14.002 1.00 28.74 32 TYR B O 1
ATOM 2543 N N . ASP B 1 32 ? -33.454 90.615 15.660 1.00 27.80 33 ASP B N 1
ATOM 2544 C CA . ASP B 1 32 ? -34.511 91.437 15.103 1.00 27.92 33 ASP B CA 1
ATOM 2545 C C . ASP B 1 32 ? -34.385 92.881 15.651 1.00 31.20 33 ASP B C 1
ATOM 2546 O O . ASP B 1 32 ? -33.852 93.087 16.752 1.00 30.68 33 ASP B O 1
ATOM 2551 N N . ILE B 1 33 ? -34.846 93.867 14.872 1.00 34.56 34 ILE B N 1
ATOM 2552 C CA . ILE B 1 33 ? -34.922 95.293 15.331 1.00 39.03 34 ILE B CA 1
ATOM 2553 C C . ILE B 1 33 ? -35.969 95.526 16.431 1.00 41.44 34 ILE B C 1
ATOM 2554 O O . ILE B 1 33 ? -35.823 96.439 17.259 1.00 37.88 34 ILE B O 1
ATOM 2559 N N . ILE B 1 34 ? -37.001 94.707 16.437 1.00 37.98 35 ILE B N 1
ATOM 2560 C CA . ILE B 1 34 ? -38.044 94.830 17.418 1.00 37.89 35 ILE B CA 1
ATOM 2561 C C . ILE B 1 34 ? -37.578 94.488 18.817 1.00 37.03 35 ILE B C 1
ATOM 2562 O O . ILE B 1 34 ? -37.155 93.409 19.104 1.00 37.03 35 ILE B O 1
ATOM 2567 N N . PRO B 1 35 ? -37.628 95.457 19.692 1.00 38.38 36 PRO B N 1
ATOM 2568 C CA . PRO B 1 35 ? -37.154 95.249 21.040 1.00 37.48 36 PRO B CA 1
ATOM 2569 C C . PRO B 1 35 ? -37.844 94.104 21.725 1.00 34.30 36 PRO B C 1
ATOM 2570 O O . PRO B 1 35 ? -39.016 94.001 21.639 1.00 35.05 36 PRO B O 1
ATOM 2574 N N . GLU B 1 36 ? -37.072 93.275 22.397 1.00 35.05 37 GLU B N 1
ATOM 2575 C CA . GLU B 1 36 ? -37.548 92.114 23.133 1.00 37.87 37 GLU B CA 1
ATOM 2576 C C . GLU B 1 36 ? -38.118 90.914 22.382 1.00 32.48 37 GLU B C 1
ATOM 2577 O O . GLU B 1 36 ? -38.346 89.906 22.963 1.00 32.72 37 GLU B O 1
ATOM 2583 N N . LEU B 1 37 ? -38.346 91.063 21.101 1.00 32.55 38 LEU B N 1
ATOM 2584 C CA . LEU B 1 37 ? -38.902 90.004 20.315 1.00 35.94 38 LEU B CA 1
ATOM 2585 C C . LEU B 1 37 ? -37.936 88.840 20.316 1.00 37.97 38 LEU B C 1
ATOM 2586 O O . LEU B 1 37 ? -38.295 87.761 20.690 1.00 34.48 38 LEU B O 1
ATOM 2591 N N . PRO B 1 38 ? -36.694 89.054 19.896 1.00 34.41 39 PRO B N 1
ATOM 2592 C CA . PRO B 1 38 ? -35.769 87.938 19.859 1.00 34.84 39 PRO B CA 1
ATOM 2593 C C . PRO B 1 38 ? -35.601 87.263 21.182 1.00 32.21 39 PRO B C 1
ATOM 2594 O O . PRO B 1 38 ? -35.429 86.090 21.222 1.00 29.20 39 PRO B O 1
ATOM 2598 N N . ASP B 1 39 ? -35.674 88.019 22.244 1.00 30.27 40 ASP B N 1
ATOM 2599 C CA . ASP B 1 39 ? -35.511 87.482 23.565 1.00 31.02 40 ASP B CA 1
ATOM 2600 C C . ASP B 1 39 ? -36.613 86.513 23.951 1.00 30.98 40 ASP B C 1
ATOM 2601 O O . ASP B 1 39 ? -36.361 85.484 24.480 1.00 29.32 40 ASP B O 1
ATOM 2606 N N . LYS B 1 40 ? -37.834 86.900 23.676 1.00 29.62 41 LYS B N 1
ATOM 2607 C CA . LYS B 1 40 ? -39.021 86.120 24.009 1.00 30.22 41 LYS B CA 1
ATOM 2608 C C . LYS B 1 40 ? -39.112 84.872 23.103 1.00 28.33 41 LYS B C 1
ATOM 2609 O O . LYS B 1 40 ? -39.433 83.818 23.565 1.00 27.87 41 LYS B O 1
ATOM 2615 N N . PHE B 1 41 ? -38.722 84.979 21.844 1.00 24.17 42 PHE B N 1
ATOM 2616 C CA . PHE B 1 41 ? -38.599 83.831 20.987 1.00 24.08 42 PHE B CA 1
ATOM 2617 C C . PHE B 1 41 ? -37.583 82.841 21.497 1.00 27.30 42 PHE B C 1
ATOM 2618 O O . PHE B 1 41 ? -37.802 81.631 21.467 1.00 25.39 42 PHE B O 1
ATOM 2626 N N . GLU B 1 42 ? -36.453 83.335 22.023 1.00 26.39 43 GLU B N 1
ATOM 2627 C CA . GLU B 1 42 ? -35.456 82.491 22.596 1.00 26.09 43 GLU B CA 1
ATOM 2628 C C . GLU B 1 42 ? -36.060 81.697 23.730 1.00 26.13 43 GLU B C 1
ATOM 2629 O O . GLU B 1 42 ? -35.741 80.504 23.858 1.00 22.14 43 GLU B O 1
ATOM 2635 N N . HIS B 1 43 ? -36.846 82.348 24.577 1.00 26.16 44 HIS B N 1
ATOM 2636 C CA . HIS B 1 43 ? -37.436 81.636 25.736 1.00 25.76 44 HIS B CA 1
ATOM 2637 C C . HIS B 1 43 ? -38.430 80.564 25.225 1.00 25.24 44 HIS B C 1
ATOM 2638 O O . HIS B 1 43 ? -38.450 79.458 25.698 1.00 25.31 44 HIS B O 1
ATOM 2645 N N . GLU B 1 44 ? -39.219 80.903 24.219 1.00 25.76 45 GLU B N 1
ATOM 2646 C CA . GLU B 1 44 ? -40.056 79.921 23.539 1.00 25.80 45 GLU B CA 1
ATOM 2647 C C . GLU B 1 44 ? -39.303 78.709 23.063 1.00 26.41 45 GLU B C 1
ATOM 2648 O O . GLU B 1 44 ? -39.754 77.591 23.263 1.00 26.09 45 GLU B O 1
ATOM 2654 N N . LEU B 1 45 ? -38.163 78.931 22.378 1.00 26.72 46 LEU B N 1
ATOM 2655 C CA . LEU B 1 45 ? -37.313 77.856 21.921 1.00 23.37 46 LEU B CA 1
ATOM 2656 C C . LEU B 1 45 ? -36.764 77.040 23.063 1.00 22.42 46 LEU B C 1
ATOM 2657 O O . LEU B 1 45 ? -36.754 75.845 23.011 1.00 22.25 46 LEU B O 1
ATOM 2662 N N . ARG B 1 46 ? -36.320 77.673 24.109 1.00 22.08 47 ARG B N 1
ATOM 2663 C CA . ARG B 1 46 ? -35.817 76.926 25.237 1.00 22.64 47 ARG B CA 1
ATOM 2664 C C . ARG B 1 46 ? -36.873 75.998 25.843 1.00 22.13 47 ARG B C 1
ATOM 2665 O O . ARG B 1 46 ? -36.543 74.919 26.326 1.00 23.95 47 ARG B O 1
ATOM 2673 N N . HIS B 1 47 ? -38.116 76.463 25.898 1.00 21.56 48 HIS B N 1
ATOM 2674 C CA . HIS B 1 47 ? -39.201 75.664 26.482 1.00 21.51 48 HIS B CA 1
ATOM 2675 C C . HIS B 1 47 ? -39.445 74.439 25.608 1.00 20.53 48 HIS B C 1
ATOM 2676 O O . HIS B 1 47 ? -39.506 73.359 26.083 1.00 22.36 48 HIS B O 1
ATOM 2683 N N . ALA B 1 48 ? -39.490 74.641 24.306 1.00 20.51 49 ALA B N 1
ATOM 2684 C CA . ALA B 1 48 ? -39.612 73.559 23.380 1.00 19.86 49 ALA B CA 1
ATOM 2685 C C . ALA B 1 48 ? -38.482 72.579 23.469 1.00 22.52 49 ALA B C 1
ATOM 2686 O O . ALA B 1 48 ? -38.695 71.344 23.396 1.00 24.10 49 ALA B O 1
ATOM 2688 N N . PHE B 1 49 ? -37.242 73.085 23.555 1.00 23.06 50 PHE B N 1
ATOM 2689 C CA . PHE B 1 49 ? -36.082 72.212 23.660 1.00 23.41 50 PHE B CA 1
ATOM 2690 C C . PHE B 1 49 ? -36.130 71.293 24.867 1.00 23.01 50 PHE B C 1
ATOM 2691 O O . PHE B 1 49 ? -35.644 70.166 24.789 1.00 21.60 50 PHE B O 1
ATOM 2699 N N . ALA B 1 50 ? -36.654 71.778 25.998 1.00 21.36 51 ALA B N 1
ATOM 2700 C CA . ALA B 1 50 ? -36.635 70.959 27.198 1.00 22.52 51 ALA B CA 1
ATOM 2701 C C . ALA B 1 50 ? -37.359 69.597 27.004 1.00 24.10 51 ALA B C 1
ATOM 2702 O O . ALA B 1 50 ? -36.879 68.506 27.501 1.00 22.88 51 ALA B O 1
ATOM 2704 N N . THR B 1 51 ? -38.486 69.620 26.252 1.00 25.19 52 THR B N 1
ATOM 2705 C CA . THR B 1 51 ? -39.285 68.370 26.044 1.00 23.78 52 THR B CA 1
ATOM 2706 C C . THR B 1 51 ? -38.616 67.445 25.057 1.00 22.97 52 THR B C 1
ATOM 2707 O O . THR B 1 51 ? -38.792 66.235 25.131 1.00 22.62 52 THR B O 1
ATOM 2711 N N . LYS B 1 52 ? -37.868 68.017 24.115 1.00 25.56 53 LYS B N 1
ATOM 2712 C CA . LYS B 1 52 ? -37.154 67.251 23.087 1.00 25.60 53 LYS B CA 1
ATOM 2713 C C . LYS B 1 52 ? -35.712 66.836 23.529 1.00 26.88 53 LYS B C 1
ATOM 2714 O O . LYS B 1 52 ? -35.126 65.971 22.952 1.00 27.43 53 LYS B O 1
ATOM 2720 N N . GLY B 1 53 ? -35.164 67.354 24.624 1.00 27.67 54 GLY B N 1
ATOM 2721 C CA . GLY B 1 53 ? -33.746 67.072 24.978 1.00 25.27 54 GLY B CA 1
ATOM 2722 C C . GLY B 1 53 ? -32.755 67.767 24.029 1.00 24.36 54 GLY B C 1
ATOM 2723 O O . GLY B 1 53 ? -31.629 67.327 23.920 1.00 24.94 54 GLY B O 1
ATOM 2724 N N . ILE B 1 54 ? -33.169 68.868 23.392 1.00 21.89 55 ILE B N 1
ATOM 2725 C CA . ILE B 1 54 ? -32.316 69.644 22.488 1.00 22.53 55 ILE B CA 1
ATOM 2726 C C . ILE B 1 54 ? -31.438 70.611 23.298 1.00 23.78 55 ILE B C 1
ATOM 2727 O O . ILE B 1 54 ? -31.915 71.328 24.183 1.00 23.38 55 ILE B O 1
ATOM 2732 N N . LYS B 1 55 ? -30.142 70.568 22.995 1.00 26.99 56 LYS B N 1
ATOM 2733 C CA . LYS B 1 55 ? -29.100 71.246 23.758 1.00 27.07 56 LYS B CA 1
ATOM 2734 C C . LYS B 1 55 ? -28.414 72.321 22.913 1.00 29.18 56 LYS B C 1
ATOM 2735 O O . LYS B 1 55 ? -27.486 72.956 23.411 1.00 25.13 56 LYS B O 1
ATOM 2741 N N . ALA B 1 56 ? -28.875 72.561 21.678 1.00 27.06 57 ALA B N 1
ATOM 2742 C CA . ALA B 1 56 ? -28.353 73.652 20.873 1.00 28.07 57 ALA B CA 1
ATOM 2743 C C . ALA B 1 56 ? -28.327 74.977 21.625 1.00 29.45 57 ALA B C 1
ATOM 2744 O O . ALA B 1 56 ? -29.297 75.318 22.313 1.00 26.18 57 ALA B O 1
ATOM 2746 N N . ASN B 1 57 ? -27.236 75.735 21.508 1.00 28.48 58 ASN B N 1
ATOM 2747 C CA . ASN B 1 57 ? -27.181 77.087 22.163 1.00 29.18 58 ASN B CA 1
ATOM 2748 C C . ASN B 1 57 ? -27.982 78.014 21.356 1.00 26.93 58 ASN B C 1
ATOM 2749 O O . ASN B 1 57 ? -27.919 77.994 20.142 1.00 30.64 58 ASN B O 1
ATOM 2754 N N . VAL B 1 58 ? -28.749 78.830 22.020 1.00 26.52 59 VAL B N 1
ATOM 2755 C CA . VAL B 1 58 ? -29.588 79.758 21.339 1.00 29.30 59 VAL B CA 1
ATOM 2756 C C . VAL B 1 58 ? -29.570 81.083 22.071 1.00 29.24 59 VAL B C 1
ATOM 2757 O O . VAL B 1 58 ? -29.625 81.125 23.296 1.00 28.66 59 VAL B O 1
ATOM 2761 N N . LEU B 1 59 ? -29.415 82.140 21.302 1.00 28.17 60 LEU B N 1
ATOM 2762 C CA . LEU B 1 59 ? -29.374 83.523 21.800 1.00 27.52 60 LEU B CA 1
ATOM 2763 C C . LEU B 1 59 ? -30.233 84.371 20.935 1.00 25.05 60 LEU B C 1
ATOM 2764 O O . LEU B 1 59 ? -30.018 84.465 19.713 1.00 27.43 60 LEU B O 1
ATOM 2769 N N . GLY B 1 60 ? -31.170 85.041 21.562 1.00 23.92 61 GLY B N 1
ATOM 2770 C CA . GLY B 1 60 ? -32.046 85.981 20.916 1.00 28.77 61 GLY B CA 1
ATOM 2771 C C . GLY B 1 60 ? -31.475 87.344 21.275 1.00 33.57 61 GLY B C 1
ATOM 2772 O O . GLY B 1 60 ? -31.248 87.609 22.423 1.00 35.70 61 GLY B O 1
ATOM 2773 N N . THR B 1 61 ? -31.247 88.197 20.299 1.00 33.18 62 THR B N 1
ATOM 2774 C CA . THR B 1 61 ? -30.633 89.461 20.566 1.00 34.59 62 THR B CA 1
ATOM 2775 C C . THR B 1 61 ? -31.082 90.679 19.782 1.00 34.62 62 THR B C 1
ATOM 2776 O O . THR B 1 61 ? -31.465 90.580 18.651 1.00 30.45 62 THR B O 1
ATOM 2780 N N . ASN B 1 62 ? -31.000 91.843 20.422 1.00 34.26 63 ASN B N 1
ATOM 2781 C CA . ASN B 1 62 ? -31.299 93.094 19.747 1.00 36.43 63 ASN B CA 1
ATOM 2782 C C . ASN B 1 62 ? -29.988 93.798 19.316 1.00 40.51 63 ASN B C 1
ATOM 2783 O O . ASN B 1 62 ? -30.030 94.877 18.773 1.00 40.15 63 ASN B O 1
ATOM 2788 N N . SER B 1 63 ? -28.842 93.172 19.580 1.00 37.54 64 SER B N 1
ATOM 2789 C CA . SER B 1 63 ? -27.560 93.702 19.152 1.00 37.34 64 SER B CA 1
ATOM 2790 C C . SER B 1 63 ? -26.990 92.841 18.059 1.00 37.58 64 SER B C 1
ATOM 2791 O O . SER B 1 63 ? -26.574 91.721 18.276 1.00 37.98 64 SER B O 1
ATOM 2794 N N . LEU B 1 64 ? -26.925 93.393 16.875 1.00 34.64 65 LEU B N 1
ATOM 2795 C CA . LEU B 1 64 ? -26.439 92.692 15.732 1.00 36.21 65 LEU B CA 1
ATOM 2796 C C . LEU B 1 64 ? -24.997 92.216 15.826 1.00 38.21 65 LEU B C 1
ATOM 2797 O O . LEU B 1 64 ? -24.577 91.268 15.115 1.00 38.26 65 LEU B O 1
ATOM 2802 N N . ASP B 1 65 ? -24.238 92.826 16.727 1.00 37.53 66 ASP B N 1
ATOM 2803 C CA . ASP B 1 65 ? -22.843 92.446 16.931 1.00 40.81 66 ASP B CA 1
ATOM 2804 C C . ASP B 1 65 ? -22.739 91.113 17.579 1.00 37.18 66 ASP B C 1
ATOM 2805 O O . ASP B 1 65 ? -21.692 90.517 17.507 1.00 35.89 66 ASP B O 1
ATOM 2810 N N . ASP B 1 66 ? -23.807 90.654 18.231 1.00 37.07 67 ASP B N 1
ATOM 2811 C CA . ASP B 1 66 ? -23.863 89.302 18.762 1.00 33.42 67 ASP B CA 1
ATOM 2812 C C . ASP B 1 66 ? -23.939 88.234 17.669 1.00 32.79 67 ASP B C 1
ATOM 2813 O O . ASP B 1 66 ? -23.687 87.065 17.942 1.00 30.87 67 ASP B O 1
ATOM 2818 N N . VAL B 1 67 ? -24.297 88.591 16.442 1.00 32.56 68 VAL B N 1
ATOM 2819 C CA . VAL B 1 67 ? -24.225 87.592 15.364 1.00 29.41 68 VAL B CA 1
ATOM 2820 C C . VAL B 1 67 ? -22.831 87.561 14.778 1.00 31.47 68 VAL B C 1
ATOM 2821 O O . VAL B 1 67 ? -22.528 88.269 13.817 1.00 27.65 68 VAL B O 1
ATOM 2825 N N . SER B 1 68 ? -21.968 86.716 15.345 1.00 36.11 69 SER B N 1
ATOM 2826 C CA . SER B 1 68 ? -20.645 86.511 14.784 1.00 34.17 69 SER B CA 1
ATOM 2827 C C . SER B 1 68 ? -20.197 85.072 14.760 1.00 30.20 69 SER B C 1
ATOM 2828 O O . SER B 1 68 ? -20.585 84.273 15.600 1.00 33.34 69 SER B O 1
ATOM 2831 N N . GLY B 1 69 ? -19.348 84.742 13.805 1.00 27.44 70 GLY B N 1
ATOM 2832 C CA . GLY B 1 69 ? -18.755 83.398 13.737 1.00 28.57 70 GLY B CA 1
ATOM 2833 C C . GLY B 1 69 ? -19.704 82.371 13.090 1.00 31.02 70 GLY B C 1
ATOM 2834 O O . GLY B 1 69 ? -19.449 81.197 13.152 1.00 31.16 70 GLY B O 1
ATOM 2835 N N . MET B 1 70 ? -20.781 82.828 12.440 1.00 30.13 71 MET B N 1
ATOM 2836 C CA . MET B 1 70 ? -21.752 81.926 11.861 1.00 29.48 71 MET B CA 1
ATOM 2837 C C . MET B 1 70 ? -21.238 81.244 10.678 1.00 29.58 71 MET B C 1
ATOM 2838 O O . MET B 1 70 ? -20.428 81.799 9.949 1.00 28.62 71 MET B O 1
ATOM 2843 N N . ASP B 1 71 ? -21.715 80.011 10.475 1.00 27.29 72 ASP B N 1
ATOM 2844 C CA . ASP B 1 71 ? -21.489 79.312 9.213 1.00 23.72 72 ASP B CA 1
ATOM 2845 C C . ASP B 1 71 ? -22.532 79.717 8.187 1.00 24.87 72 ASP B C 1
ATOM 2846 O O . ASP B 1 71 ? -22.246 79.748 6.984 1.00 22.06 72 ASP B O 1
ATOM 2851 N N . ILE B 1 72 ? -23.768 79.937 8.613 1.00 22.85 73 ILE B N 1
ATOM 2852 C CA . ILE B 1 72 ? -24.818 80.259 7.651 1.00 23.41 73 ILE B CA 1
ATOM 2853 C C . ILE B 1 72 ? -25.553 81.418 8.239 1.00 22.09 73 ILE B C 1
ATOM 2854 O O . ILE B 1 72 ? -25.787 81.479 9.491 1.00 21.09 73 ILE B O 1
ATOM 2859 N N . VAL B 1 73 ? -25.929 82.366 7.392 1.00 20.34 74 VAL B N 1
ATOM 2860 C CA . VAL B 1 73 ? -26.723 83.504 7.884 1.00 22.40 74 VAL B CA 1
ATOM 2861 C C . VAL B 1 73 ? -27.968 83.602 7.071 1.00 22.34 74 VAL B C 1
ATOM 2862 O O . VAL B 1 73 ? -27.904 83.702 5.804 1.00 24.34 74 VAL B O 1
ATOM 2866 N N . VAL B 1 74 ? -29.111 83.528 7.754 1.00 20.98 75 VAL B N 1
ATOM 2867 C CA . VAL B 1 74 ? -30.401 83.468 7.081 1.00 23.51 75 VAL B CA 1
ATOM 2868 C C . VAL B 1 74 ? -31.105 84.801 7.208 1.00 23.68 75 VAL B C 1
ATOM 2869 O O . VAL B 1 74 ? -31.489 85.250 8.336 1.00 22.42 75 VAL B O 1
ATOM 2873 N N . ILE B 1 75 ? -31.407 85.408 6.080 1.00 21.27 76 ILE B N 1
ATOM 2874 C CA . ILE B 1 75 ? -32.002 86.760 6.149 1.00 25.04 76 ILE B CA 1
ATOM 2875 C C . ILE B 1 75 ? -33.467 86.772 5.736 1.00 24.45 76 ILE B C 1
ATOM 2876 O O . ILE B 1 75 ? -33.805 86.672 4.533 1.00 23.70 76 ILE B O 1
ATOM 2881 N N . SER B 1 76 ? -34.338 86.979 6.706 1.00 24.08 77 SER B N 1
ATOM 2882 C CA . SER B 1 76 ? -35.782 87.148 6.446 1.00 29.83 77 SER B CA 1
ATOM 2883 C C . SER B 1 76 ? -36.290 88.547 6.874 1.00 27.82 77 SER B C 1
ATOM 2884 O O . SER B 1 76 ? -37.492 88.795 6.985 1.00 33.85 77 SER B O 1
ATOM 2887 N N . ALA B 1 77 ? -35.365 89.455 7.120 1.00 29.24 78 ALA B N 1
ATOM 2888 C CA . ALA B 1 77 ? -35.745 90.813 7.509 1.00 33.14 78 ALA B CA 1
ATOM 2889 C C . ALA B 1 77 ? -36.289 91.496 6.279 1.00 31.99 78 ALA B C 1
ATOM 2890 O O . ALA B 1 77 ? -35.623 91.568 5.245 1.00 34.63 78 ALA B O 1
ATOM 2892 N N . GLY B 1 78 ? -37.511 91.952 6.367 1.00 35.33 79 GLY B N 1
ATOM 2893 C CA . GLY B 1 78 ? -38.087 92.714 5.296 1.00 36.25 79 GLY B CA 1
ATOM 2894 C C . GLY B 1 78 ? -39.583 92.780 5.418 1.00 43.95 79 GLY B C 1
ATOM 2895 O O . GLY B 1 78 ? -40.205 91.985 6.138 1.00 40.46 79 GLY B O 1
ATOM 2896 N N . LYS B 1 79 ? -40.149 93.717 4.665 1.00 46.79 80 LYS B N 1
ATOM 2897 C CA . LYS B 1 79 ? -41.587 93.892 4.574 1.00 50.40 80 LYS B CA 1
ATOM 2898 C C . LYS B 1 79 ? -42.137 92.745 3.677 1.00 45.92 80 LYS B C 1
ATOM 2899 O O . LYS B 1 79 ? -41.561 92.395 2.606 1.00 38.57 80 LYS B O 1
ATOM 2905 N N . PRO B 1 80 ? -43.239 92.147 4.095 1.00 44.74 81 PRO B N 1
ATOM 2906 C CA . PRO B 1 80 ? -43.852 91.078 3.320 1.00 45.95 81 PRO B CA 1
ATOM 2907 C C . PRO B 1 80 ? -44.861 91.640 2.343 1.00 46.57 81 PRO B C 1
ATOM 2908 O O . PRO B 1 80 ? -45.084 92.816 2.308 1.00 44.05 81 PRO B O 1
ATOM 2912 N N . ARG B 1 81 ? -45.454 90.752 1.565 1.00 52.25 82 ARG B N 1
ATOM 2913 C CA . ARG B 1 81 ? -46.468 91.081 0.584 1.00 57.06 82 ARG B CA 1
ATOM 2914 C C . ARG B 1 81 ? -47.811 91.196 1.266 1.00 61.62 82 ARG B C 1
ATOM 2915 O O . ARG B 1 81 ? -48.064 90.587 2.291 1.00 59.20 82 ARG B O 1
ATOM 2923 N N . LYS B 1 82 ? -48.671 92.006 0.684 1.00 69.29 83 LYS B N 1
ATOM 2924 C CA . LYS B 1 82 ? -50.001 92.203 1.191 1.00 67.29 83 LYS B CA 1
ATOM 2925 C C . LYS B 1 82 ? -50.870 91.741 0.068 1.00 66.35 83 LYS B C 1
ATOM 2926 O O . LYS B 1 82 ? -50.445 91.714 -1.067 1.00 55.17 83 LYS B O 1
ATOM 2932 N N . PRO B 1 83 ? -52.153 91.359 0.421 1.00 73.06 84 PRO B N 1
ATOM 2933 C CA . PRO B 1 83 ? -53.001 90.949 -0.707 1.00 75.30 84 PRO B CA 1
ATOM 2934 C C . PRO B 1 83 ? -53.033 92.038 -1.756 1.00 71.31 84 PRO B C 1
ATOM 2935 O O . PRO B 1 83 ? -53.327 93.193 -1.456 1.00 67.12 84 PRO B O 1
ATOM 2939 N N . GLY B 1 84 ? -52.696 91.673 -2.971 1.00 63.22 85 GLY B N 1
ATOM 2940 C CA . GLY B 1 84 ? -52.669 92.646 -4.022 1.00 70.49 85 GLY B CA 1
ATOM 2941 C C . GLY B 1 84 ? -51.296 92.930 -4.590 1.00 70.88 85 GLY B C 1
ATOM 2942 O O . GLY B 1 84 ? -51.144 93.029 -5.786 1.00 73.30 85 GLY B O 1
ATOM 2943 N N . MET B 1 85 ? -50.298 93.058 -3.730 1.00 68.63 86 MET B N 1
ATOM 2944 C CA . MET B 1 85 ? -48.953 93.387 -4.167 1.00 68.33 86 MET B CA 1
ATOM 2945 C C . MET B 1 85 ? -48.267 92.309 -4.946 1.00 65.03 86 MET B C 1
ATOM 2946 O O . MET B 1 85 ? -48.691 91.186 -4.962 1.00 71.86 86 MET B O 1
ATOM 2951 N N . SER B 1 86 ? -47.179 92.667 -5.589 1.00 69.66 87 SER B N 1
ATOM 2952 C CA . SER B 1 86 ? -46.410 91.694 -6.323 1.00 66.10 87 SER B CA 1
ATOM 2953 C C . SER B 1 86 ? -45.154 91.592 -5.505 1.00 59.70 87 SER B C 1
ATOM 2954 O O . SER B 1 86 ? -44.899 92.480 -4.737 1.00 56.27 87 SER B O 1
ATOM 2957 N N . ARG B 1 87 ? -44.383 90.526 -5.645 1.00 49.42 88 ARG B N 1
ATOM 2958 C CA . ARG B 1 87 ? -43.185 90.391 -4.842 1.00 48.68 88 ARG B CA 1
ATOM 2959 C C . ARG B 1 87 ? -42.178 91.495 -5.093 1.00 44.54 88 ARG B C 1
ATOM 2960 O O . ARG B 1 87 ? -41.672 92.070 -4.181 1.00 41.57 88 ARG B O 1
ATOM 2968 N N . ARG B 1 88 ? -41.920 91.770 -6.357 1.00 43.46 89 ARG B N 1
ATOM 2969 C CA . ARG B 1 88 ? -41.026 92.815 -6.821 1.00 45.62 89 ARG B CA 1
ATOM 2970 C C . ARG B 1 88 ? -41.367 94.277 -6.415 1.00 47.48 89 ARG B C 1
ATOM 2971 O O . ARG B 1 88 ? -40.449 95.069 -6.292 1.00 39.63 89 ARG B O 1
ATOM 2979 N N . ASP B 1 89 ? -42.630 94.613 -6.115 1.00 48.62 90 ASP B N 1
ATOM 2980 C CA . ASP B 1 89 ? -42.950 95.925 -5.479 1.00 49.08 90 ASP B CA 1
ATOM 2981 C C . ASP B 1 89 ? -42.119 96.246 -4.230 1.00 48.46 90 ASP B C 1
ATOM 2982 O O . ASP B 1 89 ? -41.909 97.405 -3.860 1.00 45.72 90 ASP B O 1
ATOM 2987 N N . LEU B 1 90 ? -41.647 95.202 -3.564 1.00 46.50 91 LEU B N 1
ATOM 2988 C CA . LEU B 1 90 ? -40.945 95.384 -2.309 1.00 44.92 91 LEU B CA 1
ATOM 2989 C C . LEU B 1 90 ? -39.472 95.777 -2.502 1.00 35.06 91 LEU B C 1
ATOM 2990 O O . LEU B 1 90 ? -38.772 96.000 -1.514 1.00 33.85 91 LEU B O 1
ATOM 2995 N N . PHE B 1 91 ? -39.000 95.815 -3.750 1.00 31.52 92 PHE B N 1
ATOM 2996 C CA . PHE B 1 91 ? -37.565 95.968 -4.031 1.00 34.43 92 PHE B CA 1
ATOM 2997 C C . PHE B 1 91 ? -36.857 97.123 -3.347 1.00 33.48 92 PHE B C 1
ATOM 2998 O O . PHE B 1 91 ? -35.878 96.928 -2.607 1.00 37.32 92 PHE B O 1
ATOM 3006 N N . VAL B 1 92 ? -37.362 98.328 -3.552 1.00 34.28 93 VAL B N 1
ATOM 3007 C CA . VAL B 1 92 ? -36.744 99.485 -2.933 1.00 33.26 93 VAL B CA 1
ATOM 3008 C C . VAL B 1 92 ? -36.694 99.422 -1.425 1.00 35.58 93 VAL B C 1
ATOM 3009 O O . VAL B 1 92 ? -35.599 99.604 -0.828 1.00 36.20 93 VAL B O 1
ATOM 3013 N N . ASP B 1 93 ? -37.846 99.179 -0.792 1.00 33.72 94 ASP B N 1
ATOM 3014 C CA . ASP B 1 93 ? -37.889 99.134 0.692 1.00 38.93 94 ASP B CA 1
ATOM 3015 C C . ASP B 1 93 ? -36.954 98.081 1.250 1.00 35.04 94 ASP B C 1
ATOM 3016 O O . ASP B 1 93 ? -36.229 98.314 2.201 1.00 35.71 94 ASP B O 1
ATOM 3021 N N . ASN B 1 94 ? -37.015 96.894 0.677 1.00 32.71 95 ASN B N 1
ATOM 3022 C CA . ASN B 1 94 ? -36.196 95.801 1.223 1.00 34.13 95 ASN B CA 1
ATOM 3023 C C . ASN B 1 94 ? -34.708 95.889 0.808 1.00 30.22 95 ASN B C 1
ATOM 3024 O O . ASN B 1 94 ? -33.855 95.529 1.581 1.00 27.93 95 ASN B O 1
ATOM 3029 N N . ALA B 1 95 ? -34.412 96.382 -0.396 1.00 32.21 96 ALA B N 1
ATOM 3030 C CA . ALA B 1 95 ? -33.009 96.657 -0.800 1.00 31.41 96 ALA B CA 1
ATOM 3031 C C . ALA B 1 95 ? -32.274 97.533 0.199 1.00 29.11 96 ALA B C 1
ATOM 3032 O O . ALA B 1 95 ? -31.114 97.242 0.520 1.00 30.10 96 ALA B O 1
ATOM 3034 N N . LYS B 1 96 ? -32.963 98.512 0.778 1.00 30.96 97 LYS B N 1
ATOM 3035 C CA . LYS B 1 96 ? -32.363 99.372 1.805 1.00 36.74 97 LYS B CA 1
ATOM 3036 C C . LYS B 1 96 ? -31.951 98.588 3.048 1.00 36.15 97 LYS B C 1
ATOM 3037 O O . LYS B 1 96 ? -30.926 98.901 3.701 1.00 35.37 97 LYS B O 1
ATOM 3043 N N . ILE B 1 97 ? -32.751 97.585 3.403 1.00 35.19 98 ILE B N 1
ATOM 3044 C CA . ILE B 1 97 ? -32.412 96.706 4.523 1.00 32.45 98 ILE B CA 1
ATOM 3045 C C . ILE B 1 97 ? -31.147 95.922 4.151 1.00 28.12 98 ILE B C 1
ATOM 3046 O O . ILE B 1 97 ? -30.226 95.812 4.940 1.00 25.03 98 ILE B O 1
ATOM 3051 N N . MET B 1 98 ? -31.105 95.389 2.934 1.00 28.98 99 MET B N 1
ATOM 3052 C CA . MET B 1 98 ? -30.017 94.497 2.553 1.00 26.32 99 MET B CA 1
ATOM 3053 C C . MET B 1 98 ? -28.675 95.284 2.508 1.00 27.00 99 MET B C 1
ATOM 3054 O O . MET B 1 98 ? -27.610 94.762 2.880 1.00 26.31 99 MET B O 1
ATOM 3059 N N . ILE B 1 99 ? -28.743 96.527 2.047 1.00 27.70 100 ILE B N 1
ATOM 3060 C CA . ILE B 1 99 ? -27.524 97.370 1.901 1.00 28.01 100 ILE B CA 1
ATOM 3061 C C . ILE B 1 99 ? -26.958 97.583 3.275 1.00 25.55 100 ILE B C 1
ATOM 3062 O O . ILE B 1 99 ? -25.777 97.415 3.507 1.00 28.34 100 ILE B O 1
ATOM 3067 N N . ASP B 1 100 ? -27.818 97.905 4.222 1.00 28.48 101 ASP B N 1
ATOM 3068 C CA . ASP B 1 100 ? -27.349 98.053 5.616 1.00 29.25 101 ASP B CA 1
ATOM 3069 C C . ASP B 1 100 ? -26.771 96.789 6.273 1.00 30.34 101 ASP B C 1
ATOM 3070 O O . ASP B 1 100 ? -25.724 96.823 6.986 1.00 30.54 101 ASP B O 1
ATOM 3075 N N . LEU B 1 101 ? -27.456 95.652 6.070 1.00 31.73 102 LEU B N 1
ATOM 3076 C CA . LEU B 1 101 ? -27.006 94.368 6.646 1.00 28.95 102 LEU B CA 1
ATOM 3077 C C . LEU B 1 101 ? -25.683 93.992 6.024 1.00 25.43 102 LEU B C 1
ATOM 3078 O O . LEU B 1 101 ? -24.824 93.432 6.688 1.00 23.34 102 LEU B O 1
ATOM 3083 N N . ALA B 1 102 ? -25.543 94.263 4.725 1.00 23.29 103 ALA B N 1
ATOM 3084 C CA . ALA B 1 102 ? -24.301 93.999 4.019 1.00 25.15 103 ALA B CA 1
ATOM 3085 C C . ALA B 1 102 ? -23.037 94.765 4.526 1.00 26.97 103 ALA B C 1
ATOM 3086 O O . ALA B 1 102 ? -21.878 94.377 4.205 1.00 28.67 103 ALA B O 1
ATOM 3088 N N . GLN B 1 103 ? -23.271 95.832 5.270 1.00 28.16 104 GLN B N 1
ATOM 3089 C CA . GLN B 1 103 ? -22.202 96.658 5.848 1.00 28.20 104 GLN B CA 1
ATOM 3090 C C . GLN B 1 103 ? -21.922 96.288 7.248 1.00 33.39 104 GLN B C 1
ATOM 3091 O O . GLN B 1 103 ? -20.963 96.791 7.793 1.00 32.35 104 GLN B O 1
ATOM 3097 N N . LYS B 1 104 ? -22.739 95.393 7.828 1.00 30.10 105 LYS B N 1
ATOM 3098 C CA . LYS B 1 104 ? -22.600 95.034 9.212 1.00 32.83 105 LYS B CA 1
ATOM 3099 C C . LYS B 1 104 ? -22.283 93.549 9.432 1.00 34.71 105 LYS B C 1
ATOM 3100 O O . LYS B 1 104 ? -21.463 93.209 10.315 1.00 31.97 105 LYS B O 1
ATOM 3106 N N . LEU B 1 105 ? -22.961 92.652 8.700 1.00 31.73 106 LEU B N 1
ATOM 3107 C CA . LEU B 1 105 ? -22.806 91.192 8.988 1.00 29.94 106 LEU B CA 1
ATOM 3108 C C . LEU B 1 105 ? -21.485 90.622 8.570 1.00 26.81 106 LEU B C 1
ATOM 3109 O O . LEU B 1 105 ? -20.954 89.792 9.270 1.00 25.35 106 LEU B O 1
ATOM 3114 N N . PRO B 1 106 ? -20.976 90.991 7.372 1.00 23.96 107 PRO B N 1
ATOM 3115 C CA . PRO B 1 106 ? -19.771 90.313 6.923 1.00 26.89 107 PRO B CA 1
ATOM 3116 C C . PRO B 1 106 ? -18.544 90.395 7.794 1.00 30.02 107 PRO B C 1
ATOM 3117 O O . PRO B 1 106 ? -17.865 89.386 7.973 1.00 30.26 107 PRO B O 1
ATOM 3121 N N . SER B 1 107 ? -18.274 91.551 8.394 1.00 31.89 108 SER B N 1
ATOM 3122 C CA . SER B 1 107 ? -17.098 91.689 9.285 1.00 37.67 108 SER B CA 1
ATOM 3123 C C . SER B 1 107 ? -17.187 90.704 10.437 1.00 33.24 108 SER B C 1
ATOM 3124 O O . SER B 1 107 ? -16.154 90.272 10.982 1.00 33.03 108 SER B O 1
ATOM 3127 N N . LYS B 1 108 ? -18.409 90.409 10.861 1.00 33.42 109 LYS B N 1
ATOM 3128 C CA . LYS B 1 108 ? -18.614 89.511 12.017 1.00 32.39 109 LYS B CA 1
ATOM 3129 C C . LYS B 1 108 ? -18.718 88.006 11.607 1.00 31.42 109 LYS B C 1
ATOM 3130 O O . LYS B 1 108 ? -18.470 87.149 12.425 1.00 31.67 109 LYS B O 1
ATOM 3136 N N . ASN B 1 109 ? -19.080 87.742 10.343 1.00 28.94 110 ASN B N 1
ATOM 3137 C CA . ASN B 1 109 ? -19.364 86.394 9.797 1.00 28.94 110 ASN B CA 1
ATOM 3138 C C . ASN B 1 109 ? -18.671 86.167 8.460 1.00 28.84 110 ASN B C 1
ATOM 3139 O O . ASN B 1 109 ? -19.298 85.951 7.437 1.00 32.14 110 ASN B O 1
ATOM 3144 N N . PRO B 1 110 ? -17.341 86.239 8.466 1.00 34.32 111 PRO B N 1
ATOM 3145 C CA . PRO B 1 110 ? -16.640 86.197 7.211 1.00 34.22 111 PRO B CA 1
ATOM 3146 C C . PRO B 1 110 ? -16.691 84.783 6.595 1.00 33.20 111 PRO B C 1
ATOM 3147 O O . PRO B 1 110 ? -16.510 83.785 7.292 1.00 32.63 111 PRO B O 1
ATOM 3151 N N . GLY B 1 111 ? -16.931 84.720 5.292 1.00 29.71 112 GLY B N 1
ATOM 3152 C CA . GLY B 1 111 ? -16.979 83.447 4.613 1.00 31.25 112 GLY B CA 1
ATOM 3153 C C . GLY B 1 111 ? -18.216 82.574 4.827 1.00 30.87 112 GLY B C 1
ATOM 3154 O O . GLY B 1 111 ? -18.256 81.447 4.323 1.00 30.84 112 GLY B O 1
ATOM 3155 N N . ALA B 1 112 ? -19.212 83.100 5.534 1.00 31.62 113 ALA B N 1
ATOM 3156 C CA . ALA B 1 112 ? -20.477 82.414 5.752 1.00 30.95 113 ALA B CA 1
ATOM 3157 C C . ALA B 1 112 ? -21.213 82.323 4.448 1.00 33.08 113 ALA B C 1
ATOM 3158 O O . ALA B 1 112 ? -20.926 83.078 3.514 1.00 31.38 113 ALA B O 1
ATOM 3160 N N . ILE B 1 113 ? -22.111 81.352 4.368 1.00 28.95 114 ILE B N 1
ATOM 3161 C CA . ILE B 1 113 ? -23.102 81.291 3.281 1.00 27.67 114 ILE B CA 1
ATOM 3162 C C . ILE B 1 113 ? -24.245 82.145 3.756 1.00 26.45 114 ILE B C 1
ATOM 3163 O O . ILE B 1 113 ? -24.748 81.965 4.913 1.00 26.19 114 ILE B O 1
ATOM 3168 N N . TYR B 1 114 ? -24.712 83.037 2.870 1.00 22.74 115 TYR B N 1
ATOM 3169 C CA . TYR B 1 114 ? -25.789 83.957 3.205 1.00 25.07 115 TYR B CA 1
ATOM 3170 C C . TYR B 1 114 ? -26.965 83.425 2.429 1.00 26.63 115 TYR B C 1
ATOM 3171 O O . TYR B 1 114 ? -26.835 83.194 1.215 1.00 24.38 115 TYR B O 1
ATOM 3180 N N . LEU B 1 115 ? -28.071 83.161 3.134 1.00 24.63 116 LEU B N 1
ATOM 3181 C CA . LEU B 1 115 ? -29.291 82.568 2.533 1.00 23.67 116 LEU B CA 1
ATOM 3182 C C . LEU B 1 115 ? -30.393 83.548 2.574 1.00 22.36 116 LEU B C 1
ATOM 3183 O O . LEU B 1 115 ? -30.902 83.919 3.670 1.00 22.96 116 LEU B O 1
ATOM 3188 N N . MET B 1 116 ? -30.764 84.024 1.410 1.00 21.81 117 MET B N 1
ATOM 3189 C CA . MET B 1 116 ? -31.785 85.059 1.303 1.00 23.94 117 MET B CA 1
ATOM 3190 C C . MET B 1 116 ? -33.226 84.439 1.267 1.00 26.37 117 MET B C 1
ATOM 3191 O O . MET B 1 116 ? -33.464 83.489 0.515 1.00 25.45 117 MET B O 1
ATOM 3196 N N . VAL B 1 117 ? -34.096 84.990 2.124 1.00 25.96 118 VAL B N 1
ATOM 3197 C CA . VAL B 1 117 ? -35.551 84.638 2.283 1.00 27.67 118 VAL B CA 1
ATOM 3198 C C . VAL B 1 117 ? -36.443 85.854 1.977 1.00 26.32 118 VAL B C 1
ATOM 3199 O O . VAL B 1 117 ? -37.441 85.707 1.278 1.00 27.34 118 VAL B O 1
ATOM 3203 N N . ALA B 1 118 ? -36.081 87.050 2.473 1.00 26.27 119 ALA B N 1
ATOM 3204 C CA . ALA B 1 118 ? -36.872 88.299 2.263 1.00 26.51 119 ALA B CA 1
ATOM 3205 C C . ALA B 1 118 ? -37.124 88.578 0.792 1.00 25.14 119 ALA B C 1
ATOM 3206 O O . ALA B 1 118 ? -36.212 88.350 -0.012 1.00 26.43 119 ALA B O 1
ATOM 3208 N N . ASN B 1 119 ? -38.319 88.980 0.417 1.00 26.59 120 ASN B N 1
ATOM 3209 C CA . ASN B 1 119 ? -38.615 89.202 -0.998 1.00 29.38 120 ASN B CA 1
ATOM 3210 C C . ASN B 1 119 ? -38.368 90.644 -1.440 1.00 31.41 120 ASN B C 1
ATOM 3211 O O . ASN B 1 119 ? -38.349 91.505 -0.621 1.00 26.58 120 ASN B O 1
ATOM 3216 N N . PRO B 1 120 ? -38.207 90.873 -2.739 1.00 28.55 121 PRO B N 1
ATOM 3217 C CA . PRO B 1 120 ? -38.224 89.831 -3.760 1.00 27.75 121 PRO B CA 1
ATOM 3218 C C . PRO B 1 120 ? -36.949 89.041 -3.654 1.00 30.87 121 PRO B C 1
ATOM 3219 O O . PRO B 1 120 ? -35.902 89.545 -3.898 1.00 26.66 121 PRO B O 1
ATOM 3223 N N . VAL B 1 121 ? -37.073 87.787 -3.257 1.00 31.06 122 VAL B N 1
ATOM 3224 C CA . VAL B 1 121 ? -35.947 86.947 -2.949 1.00 30.03 122 VAL B CA 1
ATOM 3225 C C . VAL B 1 121 ? -34.712 86.894 -3.830 1.00 27.01 122 VAL B C 1
ATOM 3226 O O . VAL B 1 121 ? -33.646 87.063 -3.327 1.00 26.43 122 VAL B O 1
ATOM 3230 N N . ASP B 1 122 ? -34.861 86.661 -5.114 1.00 24.21 123 ASP B N 1
ATOM 3231 C CA . ASP B 1 122 ? -33.713 86.594 -5.990 1.00 26.89 123 ASP B CA 1
ATOM 3232 C C . ASP B 1 122 ? -32.971 87.945 -6.121 1.00 29.22 123 ASP B C 1
ATOM 3233 O O . ASP B 1 122 ? -31.787 88.011 -6.036 1.00 32.07 123 ASP B O 1
ATOM 3238 N N . MET B 1 123 ? -33.720 88.999 -6.329 1.00 27.07 124 MET B N 1
ATOM 3239 C CA . MET B 1 123 ? -33.241 90.365 -6.409 1.00 29.03 124 MET B CA 1
ATOM 3240 C C . MET B 1 123 ? -32.610 90.782 -5.111 1.00 29.11 124 MET B C 1
ATOM 3241 O O . MET B 1 123 ? -31.586 91.429 -5.138 1.00 28.44 124 MET B O 1
ATOM 3246 N N . MET B 1 124 ? -33.166 90.362 -3.975 1.00 26.63 125 MET B N 1
ATOM 3247 C CA . MET B 1 124 ? -32.533 90.679 -2.692 1.00 25.07 125 MET B CA 1
ATOM 3248 C C . MET B 1 124 ? -31.205 90.014 -2.520 1.00 27.76 125 MET B C 1
ATOM 3249 O O . MET B 1 124 ? -30.304 90.612 -1.899 1.00 28.45 125 MET B O 1
ATOM 3254 N N . ALA B 1 125 ? -31.090 88.779 -3.022 1.00 25.92 126 ALA B N 1
ATOM 3255 C CA . ALA B 1 125 ? -29.855 88.063 -2.978 1.00 25.38 126 ALA B CA 1
ATOM 3256 C C . ALA B 1 125 ? -28.794 88.798 -3.828 1.00 24.87 126 ALA B C 1
ATOM 3257 O O . ALA B 1 125 ? -27.625 88.880 -3.416 1.00 25.07 126 ALA B O 1
ATOM 3259 N N . SER B 1 126 ? -29.202 89.215 -5.023 1.00 25.98 127 SER B N 1
ATOM 3260 C CA . SER B 1 126 ? -28.305 89.956 -5.903 1.00 24.98 127 SER B CA 1
ATOM 3261 C C . SER B 1 126 ? -27.821 91.271 -5.260 1.00 25.00 127 SER B C 1
ATOM 3262 O O . SER B 1 126 ? -26.681 91.591 -5.350 1.00 26.32 127 SER B O 1
ATOM 3265 N N . VAL B 1 127 ? -28.689 91.997 -4.592 1.00 29.02 128 VAL B N 1
ATOM 3266 C CA . VAL B 1 127 ? -28.365 93.243 -3.945 1.00 29.40 128 VAL B CA 1
ATOM 3267 C C . VAL B 1 127 ? -27.417 92.958 -2.797 1.00 30.69 128 VAL B C 1
ATOM 3268 O O . VAL B 1 127 ? -26.347 93.564 -2.701 1.00 30.25 128 VAL B O 1
ATOM 3272 N N . PHE B 1 128 ? -27.832 92.078 -1.888 1.00 26.12 129 PHE B N 1
ATOM 3273 C CA . PHE B 1 128 ? -26.980 91.724 -0.781 1.00 25.48 129 PHE B CA 1
ATOM 3274 C C . PHE B 1 128 ? -25.545 91.332 -1.212 1.00 24.16 129 PHE B C 1
ATOM 3275 O O . PHE B 1 128 ? -24.572 91.762 -0.638 1.00 26.93 129 PHE B O 1
ATOM 3283 N N . MET B 1 129 ? -25.429 90.525 -2.230 1.00 25.37 130 MET B N 1
ATOM 3284 C CA . MET B 1 129 ? -24.165 90.070 -2.711 1.00 25.68 130 MET B CA 1
ATOM 3285 C C . MET B 1 129 ? -23.361 91.259 -3.331 1.00 24.20 130 MET B C 1
ATOM 3286 O O . MET B 1 129 ? -22.138 91.323 -3.200 1.00 22.09 130 MET B O 1
ATOM 3291 N N . LYS B 1 130 ? -24.064 92.162 -3.985 1.00 25.81 131 LYS B N 1
ATOM 3292 C CA . LYS B 1 130 ? -23.472 93.382 -4.537 1.00 27.27 131 LYS B CA 1
ATOM 3293 C C . LYS B 1 130 ? -22.832 94.241 -3.452 1.00 29.31 131 LYS B C 1
ATOM 3294 O O . LYS B 1 130 ? -21.663 94.674 -3.607 1.00 29.85 131 LYS B O 1
ATOM 3300 N N . TYR B 1 131 ? -23.566 94.488 -2.386 1.00 24.98 132 TYR B N 1
ATOM 3301 C CA . TYR B 1 131 ? -23.114 95.317 -1.305 1.00 24.80 132 TYR B CA 1
ATOM 3302 C C . TYR B 1 131 ? -22.254 94.630 -0.242 1.00 26.82 132 TYR B C 1
ATOM 3303 O O . TYR B 1 131 ? -21.702 95.279 0.599 1.00 28.96 132 TYR B O 1
ATOM 3312 N N . SER B 1 132 ? -22.142 93.321 -0.307 1.00 24.98 133 SER B N 1
ATOM 3313 C CA . SER B 1 132 ? -21.372 92.559 0.658 1.00 24.21 133 SER B CA 1
ATOM 3314 C C . SER B 1 132 ? -20.190 91.794 0.081 1.00 24.63 133 SER B C 1
ATOM 3315 O O . SER B 1 132 ? -19.241 91.512 0.736 1.00 24.97 133 SER B O 1
ATOM 3318 N N . LYS B 1 133 ? -20.320 91.424 -1.165 1.00 24.52 134 LYS B N 1
ATOM 3319 C CA . LYS B 1 133 ? -19.342 90.606 -1.804 1.00 27.43 134 LYS B CA 1
ATOM 3320 C C . LYS B 1 133 ? -19.137 89.254 -1.051 1.00 26.90 134 LYS B C 1
ATOM 3321 O O . LYS B 1 133 ? -18.129 88.653 -1.203 1.00 25.88 134 LYS B O 1
ATOM 3327 N N . GLN B 1 134 ? -20.117 88.809 -0.254 1.00 26.98 135 GLN B N 1
ATOM 3328 C CA . GLN B 1 134 ? -20.078 87.534 0.429 1.00 26.76 135 GLN B CA 1
ATOM 3329 C C . GLN B 1 134 ? -20.939 86.583 -0.403 1.00 23.73 135 GLN B C 1
ATOM 3330 O O . GLN B 1 134 ? -21.871 87.015 -1.118 1.00 25.65 135 GLN B O 1
ATOM 3336 N N . PHE B 1 135 ? -20.629 85.306 -0.343 1.00 23.69 136 PHE B N 1
ATOM 3337 C CA . PHE B 1 135 ? -21.368 84.295 -1.166 1.00 27.29 136 PHE B CA 1
ATOM 3338 C C . PHE B 1 135 ? -22.839 84.189 -0.681 1.00 26.03 136 PHE B C 1
ATOM 3339 O O . PHE B 1 135 ? -23.149 83.937 0.507 1.00 22.82 136 PHE B O 1
ATOM 3347 N N . THR B 1 136 ? -23.737 84.508 -1.587 1.00 23.69 137 THR B N 1
ATOM 3348 C CA . THR B 1 136 ? -25.116 84.677 -1.216 1.00 25.89 137 THR B CA 1
ATOM 3349 C C . THR B 1 136 ? -25.976 83.795 -2.087 1.00 27.45 137 THR B C 1
ATOM 3350 O O . THR B 1 136 ? -25.845 83.848 -3.334 1.00 25.77 137 THR B O 1
ATOM 3354 N N . ILE B 1 137 ? -26.858 83.004 -1.455 1.00 27.70 138 ILE B N 1
ATOM 3355 C CA . ILE B 1 137 ? -27.881 82.221 -2.244 1.00 30.11 138 ILE B CA 1
ATOM 3356 C C . ILE B 1 137 ? -29.271 82.691 -1.903 1.00 25.23 138 ILE B C 1
ATOM 3357 O O . ILE B 1 137 ? -29.501 83.311 -0.854 1.00 30.17 138 ILE B O 1
ATOM 3362 N N . SER B 1 138 ? -30.227 82.316 -2.714 1.00 24.19 139 SER B N 1
ATOM 3363 C CA . SER B 1 138 ? -31.613 82.626 -2.486 1.00 22.46 139 SER B CA 1
ATOM 3364 C C . SER B 1 138 ? -32.473 81.345 -2.411 1.00 23.52 139 SER B C 1
ATOM 3365 O O . SER B 1 138 ? -32.211 80.429 -3.118 1.00 24.19 139 SER B O 1
ATOM 3368 N N . ALA B 1 139 ? -33.495 81.326 -1.560 1.00 24.85 140 ALA B N 1
ATOM 3369 C CA . ALA B 1 139 ? -34.408 80.198 -1.454 1.00 24.61 140 ALA B CA 1
ATOM 3370 C C . ALA B 1 139 ? -34.895 79.900 -2.863 1.00 26.19 140 ALA B C 1
ATOM 3371 O O . ALA B 1 139 ? -35.049 78.794 -3.189 1.00 26.23 140 ALA B O 1
ATOM 3373 N N . GLY B 1 140 ? -35.123 80.923 -3.664 1.00 25.34 141 GLY B N 1
ATOM 3374 C CA . GLY B 1 140 ? -35.362 80.755 -5.101 1.00 26.46 141 GLY B CA 1
ATOM 3375 C C . GLY B 1 140 ? -36.682 80.013 -5.280 1.00 28.26 141 GLY B C 1
ATOM 3376 O O . GLY B 1 140 ? -37.657 80.262 -4.561 1.00 28.13 141 GLY B O 1
ATOM 3377 N N . ASP B 1 141 ? -36.691 79.117 -6.246 1.00 29.19 142 ASP B N 1
ATOM 3378 C CA . ASP B 1 141 ? -37.882 78.361 -6.568 1.00 29.51 142 ASP B CA 1
ATOM 3379 C C . ASP B 1 141 ? -37.952 76.972 -5.885 1.00 31.43 142 ASP B C 1
ATOM 3380 O O . ASP B 1 141 ? -38.651 76.068 -6.362 1.00 30.09 142 ASP B O 1
ATOM 3385 N N . GLN B 1 142 ? -37.263 76.798 -4.765 1.00 26.79 143 GLN B N 1
ATOM 3386 C CA . GLN B 1 142 ? -37.315 75.543 -4.079 1.00 27.58 143 GLN B CA 1
ATOM 3387 C C . GLN B 1 142 ? -38.704 75.344 -3.444 1.00 25.53 143 GLN B C 1
ATOM 3388 O O . GLN B 1 142 ? -39.212 74.209 -3.401 1.00 26.26 143 GLN B O 1
ATOM 3394 N N . VAL B 1 143 ? -39.290 76.423 -2.946 1.00 26.11 144 VAL B N 1
ATOM 3395 C CA . VAL B 1 143 ? -40.645 76.434 -2.448 1.00 27.03 144 VAL B CA 1
ATOM 3396 C C . VAL B 1 143 ? -41.659 76.071 -3.556 1.00 28.35 144 VAL B C 1
ATOM 3397 O O . VAL B 1 143 ? -42.471 75.115 -3.407 1.00 22.53 144 VAL B O 1
ATOM 3401 N N . GLU B 1 144 ? -41.487 76.670 -4.720 1.00 26.74 145 GLU B N 1
ATOM 3402 C CA . GLU B 1 144 ? -42.352 76.393 -5.839 1.00 28.15 145 GLU B CA 1
ATOM 3403 C C . GLU B 1 144 ? -42.257 74.930 -6.193 1.00 27.71 145 GLU B C 1
ATOM 3404 O O . GLU B 1 144 ? -43.275 74.328 -6.568 1.00 29.63 145 GLU B O 1
ATOM 3410 N N . THR B 1 145 ? -41.029 74.403 -6.141 1.00 27.16 146 THR B N 1
ATOM 3411 C CA . THR B 1 145 ? -40.712 73.051 -6.515 1.00 26.37 146 THR B CA 1
ATOM 3412 C C . THR B 1 145 ? -41.605 72.069 -5.671 1.00 26.88 146 THR B C 1
ATOM 3413 O O . THR B 1 145 ? -42.245 71.135 -6.197 1.00 24.91 146 THR B O 1
ATOM 3417 N N . MET B 1 146 ? -41.646 72.310 -4.382 1.00 24.26 147 MET B N 1
ATOM 3418 C CA . MET B 1 146 ? -42.379 71.495 -3.490 1.00 24.58 147 MET B CA 1
ATOM 3419 C C . MET B 1 146 ? -43.893 71.642 -3.618 1.00 25.45 147 MET B C 1
ATOM 3420 O O . MET B 1 146 ? -44.659 70.680 -3.386 1.00 25.83 147 MET B O 1
ATOM 3425 N N . ARG B 1 147 ? -44.338 72.839 -3.961 1.00 25.19 148 ARG B N 1
ATOM 3426 C CA . ARG B 1 147 ? -45.712 73.069 -4.212 1.00 25.46 148 ARG B CA 1
ATOM 3427 C C . ARG B 1 147 ? -46.197 72.298 -5.444 1.00 26.42 148 ARG B C 1
ATOM 3428 O O . ARG B 1 147 ? -47.252 71.700 -5.463 1.00 24.77 148 ARG B O 1
ATOM 3436 N N . MET B 1 148 ? -45.368 72.265 -6.449 1.00 25.96 149 MET B N 1
ATOM 3437 C CA . MET B 1 148 ? -45.634 71.556 -7.685 1.00 27.04 149 MET B CA 1
ATOM 3438 C C . MET B 1 148 ? -45.731 70.055 -7.451 1.00 29.58 149 MET B C 1
ATOM 3439 O O . MET B 1 148 ? -46.621 69.421 -7.894 1.00 30.19 149 MET B O 1
ATOM 3444 N N . ARG B 1 149 ? -44.782 69.508 -6.737 1.00 29.29 150 ARG B N 1
ATOM 3445 C CA . ARG B 1 149 ? -44.782 68.120 -6.397 1.00 28.67 150 ARG B CA 1
ATOM 3446 C C . ARG B 1 149 ? -46.032 67.730 -5.641 1.00 30.86 150 ARG B C 1
ATOM 3447 O O . ARG B 1 149 ? -46.686 66.794 -6.001 1.00 27.89 150 ARG B O 1
ATOM 3455 N N . SER B 1 150 ? -46.350 68.465 -4.597 1.00 27.37 151 SER B N 1
ATOM 3456 C CA . SER B 1 150 ? -47.502 68.200 -3.785 1.00 32.04 151 SER B CA 1
ATOM 3457 C C . SER B 1 150 ? -48.834 68.263 -4.542 1.00 33.55 151 SER B C 1
ATOM 3458 O O . SER B 1 150 ? -49.715 67.514 -4.276 1.00 30.99 151 SER B O 1
ATOM 3461 N N . PHE B 1 151 ? -48.946 69.172 -5.483 1.00 33.28 152 PHE B N 1
ATOM 3462 C CA . PHE B 1 151 ? -50.137 69.346 -6.290 1.00 33.84 152 PHE B CA 1
ATOM 3463 C C . PHE B 1 151 ? -50.347 68.148 -7.146 1.00 31.33 152 PHE B C 1
ATOM 3464 O O . PHE B 1 151 ? -51.434 67.581 -7.098 1.00 31.14 152 PHE B O 1
ATOM 3472 N N . ILE B 1 152 ? -49.338 67.777 -7.914 1.00 31.47 153 ILE B N 1
ATOM 3473 C CA . ILE B 1 152 ? -49.379 66.561 -8.735 1.00 34.89 153 ILE B CA 1
ATOM 3474 C C . ILE B 1 152 ? -49.738 65.292 -7.921 1.00 39.39 153 ILE B C 1
ATOM 3475 O O . ILE B 1 152 ? -50.577 64.476 -8.360 1.00 36.23 153 ILE B O 1
ATOM 3480 N N . ALA B 1 153 ? -49.154 65.132 -6.742 1.00 32.73 154 ALA B N 1
ATOM 3481 C CA . ALA B 1 153 ? -49.512 64.013 -5.902 1.00 33.05 154 ALA B CA 1
ATOM 3482 C C . ALA B 1 153 ? -51.024 64.002 -5.469 1.00 33.25 154 ALA B C 1
ATOM 3483 O O . ALA B 1 153 ? -51.659 62.975 -5.541 1.00 31.27 154 ALA B O 1
ATOM 3485 N N . LYS B 1 154 ? -51.542 65.090 -4.941 1.00 32.30 155 LYS B N 1
ATOM 3486 C CA . LYS B 1 154 ? -52.919 65.159 -4.484 1.00 36.26 155 LYS B CA 1
ATOM 3487 C C . LYS B 1 154 ? -53.836 64.948 -5.716 1.00 40.86 155 LYS B C 1
ATOM 3488 O O . LYS B 1 154 ? -54.798 64.226 -5.632 1.00 39.27 155 LYS B O 1
ATOM 3494 N N . LYS B 1 155 ? -53.484 65.516 -6.865 1.00 39.44 156 LYS B N 1
ATOM 3495 C CA . LYS B 1 155 ? -54.257 65.375 -8.094 1.00 40.08 156 LYS B CA 1
ATOM 3496 C C . LYS B 1 155 ? -54.418 63.921 -8.528 1.00 45.31 156 LYS B C 1
ATOM 3497 O O . LYS B 1 155 ? -55.525 63.513 -8.823 1.00 43.50 156 LYS B O 1
ATOM 3503 N N . LEU B 1 156 ? -53.320 63.162 -8.595 1.00 41.47 157 LEU B N 1
ATOM 3504 C CA . LEU B 1 156 ? -53.316 61.770 -9.014 1.00 37.28 157 LEU B CA 1
ATOM 3505 C C . LEU B 1 156 ? -53.608 60.838 -7.846 1.00 35.04 157 LEU B C 1
ATOM 3506 O O . LEU B 1 156 ? -53.630 59.638 -8.022 1.00 41.25 157 LEU B O 1
ATOM 3511 N N . LYS B 1 157 ? -53.830 61.373 -6.661 1.00 33.44 158 LYS B N 1
ATOM 3512 C CA . LYS B 1 157 ? -54.081 60.559 -5.479 1.00 40.06 158 LYS B CA 1
ATOM 3513 C C . LYS B 1 157 ? -52.945 59.552 -5.290 1.00 39.04 158 LYS B C 1
ATOM 3514 O O . LYS B 1 157 ? -53.190 58.339 -5.168 1.00 38.04 158 LYS B O 1
ATOM 3520 N N . ILE B 1 158 ? -51.699 60.054 -5.302 1.00 35.69 159 ILE B N 1
ATOM 3521 C CA . ILE B 1 158 ? -50.488 59.247 -5.066 1.00 33.15 159 ILE B CA 1
ATOM 3522 C C . ILE B 1 158 ? -49.643 59.877 -3.944 1.00 33.07 159 ILE B C 1
ATOM 3523 O O . ILE B 1 158 ? -49.839 61.044 -3.600 1.00 30.85 159 ILE B O 1
ATOM 3528 N N . PRO B 1 159 ? -48.762 59.079 -3.319 1.00 31.85 160 PRO B N 1
ATOM 3529 C CA . PRO B 1 159 ? -47.849 59.615 -2.307 1.00 29.95 160 PRO B CA 1
ATOM 3530 C C . PRO B 1 159 ? -46.951 60.658 -2.957 1.00 25.95 160 PRO B C 1
ATOM 3531 O O . PRO B 1 159 ? -46.542 60.469 -4.103 1.00 23.22 160 PRO B O 1
ATOM 3535 N N . VAL B 1 160 ? -46.741 61.779 -2.282 1.00 25.69 161 VAL B N 1
ATOM 3536 C CA . VAL B 1 160 ? -45.790 62.852 -2.791 1.00 27.21 161 VAL B CA 1
ATOM 3537 C C . VAL B 1 160 ? -44.371 62.350 -3.101 1.00 23.56 161 VAL B C 1
ATOM 3538 O O . VAL B 1 160 ? -43.724 62.787 -4.074 1.00 26.47 161 VAL B O 1
ATOM 3542 N N . THR B 1 161 ? -43.958 61.308 -2.378 1.00 24.74 162 THR B N 1
ATOM 3543 C CA . THR B 1 161 ? -42.696 60.640 -2.599 1.00 25.61 162 THR B CA 1
ATOM 3544 C C . THR B 1 161 ? -42.557 59.910 -3.973 1.00 25.43 162 THR B C 1
ATOM 3545 O O . THR B 1 161 ? -41.474 59.505 -4.343 1.00 24.58 162 THR B O 1
ATOM 3549 N N . SER B 1 162 ? -43.673 59.741 -4.682 1.00 27.80 163 SER B N 1
ATOM 3550 C CA . SER B 1 162 ? -43.714 59.234 -6.092 1.00 28.95 163 SER B CA 1
ATOM 3551 C C . SER B 1 162 ? -43.379 60.262 -7.146 1.00 27.80 163 SER B C 1
ATOM 3552 O O . SER B 1 162 ? -43.183 59.915 -8.314 1.00 29.26 163 SER B O 1
ATOM 3555 N N . VAL B 1 163 ? -43.376 61.534 -6.739 1.00 28.96 164 VAL B N 1
ATOM 3556 C CA . VAL B 1 163 ? -43.158 62.655 -7.666 1.00 29.89 164 VAL B CA 1
ATOM 3557 C C . VAL B 1 163 ? -41.763 63.299 -7.493 1.00 29.77 164 VAL B C 1
ATOM 3558 O O . VAL B 1 163 ? -41.305 63.563 -6.359 1.00 25.22 164 VAL B O 1
ATOM 3562 N N . ASP B 1 164 ? -41.106 63.521 -8.628 1.00 27.36 165 ASP B N 1
ATOM 3563 C CA . ASP B 1 164 ? -39.785 64.105 -8.746 1.00 27.11 165 ASP B CA 1
ATOM 3564 C C . ASP B 1 164 ? -39.883 65.255 -9.718 1.00 30.66 165 ASP B C 1
ATOM 3565 O O . ASP B 1 164 ? -40.766 65.277 -10.529 1.00 30.34 165 ASP B O 1
ATOM 3570 N N . GLY B 1 165 ? -38.956 66.197 -9.625 1.00 27.83 166 GLY B N 1
ATOM 3571 C CA . GLY B 1 165 ? -38.938 67.325 -10.518 1.00 29.85 166 GLY B CA 1
ATOM 3572 C C . GLY B 1 165 ? -38.785 68.678 -9.891 1.00 27.74 166 GLY B C 1
ATOM 3573 O O . GLY B 1 165 ? -38.874 68.839 -8.707 1.00 25.07 166 GLY B O 1
ATOM 3574 N N . PHE B 1 166 ? -38.541 69.640 -10.756 1.00 26.87 167 PHE B N 1
ATOM 3575 C CA . PHE B 1 166 ? -38.285 70.988 -10.359 1.00 27.28 167 PHE B CA 1
ATOM 3576 C C . PHE B 1 166 ? -38.941 72.129 -11.106 1.00 29.17 167 PHE B C 1
ATOM 3577 O O . PHE B 1 166 ? -39.279 72.021 -12.240 1.00 31.44 167 PHE B O 1
ATOM 3585 N N . VAL B 1 167 ? -39.067 73.234 -10.386 1.00 30.05 168 VAL B N 1
ATOM 3586 C CA . VAL B 1 167 ? -39.543 74.534 -10.820 1.00 29.13 168 VAL B CA 1
ATOM 3587 C C . VAL B 1 167 ? -38.277 75.409 -10.826 1.00 30.77 168 VAL B C 1
ATOM 3588 O O . VAL B 1 167 ? -37.445 75.265 -9.987 1.00 29.25 168 VAL B O 1
ATOM 3592 N N . GLY B 1 168 ? -38.148 76.297 -11.790 1.00 27.06 169 GLY B N 1
ATOM 3593 C CA . GLY B 1 168 ? -36.927 77.078 -11.946 1.00 29.61 169 GLY B CA 1
ATOM 3594 C C . GLY B 1 168 ? -37.153 78.397 -12.650 1.00 31.70 169 GLY B C 1
ATOM 3595 O O . GLY B 1 168 ? -38.289 78.834 -12.788 1.00 31.40 169 GLY B O 1
ATOM 3596 N N . GLY B 1 169 ? -36.049 79.044 -13.045 1.00 33.33 170 GLY B N 1
ATOM 3597 C CA . GLY B 1 169 ? -36.079 80.356 -13.669 1.00 31.49 170 GLY B CA 1
ATOM 3598 C C . GLY B 1 169 ? -36.186 81.475 -12.664 1.00 33.21 170 GLY B C 1
ATOM 3599 O O . GLY B 1 169 ? -35.608 81.415 -11.571 1.00 30.08 170 GLY B O 1
ATOM 3600 N N . GLU B 1 170 ? -36.960 82.487 -13.038 1.00 31.59 171 GLU B N 1
ATOM 3601 C CA . GLU B 1 170 ? -37.261 83.607 -12.176 1.00 32.32 171 GLU B CA 1
ATOM 3602 C C . GLU B 1 170 ? -38.093 83.149 -11.052 1.00 33.63 171 GLU B C 1
ATOM 3603 O O . GLU B 1 170 ? -38.595 82.037 -11.060 1.00 37.46 171 GLU B O 1
ATOM 3609 N N . HIS B 1 171 ? -38.252 83.966 -10.060 1.00 34.18 172 HIS B N 1
ATOM 3610 C CA . HIS B 1 171 ? -38.980 83.550 -8.907 1.00 33.67 172 HIS B CA 1
ATOM 3611 C C . HIS B 1 171 ? -40.465 83.793 -8.973 1.00 39.92 172 HIS B C 1
ATOM 3612 O O . HIS B 1 171 ? -40.908 84.671 -9.645 1.00 37.85 172 HIS B O 1
ATOM 3619 N N . GLY B 1 172 ? -41.217 82.993 -8.241 1.00 35.53 173 GLY B N 1
ATOM 3620 C CA . GLY B 1 172 ? -42.655 83.261 -8.041 1.00 40.36 173 GLY B CA 1
ATOM 3621 C C . GLY B 1 172 ? -43.524 83.264 -9.299 1.00 36.21 173 GLY B C 1
ATOM 3622 O O . GLY B 1 172 ? -43.467 82.328 -10.069 1.00 34.06 173 GLY B O 1
ATOM 3623 N N . GLU B 1 173 ? -44.214 84.378 -9.546 1.00 38.07 174 GLU B N 1
ATOM 3624 C CA . GLU B 1 173 ? -45.171 84.516 -10.672 1.00 42.78 174 GLU B CA 1
ATOM 3625 C C . GLU B 1 173 ? -44.495 84.320 -12.024 1.00 39.18 174 GLU B C 1
ATOM 3626 O O . GLU B 1 173 ? -45.149 83.949 -12.972 1.00 40.21 174 GLU B O 1
ATOM 3632 N N . ASP B 1 174 ? -43.181 84.540 -12.110 1.00 36.72 175 ASP B N 1
ATOM 3633 C CA . ASP B 1 174 ? -42.421 84.309 -13.342 1.00 37.42 175 ASP B CA 1
ATOM 3634 C C . ASP B 1 174 ? -41.705 82.991 -13.444 1.00 36.26 175 ASP B C 1
ATOM 3635 O O . ASP B 1 174 ? -41.057 82.739 -14.439 1.00 35.58 175 ASP B O 1
ATOM 3640 N N . ALA B 1 175 ? -41.843 82.117 -12.453 1.00 33.67 176 ALA B N 1
ATOM 3641 C CA . ALA B 1 175 ? -41.228 80.800 -12.523 1.00 32.48 176 ALA B CA 1
ATOM 3642 C C . ALA B 1 175 ? -41.810 79.907 -13.617 1.00 34.69 176 ALA B C 1
ATOM 3643 O O . ALA B 1 175 ? -42.898 80.125 -14.095 1.00 35.10 176 ALA B O 1
ATOM 3645 N N . VAL B 1 176 ? -41.025 78.939 -14.044 1.00 33.30 177 VAL B N 1
ATOM 3646 C CA . VAL B 1 176 ? -41.486 77.893 -14.919 1.00 35.52 177 VAL B CA 1
ATOM 3647 C C . VAL B 1 176 ? -41.179 76.513 -14.364 1.00 32.27 177 VAL B C 1
ATOM 3648 O O . VAL B 1 176 ? -40.052 76.217 -13.894 1.00 30.68 177 VAL B O 1
ATOM 3652 N N . VAL B 1 177 ? -42.168 75.626 -14.502 1.00 34.90 178 VAL B N 1
ATOM 3653 C CA . VAL B 1 177 ? -41.965 74.190 -14.228 1.00 32.61 178 VAL B CA 1
ATOM 3654 C C . VAL B 1 177 ? -40.994 73.728 -15.221 1.00 32.03 178 VAL B C 1
ATOM 3655 O O . VAL B 1 177 ? -41.157 74.007 -16.395 1.00 31.58 178 VAL B O 1
ATOM 3659 N N . LEU B 1 178 ? -39.976 73.017 -14.766 1.00 31.85 179 LEU B N 1
ATOM 3660 C CA . LEU B 1 178 ? -39.013 72.378 -15.662 1.00 34.43 179 LEU B CA 1
ATOM 3661 C C . LEU B 1 178 ? -39.530 70.969 -15.995 1.00 38.11 179 LEU B C 1
ATOM 3662 O O . LEU B 1 178 ? -39.165 69.931 -15.365 1.00 28.20 179 LEU B O 1
ATOM 3667 N N . TRP B 1 179 ? -40.384 70.932 -17.015 1.00 34.44 180 TRP B N 1
ATOM 3668 C CA . TRP B 1 179 ? -41.096 69.710 -17.316 1.00 32.45 180 TRP B CA 1
ATOM 3669 C C . TRP B 1 179 ? -40.228 68.540 -17.679 1.00 32.89 180 TRP B C 1
ATOM 3670 O O . TRP B 1 179 ? -40.617 67.399 -17.379 1.00 32.46 180 TRP B O 1
ATOM 3681 N N . SER B 1 180 ? -39.038 68.767 -18.245 1.00 31.19 181 SER B N 1
ATOM 3682 C CA . SER B 1 180 ? -38.146 67.652 -18.511 1.00 30.79 181 SER B CA 1
ATOM 3683 C C . SER B 1 180 ? -37.644 66.964 -17.278 1.00 30.55 181 SER B C 1
ATOM 3684 O O . SER B 1 180 ? -37.121 65.875 -17.413 1.00 29.78 181 SER B O 1
ATOM 3687 N N . THR B 1 181 ? -37.794 67.582 -16.087 1.00 32.17 182 THR B N 1
ATOM 3688 C CA . THR B 1 181 ? -37.426 66.959 -14.790 1.00 33.16 182 THR B CA 1
ATOM 3689 C C . THR B 1 181 ? -38.566 66.280 -14.010 1.00 32.93 182 THR B C 1
ATOM 3690 O O . THR B 1 181 ? -38.294 65.605 -13.028 1.00 32.41 182 THR B O 1
ATOM 3694 N N . VAL B 1 182 ? -39.825 66.532 -14.393 1.00 33.34 183 VAL B N 1
ATOM 3695 C CA . VAL B 1 182 ? -40.981 66.053 -13.629 1.00 37.65 183 VAL B CA 1
ATOM 3696 C C . VAL B 1 182 ? -41.286 64.627 -14.052 1.00 39.04 183 VAL B C 1
ATOM 3697 O O . VAL B 1 182 ? -41.523 64.357 -15.243 1.00 35.08 183 VAL B O 1
ATOM 3701 N N . LYS B 1 183 ? -41.209 63.723 -13.075 1.00 32.40 184 LYS B N 1
ATOM 3702 C CA . LYS B 1 183 ? -41.382 62.291 -13.295 1.00 32.11 184 LYS B CA 1
ATOM 3703 C C . LYS B 1 183 ? -42.255 61.711 -12.180 1.00 35.16 184 LYS B C 1
ATOM 3704 O O . LYS B 1 183 ? -42.151 62.159 -11.015 1.00 29.43 184 LYS B O 1
ATOM 3710 N N . ILE B 1 184 ? -43.104 60.732 -12.531 1.00 35.49 185 ILE B N 1
ATOM 3711 C CA . ILE B 1 184 ? -43.963 60.025 -11.575 1.00 39.72 185 ILE B CA 1
ATOM 3712 C C . ILE B 1 184 ? -43.494 58.580 -11.637 1.00 40.93 185 ILE B C 1
ATOM 3713 O O . ILE B 1 184 ? -43.528 57.961 -12.694 1.00 36.07 185 ILE B O 1
ATOM 3718 N N . LYS B 1 185 ? -42.980 58.090 -10.510 1.00 41.12 186 LYS B N 1
ATOM 3719 C CA . LYS B 1 185 ? -42.342 56.778 -10.430 1.00 45.95 186 LYS B CA 1
ATOM 3720 C C . LYS B 1 185 ? -41.386 56.523 -11.569 1.00 43.33 186 LYS B C 1
ATOM 3721 O O . LYS B 1 185 ? -41.286 55.407 -12.049 1.00 44.23 186 LYS B O 1
ATOM 3727 N N . GLY B 1 186 ? -40.646 57.558 -11.963 1.00 37.93 187 GLY B N 1
ATOM 3728 C CA . GLY B 1 186 ? -39.652 57.440 -13.008 1.00 37.92 187 GLY B CA 1
ATOM 3729 C C . GLY B 1 186 ? -40.166 57.739 -14.399 1.00 37.83 187 GLY B C 1
ATOM 3730 O O . GLY B 1 186 ? -39.389 57.871 -15.319 1.00 42.89 187 GLY B O 1
ATOM 3731 N N . LYS B 1 187 ? -41.459 57.906 -14.568 1.00 41.98 188 LYS B N 1
ATOM 3732 C CA . LYS B 1 187 ? -41.996 58.002 -15.896 1.00 44.80 188 LYS B CA 1
ATOM 3733 C C . LYS B 1 187 ? -42.337 59.452 -16.161 1.00 42.62 188 LYS B C 1
ATOM 3734 O O . LYS B 1 187 ? -42.762 60.155 -15.224 1.00 35.90 188 LYS B O 1
ATOM 3740 N N . PRO B 1 188 ? -42.198 59.902 -17.431 1.00 44.76 189 PRO B N 1
ATOM 3741 C CA . PRO B 1 188 ? -42.504 61.279 -17.795 1.00 46.84 189 PRO B CA 1
ATOM 3742 C C . PRO B 1 188 ? -43.892 61.649 -17.462 1.00 48.09 189 PRO B C 1
ATOM 3743 O O . PRO B 1 188 ? -44.790 60.854 -17.637 1.00 46.27 189 PRO B O 1
ATOM 3747 N N . VAL B 1 189 ? -44.077 62.878 -17.025 1.00 46.85 190 VAL B N 1
ATOM 3748 C CA . VAL B 1 189 ? -45.403 63.362 -16.684 1.00 50.70 190 VAL B CA 1
ATOM 3749 C C . VAL B 1 189 ? -46.484 63.302 -17.814 1.00 52.62 190 VAL B C 1
ATOM 3750 O O . VAL B 1 189 ? -47.687 63.270 -17.525 1.00 50.39 190 VAL B O 1
ATOM 3754 N N . ASP B 1 190 ? -46.060 63.282 -19.074 1.00 57.20 191 ASP B N 1
ATOM 3755 C CA . ASP B 1 190 ? -46.975 63.207 -20.227 1.00 58.43 191 ASP B CA 1
ATOM 3756 C C . ASP B 1 190 ? -47.781 61.935 -20.212 1.00 56.33 191 ASP B C 1
ATOM 3757 O O . ASP B 1 190 ? -48.949 61.941 -20.542 1.00 63.64 191 ASP B O 1
ATOM 3762 N N . GLU B 1 191 ? -47.175 60.851 -19.749 1.00 51.14 192 GLU B N 1
ATOM 3763 C CA . GLU B 1 191 ? -47.882 59.594 -19.612 1.00 48.45 192 GLU B CA 1
ATOM 3764 C C . GLU B 1 191 ? -49.006 59.618 -18.576 1.00 53.27 192 GLU B C 1
ATOM 3765 O O . GLU B 1 191 ? -49.669 58.611 -18.383 1.00 55.12 192 GLU B O 1
ATOM 3771 N N . PHE B 1 192 ? -49.227 60.734 -17.881 1.00 56.48 193 PHE B N 1
ATOM 3772 C CA . PHE B 1 192 ? -50.299 60.830 -16.902 1.00 51.51 193 PHE B CA 1
ATOM 3773 C C . PHE B 1 192 ? -51.237 61.928 -17.298 1.00 55.36 193 PHE B C 1
ATOM 3774 O O . PHE B 1 192 ? -50.953 62.751 -18.160 1.00 63.08 193 PHE B O 1
ATOM 3782 N N . ASN B 1 193 ? -52.363 61.921 -16.626 1.00 57.61 194 ASN B N 1
ATOM 3783 C CA . ASN B 1 193 ? -53.461 62.777 -16.929 1.00 65.47 194 ASN B CA 1
ATOM 3784 C C . ASN B 1 193 ? -53.360 64.014 -16.002 1.00 67.30 194 ASN B C 1
ATOM 3785 O O . ASN B 1 193 ? -54.203 64.271 -15.112 1.00 61.26 194 ASN B O 1
ATOM 3790 N N . ILE B 1 194 ? -52.295 64.777 -16.183 1.00 60.51 195 ILE B N 1
ATOM 3791 C CA . ILE B 1 194 ? -52.194 66.027 -15.461 1.00 56.03 195 ILE B CA 1
ATOM 3792 C C . ILE B 1 194 ? -52.096 67.134 -16.487 1.00 46.61 195 ILE B C 1
ATOM 3793 O O . ILE B 1 194 ? -51.459 67.017 -17.536 1.00 47.54 195 ILE B O 1
ATOM 3798 N N . ASN B 1 195 ? -52.765 68.221 -16.190 1.00 44.05 196 ASN B N 1
ATOM 3799 C CA . ASN B 1 195 ? -52.791 69.352 -17.083 1.00 42.83 196 ASN B CA 1
ATOM 3800 C C . ASN B 1 195 ? -51.669 70.274 -16.639 1.00 37.53 196 ASN B C 1
ATOM 3801 O O . ASN B 1 195 ? -51.747 70.796 -15.517 1.00 35.25 196 ASN B O 1
ATOM 3806 N N . LYS B 1 196 ? -50.674 70.492 -17.500 1.00 33.45 197 LYS B N 1
ATOM 3807 C CA . LYS B 1 196 ? -49.486 71.282 -17.121 1.00 35.66 197 LYS B CA 1
ATOM 3808 C C . LYS B 1 196 ? -49.823 72.693 -16.722 1.00 37.36 197 LYS B C 1
ATOM 3809 O O . LYS B 1 196 ? -49.331 73.189 -15.695 1.00 42.09 197 LYS B O 1
ATOM 3815 N N . ASP B 1 197 ? -50.779 73.300 -17.431 1.00 40.16 198 ASP B N 1
ATOM 3816 C CA . ASP B 1 197 ? -51.199 74.658 -17.096 1.00 38.42 198 ASP B CA 1
ATOM 3817 C C . ASP B 1 197 ? -51.914 74.742 -15.754 1.00 36.55 198 ASP B C 1
ATOM 3818 O O . ASP B 1 197 ? -51.817 75.748 -15.084 1.00 37.83 198 ASP B O 1
ATOM 3823 N N . GLU B 1 198 ? -52.704 73.735 -15.404 1.00 34.93 199 GLU B N 1
ATOM 3824 C CA . GLU B 1 198 ? -53.338 73.717 -14.092 1.00 37.01 199 GLU B CA 1
ATOM 3825 C C . GLU B 1 198 ? -52.240 73.657 -12.954 1.00 31.43 199 GLU B C 1
ATOM 3826 O O . GLU B 1 198 ? -52.355 74.321 -11.931 1.00 35.66 199 GLU B O 1
ATOM 3832 N N . VAL B 1 199 ? -51.193 72.880 -13.179 1.00 31.05 200 VAL B N 1
ATOM 3833 C CA . VAL B 1 199 ? -50.053 72.795 -12.210 1.00 35.85 200 VAL B CA 1
ATOM 3834 C C . VAL B 1 199 ? -49.403 74.157 -12.000 1.00 32.51 200 VAL B C 1
ATOM 3835 O O . VAL B 1 199 ? -49.362 74.644 -10.891 1.00 31.58 200 VAL B O 1
ATOM 3839 N N . SER B 1 200 ? -48.967 74.786 -13.093 1.00 32.13 201 SER B N 1
ATOM 3840 C CA . SER B 1 200 ? -48.402 76.141 -13.076 1.00 34.83 201 SER B CA 1
ATOM 3841 C C . SER B 1 200 ? -49.242 77.179 -12.348 1.00 35.48 201 SER B C 1
ATOM 3842 O O . SER B 1 200 ? -48.770 77.917 -11.489 1.00 39.44 201 SER B O 1
ATOM 3845 N N . ASP B 1 201 ? -50.508 77.215 -12.697 1.00 32.63 202 ASP B N 1
ATOM 3846 C CA . ASP B 1 201 ? -51.414 78.148 -12.123 1.00 36.46 202 ASP B CA 1
ATOM 3847 C C . ASP B 1 201 ? -51.584 77.901 -10.621 1.00 33.82 202 ASP B C 1
ATOM 3848 O O . ASP B 1 201 ? -51.715 78.837 -9.856 1.00 32.15 202 ASP B O 1
ATOM 3853 N N . TYR B 1 202 ? -51.648 76.642 -10.214 1.00 32.03 203 TYR B N 1
ATOM 3854 C CA . TYR B 1 202 ? -51.718 76.340 -8.772 1.00 32.45 203 TYR B CA 1
ATOM 3855 C C . TYR B 1 202 ? -50.492 76.922 -8.025 1.00 30.06 203 TYR B C 1
ATOM 3856 O O . TYR B 1 202 ? -50.618 77.620 -6.985 1.00 34.19 203 TYR B O 1
ATOM 3865 N N . VAL B 1 203 ? -49.334 76.595 -8.585 1.00 31.18 204 VAL B N 1
ATOM 3866 C CA . VAL B 1 203 ? -48.027 76.984 -8.004 1.00 35.58 204 VAL B CA 1
ATOM 3867 C C . VAL B 1 203 ? -47.959 78.498 -7.873 1.00 40.18 204 VAL B C 1
ATOM 3868 O O . VAL B 1 203 ? -47.695 79.006 -6.791 1.00 32.04 204 VAL B O 1
ATOM 3872 N N . LYS B 1 204 ? -48.336 79.197 -8.939 1.00 38.59 205 LYS B N 1
ATOM 3873 C CA . LYS B 1 204 ? -48.352 80.645 -8.905 1.00 36.70 205 LYS B CA 1
ATOM 3874 C C . LYS B 1 204 ? -49.343 81.241 -7.938 1.00 37.86 205 LYS B C 1
ATOM 3875 O O . LYS B 1 204 ? -49.030 82.227 -7.268 1.00 38.30 205 LYS B O 1
ATOM 3881 N N . LYS B 1 205 ? -50.519 80.639 -7.798 1.00 34.88 206 LYS B N 1
ATOM 3882 C CA . LYS B 1 205 ? -51.597 81.277 -7.033 1.00 35.63 206 LYS B CA 1
ATOM 3883 C C . LYS B 1 205 ? -51.727 80.930 -5.577 1.00 35.66 206 LYS B C 1
ATOM 3884 O O . LYS B 1 205 ? -52.242 81.776 -4.779 1.00 33.62 206 LYS B O 1
ATOM 3890 N N . ILE B 1 206 ? -51.289 79.711 -5.204 1.00 35.16 207 ILE B N 1
ATOM 3891 C CA . ILE B 1 206 ? -51.507 79.280 -3.822 1.00 30.81 207 ILE B CA 1
ATOM 3892 C C . ILE B 1 206 ? -50.903 80.184 -2.754 1.00 31.15 207 ILE B C 1
ATOM 3893 O O . ILE B 1 206 ? -51.539 80.448 -1.681 1.00 32.71 207 ILE B O 1
ATOM 3898 N N . PRO B 1 207 ? -49.684 80.733 -2.997 1.00 33.88 208 PRO B N 1
ATOM 3899 C CA . PRO B 1 207 ? -49.221 81.618 -1.883 1.00 32.27 208 PRO B CA 1
ATOM 3900 C C . PRO B 1 207 ? -50.072 82.847 -1.667 1.00 32.84 208 PRO B C 1
ATOM 3901 O O . PRO B 1 207 ? -50.316 83.227 -0.521 1.00 30.79 208 PRO B O 1
ATOM 3905 N N . GLY B 1 208 ? -50.525 83.460 -2.778 1.00 32.92 209 GLY B N 1
ATOM 3906 C CA . GLY B 1 208 ? -51.434 84.614 -2.707 1.00 37.35 209 GLY B CA 1
ATOM 3907 C C . GLY B 1 208 ? -52.735 84.280 -2.013 1.00 35.57 209 GLY B C 1
ATOM 3908 O O . GLY B 1 208 ? -53.241 85.049 -1.189 1.00 35.60 209 GLY B O 1
ATOM 3909 N N . GLU B 1 209 ? -53.245 83.093 -2.315 1.00 35.34 210 GLU B N 1
ATOM 3910 C CA . GLU B 1 209 ? -54.413 82.553 -1.599 1.00 33.94 210 GLU B CA 1
ATOM 3911 C C . GLU B 1 209 ? -54.220 82.302 -0.116 1.00 32.68 210 GLU B C 1
ATOM 3912 O O . GLU B 1 209 ? -55.067 82.688 0.671 1.00 34.16 210 GLU B O 1
ATOM 3918 N N . ILE B 1 210 ? -53.113 81.664 0.267 1.00 33.62 211 ILE B N 1
ATOM 3919 C CA . ILE B 1 210 ? -52.750 81.565 1.707 1.00 30.81 211 ILE B CA 1
ATOM 3920 C C . ILE B 1 210 ? -52.565 82.977 2.380 1.00 32.60 211 ILE B C 1
ATOM 3921 O O . ILE B 1 210 ? -52.981 83.238 3.542 1.00 32.44 211 ILE B O 1
ATOM 3926 N N . ILE B 1 211 ? -51.862 83.885 1.705 1.00 37.20 212 ILE B N 1
ATOM 3927 C CA . ILE B 1 211 ? -51.717 85.265 2.220 1.00 37.29 212 ILE B CA 1
ATOM 3928 C C . ILE B 1 211 ? -53.110 85.899 2.402 1.00 37.71 212 ILE B C 1
ATOM 3929 O O . ILE B 1 211 ? -53.400 86.484 3.446 1.00 35.23 212 ILE B O 1
ATOM 3934 N N . ARG B 1 212 ? -53.975 85.765 1.406 1.00 36.48 213 ARG B N 1
ATOM 3935 C CA . ARG B 1 212 ? -55.354 86.258 1.585 1.00 41.76 213 ARG B CA 1
ATOM 3936 C C . ARG B 1 212 ? -56.051 85.659 2.850 1.00 44.52 213 ARG B C 1
ATOM 3937 O O . ARG B 1 212 ? -56.612 86.398 3.643 1.00 44.35 213 ARG B O 1
ATOM 3945 N N . VAL B 1 213 ? -55.996 84.346 3.061 1.00 39.28 214 VAL B N 1
ATOM 3946 C CA . VAL B 1 213 ? -56.820 83.757 4.123 1.00 37.01 214 VAL B CA 1
ATOM 3947 C C . VAL B 1 213 ? -56.124 83.875 5.468 1.00 37.02 214 VAL B C 1
ATOM 3948 O O . VAL B 1 213 ? -56.751 84.172 6.475 1.00 36.90 214 VAL B O 1
ATOM 3952 N N . ILE B 1 214 ? -54.826 83.601 5.509 1.00 35.05 215 ILE B N 1
ATOM 3953 C CA . ILE B 1 214 ? -54.131 83.422 6.812 1.00 35.92 215 ILE B CA 1
ATOM 3954 C C . ILE B 1 214 ? -53.362 84.659 7.158 1.00 33.87 215 ILE B C 1
ATOM 3955 O O . ILE B 1 214 ? -53.206 84.992 8.338 1.00 38.38 215 ILE B O 1
ATOM 3960 N N . GLY B 1 215 ? -52.832 85.321 6.141 1.00 36.23 216 GLY B N 1
ATOM 3961 C CA . GLY B 1 215 ? -52.144 86.569 6.325 1.00 37.66 216 GLY B CA 1
ATOM 3962 C C . GLY B 1 215 ? -50.719 86.515 5.851 1.00 40.13 216 GLY B C 1
ATOM 3963 O O . GLY B 1 215 ? -50.137 87.539 5.653 1.00 39.73 216 GLY B O 1
ATOM 3964 N N . GLY B 1 216 ? -50.148 85.324 5.699 1.00 37.10 217 GLY B N 1
ATOM 3965 C CA . GLY B 1 216 ? -48.767 85.173 5.236 1.00 37.84 217 GLY B CA 1
ATOM 3966 C C . GLY B 1 216 ? -48.457 83.704 5.185 1.00 36.09 217 GLY B C 1
ATOM 3967 O O . GLY B 1 216 ? -49.119 82.928 5.869 1.00 33.41 217 GLY B O 1
ATOM 3968 N N . THR B 1 217 ? -47.490 83.329 4.356 1.00 33.31 218 THR B N 1
ATOM 3969 C CA . THR B 1 217 ? -47.070 81.935 4.258 1.00 30.32 218 THR B CA 1
ATOM 3970 C C . THR B 1 217 ? -46.073 81.635 5.350 1.00 31.34 218 THR B C 1
ATOM 3971 O O . THR B 1 217 ? -45.259 82.495 5.719 1.00 33.98 218 THR B O 1
ATOM 3975 N N . THR B 1 218 ? -46.172 80.438 5.936 1.00 30.45 219 THR B N 1
ATOM 3976 C CA . THR B 1 218 ? -45.294 80.057 7.072 1.00 27.70 219 THR B CA 1
ATOM 3977 C C . THR B 1 218 ? -44.733 78.656 7.061 1.00 28.93 219 THR B C 1
ATOM 3978 O O . THR B 1 218 ? -43.553 78.468 6.754 1.00 25.48 219 THR B O 1
ATOM 3982 N N . TRP B 1 219 ? -45.584 77.661 7.347 1.00 27.84 220 TRP B N 1
ATOM 3983 C CA . TRP B 1 219 ? -45.161 76.274 7.552 1.00 25.26 220 TRP B CA 1
ATOM 3984 C C . TRP B 1 219 ? -44.523 75.687 6.314 1.00 23.10 220 TRP B C 1
ATOM 3985 O O . TRP B 1 219 ? -43.498 74.965 6.375 1.00 24.84 220 TRP B O 1
ATOM 3996 N N . GLY B 1 220 ? -45.092 75.976 5.179 1.00 23.07 221 GLY B N 1
ATOM 3997 C CA . GLY B 1 220 ? -44.524 75.379 3.940 1.00 22.21 221 GLY B CA 1
ATOM 3998 C C . GLY B 1 220 ? -43.093 75.902 3.611 1.00 23.80 221 GLY B C 1
ATOM 3999 O O . GLY B 1 220 ? -42.099 75.154 3.623 1.00 23.56 221 GLY B O 1
ATOM 4000 N N . PRO B 1 221 ? -42.970 77.209 3.341 1.00 25.17 222 PRO B N 1
ATOM 4001 C CA . PRO B 1 221 ? -41.617 77.735 3.020 1.00 24.07 222 PRO B CA 1
ATOM 4002 C C . PRO B 1 221 ? -40.700 77.630 4.194 1.00 22.59 222 PRO B C 1
ATOM 4003 O O . PRO B 1 221 ? -39.533 77.417 4.041 1.00 22.51 222 PRO B O 1
ATOM 4007 N N . GLY B 1 222 ? -41.228 77.723 5.393 1.00 23.65 223 GLY B N 1
ATOM 4008 C CA . GLY B 1 222 ? -40.389 77.567 6.535 1.00 21.09 223 GLY B CA 1
ATOM 4009 C C . GLY B 1 222 ? -39.688 76.227 6.598 1.00 22.88 223 GLY B C 1
ATOM 4010 O O . GLY B 1 222 ? -38.472 76.156 6.911 1.00 21.01 223 GLY B O 1
ATOM 4011 N N . THR B 1 223 ? -40.461 75.131 6.367 1.00 22.09 224 THR B N 1
ATOM 4012 C CA . THR B 1 223 ? -39.932 73.773 6.370 1.00 18.82 224 THR B CA 1
ATOM 4013 C C . THR B 1 223 ? -39.016 73.573 5.177 1.00 20.53 224 THR B C 1
ATOM 4014 O O . THR B 1 223 ? -37.933 72.915 5.284 1.00 18.19 224 THR B O 1
ATOM 4018 N N . ILE B 1 224 ? -39.468 74.054 4.014 1.00 19.27 225 ILE B N 1
ATOM 4019 C CA . ILE B 1 224 ? -38.682 73.877 2.823 1.00 19.01 225 ILE B CA 1
ATOM 4020 C C . ILE B 1 224 ? -37.276 74.594 2.913 1.00 19.94 225 ILE B C 1
ATOM 4021 O O . ILE B 1 224 ? -36.243 73.996 2.559 1.00 22.78 225 ILE B O 1
ATOM 4026 N N . ILE B 1 225 ? -37.244 75.813 3.437 1.00 23.61 226 ILE B N 1
ATOM 4027 C CA . ILE B 1 225 ? -36.000 76.602 3.607 1.00 23.26 226 ILE B CA 1
ATOM 4028 C C . ILE B 1 225 ? -35.159 75.980 4.712 1.00 22.26 226 ILE B C 1
ATOM 4029 O O . ILE B 1 225 ? -33.984 75.848 4.562 1.00 24.21 226 ILE B O 1
ATOM 4034 N N . ALA B 1 226 ? -35.772 75.517 5.801 1.00 23.11 227 ALA B N 1
ATOM 4035 C CA . ALA B 1 226 ? -35.046 74.746 6.827 1.00 22.82 227 ALA B CA 1
ATOM 4036 C C . ALA B 1 226 ? -34.365 73.492 6.260 1.00 22.00 227 ALA B C 1
ATOM 4037 O O . ALA B 1 226 ? -33.261 73.125 6.684 1.00 24.12 227 ALA B O 1
ATOM 4039 N N . ASP B 1 227 ? -34.980 72.845 5.276 1.00 22.05 228 ASP B N 1
ATOM 4040 C CA . ASP B 1 227 ? -34.328 71.717 4.628 1.00 22.76 228 ASP B CA 1
ATOM 4041 C C . ASP B 1 227 ? -33.106 72.138 3.767 1.00 21.54 228 ASP B C 1
ATOM 4042 O O . ASP B 1 227 ? -32.221 71.307 3.567 1.00 23.40 228 ASP B O 1
ATOM 4047 N N . ILE B 1 228 ? -33.149 73.335 3.169 1.00 24.04 229 ILE B N 1
ATOM 4048 C CA . ILE B 1 228 ? -31.914 73.904 2.465 1.00 26.00 229 ILE B CA 1
ATOM 4049 C C . ILE B 1 228 ? -30.790 74.049 3.526 1.00 22.86 229 ILE B C 1
ATOM 4050 O O . ILE B 1 228 ? -29.690 73.579 3.380 1.00 21.86 229 ILE B O 1
ATOM 4055 N N . ILE B 1 229 ? -31.142 74.629 4.648 1.00 22.15 230 ILE B N 1
ATOM 4056 C CA . ILE B 1 229 ? -30.172 74.754 5.734 1.00 21.72 230 ILE B CA 1
ATOM 4057 C C . ILE B 1 229 ? -29.611 73.390 6.141 1.00 22.55 230 ILE B C 1
ATOM 4058 O O . ILE B 1 229 ? -28.397 73.245 6.383 1.00 22.55 230 ILE B O 1
ATOM 4063 N N . LYS B 1 230 ? -30.498 72.379 6.281 1.00 22.27 231 LYS B N 1
ATOM 4064 C CA . LYS B 1 230 ? -30.096 71.047 6.704 1.00 20.94 231 LYS B CA 1
ATOM 4065 C C . LYS B 1 230 ? -29.241 70.414 5.681 1.00 20.00 231 LYS B C 1
ATOM 4066 O O . LYS B 1 230 ? -28.266 69.699 5.994 1.00 17.63 231 LYS B O 1
ATOM 4072 N N . SER B 1 231 ? -29.577 70.621 4.420 1.00 18.59 232 SER B N 1
ATOM 4073 C CA . SER B 1 231 ? -28.757 69.954 3.422 1.00 19.24 232 SER B CA 1
ATOM 4074 C C . SER B 1 231 ? -27.270 70.485 3.402 1.00 20.97 232 SER B C 1
ATOM 4075 O O . SER B 1 231 ? -26.337 69.741 3.128 1.00 25.68 232 SER B O 1
ATOM 4078 N N . ILE B 1 232 ? -27.109 71.771 3.634 1.00 21.53 233 ILE B N 1
ATOM 4079 C CA . ILE B 1 232 ? -25.810 72.412 3.800 1.00 21.49 233 ILE B CA 1
ATOM 4080 C C . ILE B 1 232 ? -25.157 71.903 5.099 1.00 20.91 233 ILE B C 1
ATOM 4081 O O . ILE B 1 232 ? -24.095 71.369 5.089 1.00 20.55 233 ILE B O 1
ATOM 4086 N N . ALA B 1 233 ? -25.869 72.025 6.213 1.00 23.76 234 ALA B N 1
ATOM 4087 C CA . ALA B 1 233 ? -25.330 71.620 7.530 1.00 22.65 234 ALA B CA 1
ATOM 4088 C C . ALA B 1 233 ? -24.862 70.194 7.678 1.00 23.94 234 ALA B C 1
ATOM 4089 O O . ALA B 1 233 ? -23.924 69.924 8.466 1.00 22.22 234 ALA B O 1
ATOM 4091 N N . PHE B 1 234 ? -25.564 69.249 7.035 1.00 20.27 235 PHE B N 1
ATOM 4092 C CA . PHE B 1 234 ? -25.205 67.852 7.046 1.00 21.17 235 PHE B CA 1
ATOM 4093 C C . PHE B 1 234 ? -24.517 67.394 5.749 1.00 23.27 235 PHE B C 1
ATOM 4094 O O . PHE B 1 234 ? -24.190 66.195 5.589 1.00 25.95 235 PHE B O 1
ATOM 4102 N N . SER B 1 235 ? -24.257 68.324 4.856 1.00 21.17 236 SER B N 1
ATOM 4103 C CA . SER B 1 235 ? -23.581 68.008 3.577 1.00 24.66 236 SER B CA 1
ATOM 4104 C C . SER B 1 235 ? -24.247 66.801 2.867 1.00 22.91 236 SER B C 1
ATOM 4105 O O . SER B 1 235 ? -23.644 65.802 2.622 1.00 26.04 236 SER B O 1
ATOM 4108 N N . GLU B 1 236 ? -25.546 66.965 2.599 1.00 24.76 237 GLU B N 1
ATOM 4109 C CA . GLU B 1 236 ? -26.420 65.934 2.064 1.00 24.96 237 GLU B CA 1
ATOM 4110 C C . GLU B 1 236 ? -26.398 65.854 0.556 1.00 23.95 237 GLU B C 1
ATOM 4111 O O . GLU B 1 236 ? -26.719 64.801 -0.002 1.00 23.88 237 GLU B O 1
ATOM 4117 N N . ASN B 1 237 ? -26.017 66.936 -0.081 1.00 20.41 238 ASN B N 1
ATOM 4118 C CA . ASN B 1 237 ? -25.913 66.971 -1.532 1.00 21.69 238 ASN B CA 1
ATOM 4119 C C . ASN B 1 237 ? -27.256 66.845 -2.230 1.00 22.25 238 ASN B C 1
ATOM 4120 O O . ASN B 1 237 ? -27.329 66.285 -3.336 1.00 25.57 238 ASN B O 1
ATOM 4125 N N . ARG B 1 238 ? -28.326 67.372 -1.629 1.00 22.59 239 ARG B N 1
ATOM 4126 C CA . ARG B 1 238 ? -29.640 67.362 -2.273 1.00 22.96 239 ARG B CA 1
ATOM 4127 C C . ARG B 1 238 ? -29.636 68.364 -3.396 1.00 23.60 239 ARG B C 1
ATOM 4128 O O . ARG B 1 238 ? -29.172 69.490 -3.233 1.00 21.60 239 ARG B O 1
ATOM 4136 N N . VAL B 1 239 ? -30.196 67.941 -4.511 1.00 23.16 240 VAL B N 1
ATOM 4137 C CA . VAL B 1 239 ? -30.511 68.821 -5.594 1.00 21.64 240 VAL B CA 1
ATOM 4138 C C . VAL B 1 239 ? -31.740 69.600 -5.287 1.00 24.23 240 VAL B C 1
ATOM 4139 O O . VAL B 1 239 ? -32.810 69.014 -5.059 1.00 24.96 240 VAL B O 1
ATOM 4143 N N . MET B 1 240 ? -31.587 70.946 -5.220 1.00 22.23 241 MET B N 1
ATOM 4144 C CA . MET B 1 240 ? -32.618 71.839 -4.880 1.00 22.75 241 MET B CA 1
ATOM 4145 C C . MET B 1 240 ? -32.626 72.987 -5.891 1.00 26.35 241 MET B C 1
ATOM 4146 O O . MET B 1 240 ? -31.541 73.372 -6.435 1.00 30.44 241 MET B O 1
ATOM 4151 N N . SER B 1 241 ? -33.826 73.486 -6.221 1.00 25.57 242 SER B N 1
ATOM 4152 C CA . SER B 1 241 ? -33.936 74.561 -7.215 1.00 26.38 242 SER B CA 1
ATOM 4153 C C . SER B 1 241 ? -33.840 75.919 -6.540 1.00 22.81 242 SER B C 1
ATOM 4154 O O . SER B 1 241 ? -34.693 76.759 -6.645 1.00 22.81 242 SER B O 1
ATOM 4157 N N . ILE B 1 242 ? -32.728 76.099 -5.833 1.00 23.88 243 ILE B N 1
ATOM 4158 C CA . ILE B 1 242 ? -32.348 77.371 -5.237 1.00 26.85 243 ILE B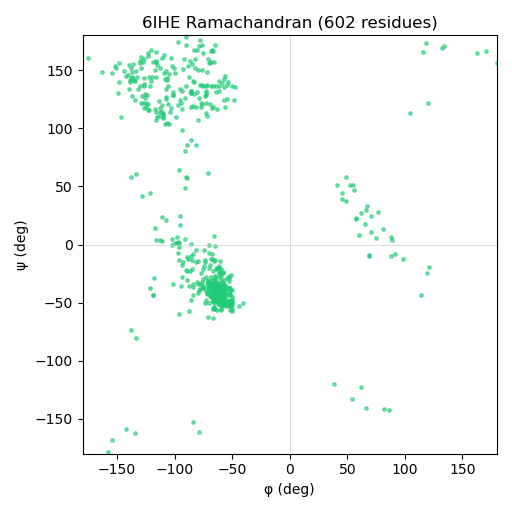 CA 1
ATOM 4159 C C . ILE B 1 242 ? -31.737 78.294 -6.307 1.00 26.56 243 ILE B C 1
ATOM 4160 O O . ILE B 1 242 ? -31.409 77.873 -7.420 1.00 25.85 243 ILE B O 1
ATOM 4165 N N . ALA B 1 243 ? -31.521 79.527 -5.943 1.00 28.73 244 ALA B N 1
ATOM 4166 C CA . ALA B 1 243 ? -30.918 80.467 -6.890 1.00 30.30 244 ALA B CA 1
ATOM 4167 C C . ALA B 1 243 ? -29.520 80.831 -6.384 1.00 27.78 244 ALA B C 1
ATOM 4168 O O . ALA B 1 243 ? -29.335 81.338 -5.284 1.00 28.84 244 ALA B O 1
ATOM 4170 N N . THR B 1 244 ? -28.533 80.493 -7.170 1.00 29.02 245 THR B N 1
ATOM 4171 C CA . THR B 1 244 ? -27.169 80.690 -6.838 1.00 30.95 245 THR B CA 1
ATOM 4172 C C . THR B 1 244 ? -26.596 81.832 -7.736 1.00 33.78 245 THR B C 1
ATOM 4173 O O . THR B 1 244 ? -27.181 82.173 -8.798 1.00 30.59 245 THR B O 1
ATOM 4177 N N . PRO B 1 245 ? -25.451 82.389 -7.320 1.00 29.28 246 PRO B N 1
ATOM 4178 C CA . PRO B 1 245 ? -25.009 83.594 -8.032 1.00 31.44 246 PRO B CA 1
ATOM 4179 C C . PRO B 1 245 ? -24.505 83.252 -9.402 1.00 29.24 246 PRO B C 1
ATOM 4180 O O . PRO B 1 245 ? -23.729 82.340 -9.553 1.00 29.10 246 PRO B O 1
ATOM 4184 N N . LYS B 1 246 ? -24.940 83.964 -10.406 1.00 32.21 247 LYS B N 1
ATOM 4185 C CA . LYS B 1 246 ? -24.381 83.696 -11.747 1.00 36.82 247 LYS B CA 1
ATOM 4186 C C . LYS B 1 246 ? -23.833 85.003 -12.397 1.00 35.69 247 LYS B C 1
ATOM 4187 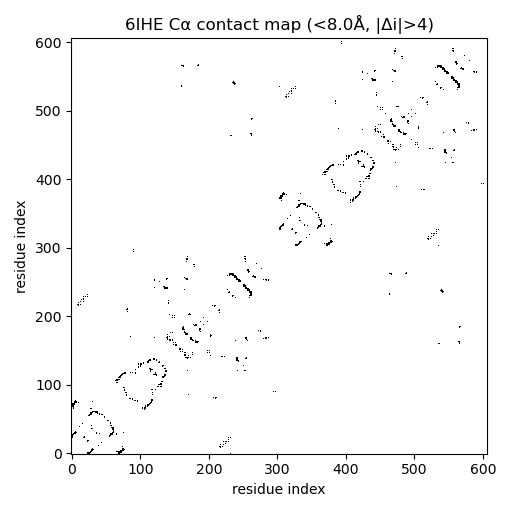O O . LYS B 1 246 ? -24.446 86.058 -12.306 1.00 32.07 247 LYS B O 1
ATOM 4193 N N . GLU B 1 247 ? -22.660 84.926 -13.008 1.00 41.13 248 GLU B N 1
ATOM 4194 C CA . GLU B 1 247 ? -22.102 86.069 -13.696 1.00 48.32 248 GLU B CA 1
ATOM 4195 C C . GLU B 1 247 ? -22.754 86.119 -15.040 1.00 41.44 248 GLU B C 1
ATOM 4196 O O . GLU B 1 247 ? -22.647 85.192 -15.774 1.00 44.36 248 GLU B O 1
ATOM 4202 N N . TYR B 1 248 ? -23.465 87.202 -15.314 1.00 43.54 249 TYR B N 1
ATOM 4203 C CA . TYR B 1 248 ? -24.098 87.452 -16.611 1.00 43.67 249 TYR B CA 1
ATOM 4204 C C . TYR B 1 248 ? -23.881 88.928 -16.997 1.00 41.38 249 TYR B C 1
ATOM 4205 O O . TYR B 1 248 ? -24.202 89.835 -16.197 1.00 36.24 249 TYR B O 1
ATOM 4214 N N . GLU B 1 249 ? -23.358 89.159 -18.208 1.00 40.98 250 GLU B N 1
ATOM 4215 C CA . GLU B 1 249 ? -23.001 90.505 -18.695 1.00 40.96 250 GLU B CA 1
ATOM 4216 C C . GLU B 1 249 ? -22.271 91.270 -17.655 1.00 38.96 250 GLU B C 1
ATOM 4217 O O . GLU B 1 249 ? -22.585 92.385 -17.413 1.00 35.98 250 GLU B O 1
ATOM 4223 N N . LYS B 1 250 ? -21.326 90.612 -17.002 1.00 42.96 251 LYS B N 1
ATOM 4224 C CA . LYS B 1 250 ? -20.547 91.189 -15.937 1.00 45.46 251 LYS B CA 1
ATOM 4225 C C . LYS B 1 250 ? -21.331 91.726 -14.744 1.00 42.81 251 LYS B C 1
ATOM 4226 O O . LYS B 1 250 ? -20.840 92.561 -13.975 1.00 49.99 251 LYS B O 1
ATOM 4232 N N . GLU B 1 251 ? -22.544 91.240 -14.534 1.00 38.22 252 GLU B N 1
ATOM 4233 C CA . GLU B 1 251 ? -23.258 91.495 -13.277 1.00 35.27 252 GLU B CA 1
ATOM 4234 C C . GLU B 1 251 ? -23.466 90.128 -12.561 1.00 35.95 252 GLU B C 1
ATOM 4235 O O . GLU B 1 251 ? -23.510 89.066 -13.199 1.00 34.79 252 GLU B O 1
ATOM 4241 N N . ILE B 1 252 ? -23.672 90.168 -11.264 1.00 32.02 253 ILE B N 1
ATOM 4242 C CA . ILE B 1 252 ? -23.984 88.967 -10.543 1.00 32.01 253 ILE B CA 1
ATOM 4243 C C . ILE B 1 252 ? -25.491 88.955 -10.412 1.00 31.98 253 ILE B C 1
ATOM 4244 O O . ILE B 1 252 ? -26.044 89.852 -9.860 1.00 29.73 253 ILE B O 1
ATOM 4249 N N . ILE B 1 253 ? -26.128 87.931 -10.944 1.00 33.00 254 ILE B N 1
ATOM 4250 C CA . ILE B 1 253 ? -27.561 87.784 -10.863 1.00 30.23 254 ILE B CA 1
ATOM 4251 C C . ILE B 1 253 ? -27.919 86.455 -10.203 1.00 29.97 254 ILE B C 1
ATOM 4252 O O . ILE B 1 253 ? -27.109 85.578 -10.102 1.00 29.67 254 ILE B O 1
ATOM 4257 N N . HIS B 1 254 ? -29.158 86.333 -9.785 1.00 31.12 255 HIS B N 1
ATOM 4258 C CA . HIS B 1 254 ? -29.634 85.110 -9.187 1.00 32.66 255 HIS B CA 1
ATOM 4259 C C . HIS B 1 254 ? -30.857 84.568 -9.891 1.00 29.25 255 HIS B C 1
ATOM 4260 O O . HIS B 1 254 ? -31.844 85.208 -9.924 1.00 31.64 255 HIS B O 1
ATOM 4267 N N . VAL B 1 255 ? -30.751 83.382 -10.451 1.00 28.34 256 VAL B N 1
ATOM 4268 C CA . VAL B 1 255 ? -31.871 82.678 -11.061 1.00 32.49 256 VAL B CA 1
ATOM 4269 C C . VAL B 1 255 ? -31.862 81.212 -10.575 1.00 31.18 256 VAL B C 1
ATOM 4270 O O . VAL B 1 255 ? -30.845 80.667 -10.304 1.00 28.67 256 VAL B O 1
ATOM 4274 N N . SER B 1 256 ? -33.024 80.600 -10.468 1.00 31.85 257 SER B N 1
ATOM 4275 C CA . SER B 1 256 ? -33.127 79.228 -9.981 1.00 28.23 257 SER B CA 1
ATOM 4276 C C . SER B 1 256 ? -32.959 78.104 -10.988 1.00 28.34 257 SER B C 1
ATOM 4277 O O . SER B 1 256 ? -33.535 78.116 -12.033 1.00 28.79 257 SER B O 1
ATOM 4280 N N . ALA B 1 257 ? -32.142 77.142 -10.633 1.00 27.14 258 ALA B N 1
ATOM 4281 C CA . ALA B 1 257 ? -31.997 75.889 -11.346 1.00 27.67 258 ALA B CA 1
ATOM 4282 C C . ALA B 1 257 ? -31.660 74.823 -10.339 1.00 27.05 258 ALA B C 1
ATOM 4283 O O . ALA B 1 257 ? -31.089 75.156 -9.299 1.00 31.09 258 ALA B O 1
ATOM 4285 N N . PRO B 1 258 ? -31.950 73.529 -10.654 1.00 29.81 259 PRO B N 1
ATOM 4286 C CA . PRO B 1 258 ? -31.557 72.451 -9.751 1.00 27.93 259 PRO B CA 1
ATOM 4287 C C . PRO B 1 258 ? -30.059 72.452 -9.482 1.00 27.39 259 PRO B C 1
ATOM 4288 O O . PRO B 1 258 ? -29.263 72.440 -10.418 1.00 23.84 259 PRO B O 1
ATOM 4292 N N . THR B 1 259 ? -29.668 72.505 -8.209 1.00 22.74 260 THR B N 1
ATOM 4293 C CA . THR B 1 259 ? -28.291 72.721 -7.872 1.00 23.11 260 THR B CA 1
ATOM 4294 C C . THR B 1 259 ? -27.926 71.815 -6.730 1.00 24.25 260 THR B C 1
ATOM 4295 O O . THR B 1 259 ? -28.737 71.645 -5.807 1.00 26.24 260 THR B O 1
ATOM 4299 N N . VAL B 1 260 ? -26.724 71.272 -6.772 1.00 22.50 261 VAL B N 1
ATOM 4300 C CA . VAL B 1 260 ? -26.222 70.438 -5.656 1.00 25.60 261 VAL B CA 1
ATOM 4301 C C . VAL B 1 260 ? -25.967 71.265 -4.420 1.00 26.21 261 VAL B C 1
ATOM 4302 O O . VAL B 1 260 ? -25.205 72.194 -4.460 1.00 28.68 261 VAL B O 1
ATOM 4306 N N . VAL B 1 261 ? -26.633 70.926 -3.340 1.00 23.32 262 VAL B N 1
ATOM 4307 C CA . VAL B 1 261 ? -26.512 71.633 -2.096 1.00 23.98 262 VAL B CA 1
ATOM 4308 C C . VAL B 1 261 ? -25.910 70.759 -1.016 1.00 25.14 262 VAL B C 1
ATOM 4309 O O . VAL B 1 261 ? -26.531 69.862 -0.564 1.00 24.54 262 VAL B O 1
ATOM 4313 N N . GLY B 1 262 ? -24.695 71.074 -0.641 1.00 23.53 263 GLY B N 1
ATOM 4314 C CA . GLY B 1 262 ? -23.963 70.398 0.393 1.00 25.12 263 GLY B CA 1
ATOM 4315 C C . GLY B 1 262 ? -23.164 71.403 1.169 1.00 25.14 263 GLY B C 1
ATOM 4316 O O . GLY B 1 262 ? -23.499 72.551 1.151 1.00 26.53 263 GLY B O 1
ATOM 4317 N N . SER B 1 263 ? -22.123 70.964 1.857 1.00 26.26 264 SER B N 1
ATOM 4318 C CA . SER B 1 263 ? -21.301 71.917 2.565 1.00 28.32 264 SER B CA 1
ATOM 4319 C C . SER B 1 263 ? -20.716 72.840 1.526 1.00 27.76 264 SER B C 1
ATOM 4320 O O . SER B 1 263 ? -20.396 73.927 1.834 1.00 26.42 264 SER B O 1
ATOM 4323 N N . SER B 1 264 ? -20.628 72.385 0.286 1.00 26.47 265 SER B N 1
ATOM 4324 C CA . SER B 1 264 ? -20.249 73.229 -0.800 1.00 29.24 265 SER B CA 1
ATOM 4325 C C . SER B 1 264 ? -21.509 73.326 -1.663 1.00 31.51 265 SER B C 1
ATOM 4326 O O . SER B 1 264 ? -22.305 72.451 -1.652 1.00 27.84 265 SER B O 1
ATOM 4329 N N . ILE B 1 265 ? -21.662 74.421 -2.381 1.00 26.47 266 ILE B N 1
ATOM 4330 C CA . ILE B 1 265 ? -22.802 74.695 -3.150 1.00 28.45 266 ILE B CA 1
ATOM 4331 C C . ILE B 1 265 ? -22.413 74.620 -4.606 1.00 32.70 266 ILE B C 1
ATOM 4332 O O . ILE B 1 265 ? -21.491 75.308 -5.028 1.00 33.82 266 ILE B O 1
ATOM 4337 N N . GLY B 1 266 ? -23.063 73.728 -5.330 1.00 29.01 267 GLY B N 1
ATOM 4338 C CA . GLY B 1 266 ? -22.991 73.651 -6.799 1.00 28.41 267 GLY B CA 1
ATOM 4339 C C . GLY B 1 266 ? -22.416 72.320 -7.135 1.00 28.54 267 GLY B C 1
ATOM 4340 O O . GLY B 1 266 ? -22.015 71.541 -6.233 1.00 28.64 267 GLY B O 1
ATOM 4341 N N . PRO B 1 267 ? -22.375 71.972 -8.397 1.00 27.17 268 PRO B N 1
ATOM 4342 C CA . PRO B 1 267 ? -22.826 72.786 -9.514 1.00 29.75 268 PRO B CA 1
ATOM 4343 C C . PRO B 1 267 ? -24.306 72.878 -9.732 1.00 32.47 268 PRO B C 1
ATOM 4344 O O . PRO B 1 267 ? -25.043 72.171 -9.126 1.00 30.77 268 PRO B O 1
ATOM 4348 N N . SER B 1 268 ? -24.714 73.752 -10.628 1.00 29.97 269 SER B N 1
ATOM 4349 C CA . SER B 1 268 ? -26.087 73.860 -11.005 1.00 33.96 269 SER B CA 1
ATOM 4350 C C . SER B 1 268 ? -26.169 72.942 -12.206 1.00 34.22 269 SER B C 1
ATOM 4351 O O . SER B 1 268 ? -25.208 72.743 -12.892 1.00 30.56 269 SER B O 1
ATOM 4354 N N . LEU B 1 269 ? -27.326 72.360 -12.427 1.00 35.42 270 LEU B N 1
ATOM 4355 C CA . LEU B 1 269 ? -27.461 71.365 -13.456 1.00 35.29 270 LEU B CA 1
ATOM 4356 C C . LEU B 1 269 ? -28.203 71.734 -14.713 1.00 32.90 270 LEU B C 1
ATOM 4357 O O . LEU B 1 269 ? -28.656 70.895 -15.420 1.00 33.26 270 LEU B O 1
ATOM 4362 N N . GLU B 1 270 ? -28.297 73.007 -14.983 1.00 33.42 271 GLU B N 1
ATOM 4363 C CA . GLU B 1 270 ? -29.032 73.487 -16.162 1.00 37.09 271 GLU B CA 1
ATOM 4364 C C . GLU B 1 270 ? -28.546 72.913 -17.495 1.00 37.86 271 GLU B C 1
ATOM 4365 O O . GLU B 1 270 ? -29.343 72.799 -18.426 1.00 39.76 271 GLU B O 1
ATOM 4371 N N . SER B 1 271 ? -27.266 72.592 -17.601 1.00 37.53 272 SER B N 1
ATOM 4372 C CA . SER B 1 271 ? -26.775 71.933 -18.796 1.00 37.83 272 SER B CA 1
ATOM 4373 C C . SER B 1 271 ? -27.311 70.502 -18.987 1.00 43.67 272 SER B C 1
ATOM 4374 O O . SER B 1 271 ? -27.036 69.916 -20.016 1.00 39.69 272 SER B O 1
ATOM 4377 N N . LEU B 1 272 ? -28.020 69.906 -18.012 1.00 38.99 273 LEU B N 1
ATOM 4378 C 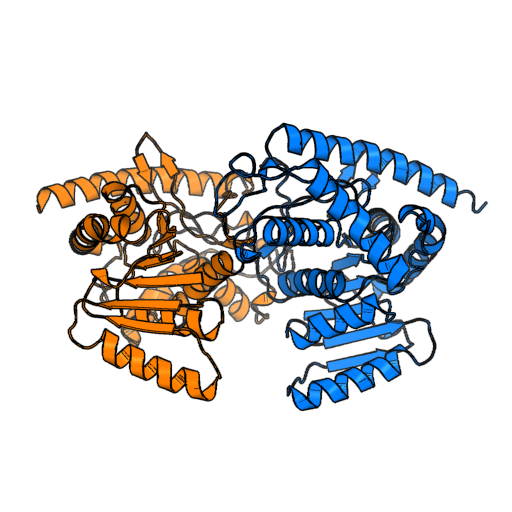CA . LEU B 1 272 ? -28.583 68.544 -18.178 1.00 40.55 273 LEU B CA 1
ATOM 4379 C C . LEU B 1 272 ? -30.071 68.533 -18.479 1.00 39.76 273 LEU B C 1
ATOM 4380 O O . LEU B 1 272 ? -30.636 67.475 -18.645 1.00 40.61 273 LEU B O 1
ATOM 4385 N N . LEU B 1 273 ? -30.696 69.716 -18.549 1.00 40.12 274 LEU B N 1
ATOM 4386 C CA . LEU B 1 273 ? -32.112 69.887 -18.911 1.00 40.51 274 LEU B CA 1
ATOM 4387 C C . LEU B 1 273 ? -32.319 69.699 -20.420 1.00 40.97 274 LEU B C 1
ATOM 4388 O O . LEU B 1 273 ? -31.388 69.731 -21.153 1.00 35.55 274 LEU B O 1
ATOM 4393 N N . ASP B 1 274 ? -33.548 69.514 -20.868 1.00 45.53 275 ASP B N 1
ATOM 4394 C CA . ASP B 1 274 ? -33.778 69.391 -22.311 1.00 48.47 275 ASP B CA 1
ATOM 4395 C C . ASP B 1 274 ? -33.738 70.782 -22.947 1.00 46.24 275 ASP B C 1
ATOM 4396 O O . ASP B 1 274 ? -33.647 71.782 -22.250 1.00 43.71 275 ASP B O 1
ATOM 4401 N N . GLU B 1 275 ? -33.842 70.834 -24.266 1.00 47.55 276 GLU B N 1
ATOM 4402 C CA . GLU B 1 275 ? -33.662 72.067 -25.002 1.00 49.41 276 GLU B CA 1
ATOM 4403 C C . GLU B 1 275 ? -34.636 73.089 -24.503 1.00 45.00 276 GLU B C 1
ATOM 4404 O O . GLU B 1 275 ? -34.269 74.252 -24.298 1.00 43.22 276 GLU B O 1
ATOM 4410 N N . LYS B 1 276 ? -35.893 72.686 -24.308 1.00 42.74 277 LYS B N 1
ATOM 4411 C CA . LYS B 1 276 ? -36.925 73.634 -23.934 1.00 40.44 277 LYS B CA 1
ATOM 4412 C C . LYS B 1 276 ? -36.673 74.272 -22.551 1.00 43.94 277 LYS B C 1
ATOM 4413 O O . LYS B 1 276 ? -36.832 75.490 -22.361 1.00 38.80 277 LYS B O 1
ATOM 4419 N N . ASP B 1 277 ? -36.359 73.436 -21.574 1.00 40.79 278 ASP B N 1
ATOM 4420 C CA . ASP B 1 277 ? -36.125 73.933 -20.258 1.00 39.46 278 ASP B CA 1
ATOM 4421 C C . ASP B 1 277 ? -34.830 74.777 -20.286 1.00 36.21 278 ASP B C 1
ATOM 4422 O O . ASP B 1 277 ? -34.741 75.694 -19.532 1.00 34.78 278 ASP B O 1
ATOM 4427 N N . ARG B 1 278 ? -33.849 74.484 -21.135 1.00 38.96 279 ARG B N 1
ATOM 4428 C CA . ARG B 1 278 ? -32.619 75.315 -21.172 1.00 41.21 279 ARG B CA 1
ATOM 4429 C C . ARG B 1 278 ? -32.882 76.674 -21.801 1.00 44.20 279 ARG B C 1
ATOM 4430 O O . ARG B 1 278 ? -32.456 77.692 -21.255 1.00 45.73 279 ARG B O 1
ATOM 4438 N N . TRP B 1 279 ? -33.660 76.700 -22.874 1.00 43.82 280 TRP B N 1
ATOM 4439 C CA . TRP B 1 279 ? -34.232 77.940 -23.381 1.00 42.55 280 TRP B CA 1
ATOM 4440 C C . TRP B 1 279 ? -34.910 78.743 -22.328 1.00 43.25 280 TRP B C 1
ATOM 4441 O O . TRP B 1 279 ? -34.690 79.964 -22.251 1.00 43.12 280 TRP B O 1
ATOM 4452 N N . HIS B 1 280 ? -35.778 78.118 -21.536 1.00 40.94 281 HIS B N 1
ATOM 4453 C CA . HIS B 1 280 ? -36.548 78.905 -20.540 1.00 41.88 281 HIS B CA 1
ATOM 4454 C C . HIS B 1 280 ? -35.590 79.508 -19.500 1.00 36.84 281 HIS B C 1
ATOM 4455 O O . HIS B 1 280 ? -35.795 80.617 -19.022 1.00 36.73 281 HIS B O 1
ATOM 4462 N N . LEU B 1 281 ? -34.573 78.754 -19.122 1.00 33.43 282 LEU B N 1
ATOM 4463 C CA . LEU B 1 281 ? -33.655 79.247 -18.115 1.00 40.17 282 LEU B CA 1
ATOM 4464 C C . LEU B 1 281 ? -32.789 80.367 -18.674 1.00 43.45 282 LEU B C 1
ATOM 4465 O O . LEU B 1 281 ? -32.452 81.272 -17.923 1.00 35.25 282 LEU B O 1
ATOM 4470 N N . ASN B 1 282 ? -32.463 80.306 -19.975 1.00 44.05 283 ASN B N 1
ATOM 4471 C CA . ASN B 1 282 ? -31.769 81.411 -20.635 1.00 45.03 283 ASN B CA 1
ATOM 4472 C C . ASN B 1 282 ? -32.605 82.690 -20.720 1.00 44.49 283 ASN B C 1
ATOM 4473 O O . ASN B 1 282 ? -32.045 83.772 -20.529 1.00 41.96 283 ASN B O 1
ATOM 4478 N N . SER B 1 283 ? -33.909 82.591 -20.998 1.00 39.15 284 SER B N 1
ATOM 4479 C CA . SER B 1 283 ? -34.782 83.763 -21.040 1.00 42.15 284 SER B CA 1
ATOM 4480 C C . SER B 1 283 ? -34.919 84.363 -19.684 1.00 42.09 284 SER B C 1
ATOM 4481 O O . SER B 1 283 ? -34.950 85.574 -19.586 1.00 41.94 284 SER B O 1
ATOM 4484 N N . ALA B 1 284 ? -35.053 83.515 -18.642 1.00 38.03 285 ALA B N 1
ATOM 4485 C CA . ALA B 1 284 ? -35.140 84.018 -17.277 1.00 34.30 285 ALA B CA 1
ATOM 4486 C C . ALA B 1 284 ? -33.897 84.860 -16.933 1.00 33.58 285 ALA B C 1
ATOM 4487 O O . ALA B 1 284 ? -34.023 85.846 -16.271 1.00 37.77 285 ALA B O 1
ATOM 4489 N N . MET B 1 285 ? -32.708 84.426 -17.324 1.00 36.08 286 MET B N 1
ATOM 4490 C CA . MET B 1 285 ? -31.499 85.235 -17.110 1.00 41.17 286 MET B CA 1
ATOM 4491 C C . MET B 1 285 ? -31.573 86.614 -17.728 1.00 42.93 286 MET B C 1
ATOM 4492 O O . MET B 1 285 ? -31.301 87.622 -17.046 1.00 40.28 286 MET B O 1
ATOM 4497 N N . LYS B 1 286 ? -31.941 86.644 -19.007 1.00 39.20 287 LYS B N 1
ATOM 4498 C CA . LYS B 1 286 ? -32.158 87.907 -19.728 1.00 43.42 287 LYS B CA 1
ATOM 4499 C C . LYS B 1 286 ? -33.211 88.768 -19.066 1.00 41.74 287 LYS B C 1
ATOM 4500 O O . LYS B 1 286 ? -32.969 89.940 -18.793 1.00 43.62 287 LYS B O 1
ATOM 4506 N N . ASP B 1 287 ? -34.371 88.194 -18.764 1.00 37.23 288 ASP B N 1
ATOM 4507 C CA . ASP B 1 287 ? -35.446 88.975 -18.175 1.00 39.21 288 ASP B CA 1
ATOM 4508 C C . ASP B 1 287 ? -35.067 89.498 -16.795 1.00 37.52 288 ASP B C 1
ATOM 4509 O O . ASP B 1 287 ? -35.322 90.649 -16.450 1.00 37.39 288 ASP B O 1
ATOM 4514 N N . PHE B 1 288 ? -34.477 88.635 -16.002 1.00 33.02 289 PHE B N 1
ATOM 4515 C CA . PHE B 1 288 ? -34.079 89.019 -14.610 1.00 31.23 289 PHE B CA 1
ATOM 4516 C C . PHE B 1 288 ? -33.075 90.195 -14.706 1.00 29.51 289 PHE B C 1
ATOM 4517 O O . PHE B 1 288 ? -33.216 91.190 -14.034 1.00 29.76 289 PHE B O 1
ATOM 4525 N N . TYR B 1 289 ? -32.089 90.038 -15.575 1.00 32.79 290 TYR B N 1
ATOM 4526 C CA . TYR B 1 289 ? -31.061 91.049 -15.816 1.00 35.90 290 TYR B CA 1
ATOM 4527 C C . TYR B 1 289 ? -31.680 92.424 -16.105 1.00 38.20 290 TYR B C 1
ATOM 4528 O O . TYR B 1 289 ? -31.412 93.412 -15.398 1.00 39.80 290 TYR B O 1
ATOM 4537 N N . GLU B 1 290 ? -32.596 92.463 -17.062 1.00 42.11 291 GLU B N 1
ATOM 4538 C CA . GLU B 1 290 ? -33.171 93.720 -17.495 1.00 39.90 291 GLU B CA 1
ATOM 4539 C C . GLU B 1 290 ? -33.963 94.267 -16.364 1.00 37.96 291 GLU B C 1
ATOM 4540 O O . GLU B 1 290 ? -33.865 95.426 -16.066 1.00 40.03 291 GLU B O 1
ATOM 4546 N N . ALA B 1 291 ? -34.746 93.433 -15.695 1.00 35.57 292 ALA B N 1
ATOM 4547 C CA . ALA B 1 291 ? -35.578 93.955 -14.630 1.00 32.23 292 ALA B CA 1
ATOM 4548 C C . ALA B 1 291 ? -34.764 94.406 -13.429 1.00 31.41 292 ALA B C 1
ATOM 4549 O O . ALA B 1 291 ? -35.173 95.343 -12.728 1.00 36.95 292 ALA B O 1
ATOM 4551 N N . TYR B 1 292 ? -33.653 93.729 -13.143 1.00 30.74 293 TYR B N 1
ATOM 4552 C CA . TYR B 1 292 ? -32.793 94.087 -11.964 1.00 30.19 293 TYR B CA 1
ATOM 4553 C C . TYR B 1 292 ? -32.085 95.459 -12.186 1.00 30.17 293 TYR B C 1
ATOM 4554 O O . TYR B 1 292 ? -32.007 96.284 -11.267 1.00 29.68 293 TYR B O 1
ATOM 4563 N N . LYS B 1 293 ? -31.552 95.656 -13.398 1.00 30.13 294 LYS B N 1
ATOM 4564 C CA . LYS B 1 293 ? -30.994 96.960 -13.829 1.00 36.73 294 LYS B CA 1
ATOM 4565 C C . LYS B 1 293 ? -32.019 98.081 -13.672 1.00 37.50 294 LYS B C 1
ATOM 4566 O O . LYS B 1 293 ? -31.748 99.099 -13.010 1.00 36.61 294 LYS B O 1
ATOM 4572 N N . GLU B 1 294 ? -33.219 97.876 -14.212 1.00 38.95 295 GLU B N 1
ATOM 4573 C CA . GLU B 1 294 ? -34.359 98.813 -13.934 1.00 42.40 295 GLU B CA 1
ATOM 4574 C C . GLU B 1 294 ? -34.611 99.076 -12.447 1.00 39.12 295 GLU B C 1
ATOM 4575 O O . GLU B 1 294 ? -34.898 100.209 -12.025 1.00 39.43 295 GLU B O 1
ATOM 4581 N N . ASN B 1 295 ? -34.566 98.019 -11.644 1.00 35.23 296 ASN B N 1
ATOM 4582 C CA . ASN B 1 295 ? -34.854 98.167 -10.199 1.00 33.18 296 ASN B CA 1
ATOM 4583 C C . ASN B 1 295 ? -33.753 98.911 -9.464 1.00 30.30 296 ASN B C 1
ATOM 4584 O O . ASN B 1 295 ? -34.007 99.647 -8.493 1.00 30.28 296 ASN B O 1
ATOM 4589 N N . LEU B 1 296 ? -32.529 98.718 -9.946 1.00 33.13 297 LEU B N 1
ATOM 4590 C CA . LEU B 1 296 ? -31.377 99.355 -9.334 1.00 33.67 297 LEU B CA 1
ATOM 4591 C C . LEU B 1 296 ? -31.465 100.866 -9.569 1.00 34.58 297 LEU B C 1
ATOM 4592 O O . LEU B 1 296 ? -31.229 101.614 -8.630 1.00 32.37 297 LEU B O 1
ATOM 4597 N N . LYS B 1 297 ? -31.893 101.267 -10.749 1.00 35.55 298 LYS B N 1
ATOM 4598 C CA . LYS B 1 297 ? -32.119 102.655 -11.103 1.00 39.98 298 LYS B CA 1
ATOM 4599 C C . LYS B 1 297 ? -33.177 103.244 -10.204 1.00 39.05 298 LYS B C 1
ATOM 4600 O O . LYS B 1 297 ? -33.062 104.343 -9.768 1.00 39.60 298 LYS B O 1
ATOM 4606 N N . GLN B 1 298 ? -34.224 102.486 -9.947 1.00 38.85 299 GLN B N 1
ATOM 4607 C CA . GLN B 1 298 ? -35.289 102.921 -9.097 1.00 42.03 299 GLN B CA 1
ATOM 4608 C C . GLN B 1 298 ? -34.762 103.154 -7.680 1.00 43.08 299 GLN B C 1
ATOM 4609 O O . GLN B 1 298 ? -35.210 104.023 -6.991 1.00 44.04 299 GLN B O 1
ATOM 4615 N N . LEU B 1 299 ? -33.796 102.364 -7.265 1.00 43.08 300 LEU B N 1
ATOM 4616 C CA . LEU B 1 299 ? -33.212 102.489 -5.937 1.00 42.82 300 LEU B CA 1
ATOM 4617 C C . LEU B 1 299 ? -32.346 103.725 -5.855 1.00 45.20 300 LEU B C 1
ATOM 4618 O O . LEU B 1 299 ? -32.368 104.416 -4.898 1.00 46.18 300 LEU B O 1
ATOM 4623 N N . GLU B 1 300 ? -31.598 103.998 -6.904 1.00 44.98 301 GLU B N 1
ATOM 4624 C CA . GLU B 1 300 ? -30.796 105.183 -6.957 1.00 50.55 301 GLU B CA 1
ATOM 4625 C C . GLU B 1 300 ? -31.733 106.380 -6.843 1.00 51.12 301 GLU B C 1
ATOM 4626 O O . GLU B 1 300 ? -31.443 107.343 -6.184 1.00 56.45 301 GLU B O 1
ATOM 4632 N N . GLN B 1 301 ? -32.878 106.284 -7.491 1.00 56.22 302 GLN B N 1
ATOM 4633 C CA . GLN B 1 301 ? -33.887 107.335 -7.491 1.00 56.16 302 GLN B CA 1
ATOM 4634 C C . GLN B 1 301 ? -34.629 107.567 -6.205 1.00 63.63 302 GLN B C 1
ATOM 4635 O O . GLN B 1 301 ? -35.481 108.433 -6.147 1.00 79.35 302 GLN B O 1
ATOM 4641 N N . ALA B 1 302 ? -34.312 106.788 -5.188 1.00 68.26 303 ALA B N 1
ATOM 4642 C CA . ALA B 1 302 ? -34.792 106.968 -3.833 1.00 71.77 303 ALA B CA 1
ATOM 4643 C C . ALA B 1 302 ? -33.740 107.731 -3.061 1.00 76.29 303 ALA B C 1
ATOM 4644 O O . ALA B 1 302 ? -34.001 108.849 -2.623 1.00 90.50 303 ALA B O 1
ATOM 4646 N N . THR B 1 303 ? -32.536 107.142 -2.977 1.00 80.18 304 THR B N 1
ATOM 4647 C CA . THR B 1 303 ? -31.469 107.496 -1.993 1.00 79.14 304 THR B CA 1
ATOM 4648 C C . THR B 1 303 ? -31.051 108.985 -1.907 1.00 72.72 304 THR B C 1
ATOM 4649 O O . THR B 1 303 ? -31.505 109.830 -2.676 1.00 79.37 304 THR B O 1
#

Solvent-accessible surface area: 26348 Å² total; per-residue (Å²): 26,84,0,0,2,0,4,0,34,117,34,2,54,16,0,0,87,19,0,2,52,46,43,1,4,87,53,2,14,1,28,14,144,93,104,101,49,0,51,121,16,21,96,115,2,116,122,30,10,85,118,141,50,43,184,22,96,8,73,4,9,65,56,26,95,58,0,47,46,17,41,2,0,2,0,15,26,30,124,97,30,143,80,90,54,40,18,67,87,6,4,56,68,0,0,129,54,0,42,65,11,5,115,89,0,21,96,51,0,104,76,4,26,0,0,0,16,7,41,4,4,3,2,0,0,0,0,0,28,69,88,7,166,38,82,0,0,0,5,1,0,2,11,4,0,45,29,0,6,50,28,0,3,167,97,41,188,52,89,72,48,12,0,5,1,12,1,0,0,12,30,2,77,77,11,35,5,0,39,39,27,1,57,2,114,37,118,62,6,106,118,60,138,22,89,75,116,63,2,27,62,69,5,87,121,42,5,26,74,51,17,149,103,133,44,10,32,23,185,38,14,0,70,25,6,2,38,0,0,41,0,10,8,85,3,24,2,23,4,1,0,0,0,15,30,57,112,58,130,169,22,52,0,0,8,0,5,5,1,7,0,0,14,18,35,24,60,25,9,53,66,66,11,67,134,131,5,92,164,45,13,82,28,8,26,115,74,1,37,110,27,0,60,113,29,22,113,130,26,127,153,83,174,24,78,0,0,2,1,5,0,36,121,36,3,58,16,0,0,92,21,0,2,50,42,43,0,5,90,61,2,16,1,26,15,141,95,101,104,47,0,49,111,16,19,87,115,2,115,117,30,10,86,120,142,51,43,187,21,96,6,76,8,11,72,53,25,93,68,0,54,43,14,39,2,0,2,0,16,21,31,94,81,37,131,93,85,50,39,22,68,93,2,5,34,86,0,0,102,61,0,33,62,10,7,121,102,1,18,101,80,0,98,71,4,26,0,0,0,13,8,42,4,4,3,1,0,0,0,0,0,25,75,88,15,183,36,80,0,0,0,5,1,0,3,11,4,0,45,28,0,8,47,32,0,5,176,90,42,193,51,87,74,44,8,0,6,0,12,1,0,1,12,30,3,87,74,6,42,10,0,49,39,27,1,59,4,129,35,115,57,3,102,116,66,140,20,84,72,114,66,0,20,64,65,6,80,125,41,5,29,75,49,16,144,106,131,44,11,32,26,186,38,14,0,71,26,5,2,39,0,0,39,0,9,8,87,4,27,3,22,3,1,0,0,0,23,33,79,130,57,121,193,16,62,0,0,14,0,8,5,2,7,0,0,14,16,33,25,62,31,7,44,64,62,15,66,136,136,4,89,166,58,10,84,27,9,15,119,78,0,48,124,28,0,77,111,19,31,110,93,7,102,137,48,132

CATH classification: 3.40.50.720

B-factor: mean 36.57, std 13.52, range [16.35, 111.44]

InterPro domains:
  IPR001236 Lactate/malate dehydrogenase, N-terminal [PF00056] (3-134)
  IPR001557 L-lactate/malate dehydrogenase [PIRSF000102] (1-298)
  IPR001557 L-lactate/malate dehydrogenase [PR00086] (3-27)
  IPR001557 L-lactate/malate dehydrogenase [PR00086] (28-52)
  IPR001557 L-lactate/malate dehydrogenase [PR00086] (116-136)
  IPR001557 L-lactate/malate dehydrogenase [PR00086] (167-180)
  IPR015955 Lactate dehydrogenase/glycoside hydrolase, family 4, C-terminal [G3DSA:3.90.110.10] (144-296)
  IPR015955 Lactate dehydrogenase/glycoside hydrolase, family 4, C-terminal [SSF56327] (141-294)
  IPR022383 Lactate/malate dehydrogenase, C-terminal [PF02866] (146-288)
  IPR036291 NAD(P)-binding domain superfamily [SSF51735] (3-134)

Sequence (606 aa):
AKVGFIGAGKIGQTIAYSALVSGAVDEAVIYDIIPELPDKFEHELRHAFATKGIKANVLGTNSLDDVSGMDIVVISAGKPRKPGMSRRDLFVDNAKIMIDLAQKLPSKNPGAIYLMVANPVDMMASVFMKYSKQFTISAGDQVETMRMRSFIAKKLKIPVTSVDGFVGGEHGEDAVVLWSTVKIKGKPVDEFNINKDEVSDYVKKIPGEIIRVIGGTTWGPGTIIADIIKSIAFSENRVMSIATPKEYEKEIIHVSAPTVVGSSIGPSLESLLDEKDRWHLNSAMKDFYEAYKENLKQLEQATAKVGFIGAGKIGQTIAYSALVSGAVDEAVIYDIIPELPDKFEHELRHAFATKGIKANVLGTNSLDDVSGMDIVVISAGKPRKPGMSRRDLFVDNAKIMIDLAQKLPSKNPGAIYLMVANPVDMMASVFMKYSKQFTISAGDQVETMRMRSFIAKKLKIPVTSVDGFVGGEHGEDAVVLWSTVKIKGKPVDEFNINKDEVSDYVKKIPGEIIRVIGGTTWGPGTIIADIIKSIAFSENRVMSIATPKEYEKEIIHVSAPTVVGSSIGPSLESLLDEKDRWHLNSAMKDFYEAYKENLKQLEQAT

Secondary structure (DSSP, 8-state):
-EEEEE--SHHHHHHHHHHHHTT--SEEEEE-SSTTHHHHHHHHHHHHHHHHT---EEEEES-GGG--S-SEEEE--SPPP-TT--GGGGHHHHHHHHHHHHHHSGGGSTTPEEEE-SSSHHHHHHHHHHHH-S-EEE-TTHHHHHHHHHHHHHHTT--GGGEE--EEESSGGGEEE-GGG-EETTEEGGGSS--HHHHHHHHHHHHHHHHHHHSS--HHHHHHHHHHHHHHHTT--EEE-PEEEEEETTEEEEEE--EEESSSEEEE-GGGS-HHHHHHHHHHHHHHHHHHHHHHHHHHTT-/-EEEEE--SHHHHHHHHHHHHTT--SEEEEE-SSTTHHHHHHHHHHHHHHHHT---EEEEES-GGG--S-SEEEE--S----TT--SGGGHHHHHHHHHHHHTTHHHHSTT-EEEE-SSSHHHHHHHHHHHH-S-EEE-TTHHHHHHHHHHHHHHHT--GGGEEEEEEESSGGGEEEEEEEEEETTEEGGGS---HHHHHHHHHHHHHHHHHHHSS--HHHHHHHHHHHHHHHTT--EEE--EEEEEETTEEEEEE--EEESSSEEEE-GGGS-HHHHHHHHHHHHHHHHHHHHHHHHHHTT-

Foldseek 3Di:
DEEEEEDDDQASLLQVLLLQVVPLHQEYEYEYCDPCRQVVSQVVSVVVCVVVVRPRHYHRDPDPLVLAQGQEYEYADADDDAQPDDQCVRLLRCLVVLLVVLVPDCVRHPQHEYEYEHTPFQLSQLSNCVRNVHWYWYLFFLLLFLLLLVVVCVVVVHPSVQWWATWWFRGAPLIGGLQQGIGGNNHRCVPDPDDRVVSSVCSNCVQSVCCNPVNGDHNRVSNRVSVLSSCLSVFVQAFGFIWGWDADPNGTGTITAGWGRGVDTDDGCLVVGPDVSVVSNVVSVVVRVVVSVVSVVVSVVVD/DAEEQEDCPQASLLLVLLLQVVPLHQEYEYEDCDPCPQVVSQVVSVVVCVVVVRDRHYHRDHDPLVPAPGQEYEYADADDDAQPDDQCVRLQVVLVVLLVCLVPRCVRYPQHEYEADHPPFFLSQLSNCVNNVHWYWYLACLLLFLLLLVVVCVVVVHDSVQWWAGWWFGGALLIGGLQQTIGGNNHRPVVDDDDRVVSSVSSNCVQSVCCVPVNGDHNRSSNSVSVLSNCLSAFVQFFGQIWGWDQDPNGTGTITAGAGRGVDTDDGPLVVGDPVSVVSNVVSVVVRVVVSVVSVVVNVVVD

Organism: NCBI:txid43687

Nearest PDB structures (foldseek):
  6ihd-assembly1_B  TM=9.948E-01  e=9.492E-59  Metallosphaera sedula
  6ihd-assembly1_A-2  TM=9.940E-01  e=2.289E-57  Metallosphaera sedula
  5nfr-assembly1_E  TM=9.056E-01  e=1.024E-26  Plasmodium falciparum 3D7
  1guz-assemb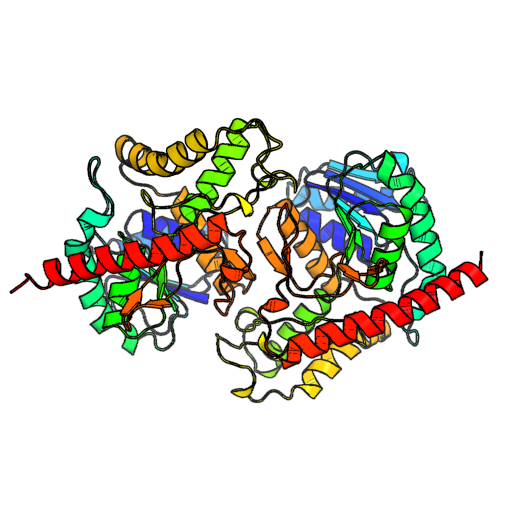ly1_C  TM=9.021E-01  e=2.026E-23  Prosthecochloris vibrioformis
  1gv1-assembly1_C  TM=9.016E-01  e=3.736E-23  Prosthecochloris vibrioformis